Protein AF-A0A7C6R8Y3-F1 (afdb_monomer)

Foldseek 3Di:
DFKFWFWQAFFPRQGFQAPDDAFDWFAAQAFGGHHDDQGGATTTHQETAGFHDDDRTTTMGPGDPAQQHHDDRPDFADDDDLLSLLRNLRAFFQQPRGGRVSVLLQFELAQEEEALLAQAFPLFCQLVVCLLVDLLLLVLLVVSSCVSHVHPHAEYEYAPVNVSSVVSNVVSCVVVVHDYHYFYFYNWPPCSPPQNVCCRVPVDRDAQADDCVVVNYDYGYSQSSSVSSCSRPVRHRLQFDWAWEAFLVPGTDIRGRRGRRRFQVSVCVSVVHDQDPQWWKWWDHQFAIATDDRRDTHHSNGHYIFTFGHQAADLFAEEEEAELRGDHPVRVVVSCVSRNHHHQYYHYFPQWDDDPNGTTGRHGPDHPADQVSLVVSVVSPGQEYEYSHILVRLARCLVHNVVVNYHYDYSRVRRCVSNVHDPSHDPPPPPPPPPPPPDDDDDDDDDDDDDDDDD

Radius of gyration: 25.09 Å; Cα contacts (8 Å, |Δi|>4): 1086; chains: 1; bounding box: 98×61×62 Å

Structure (mmCIF, N/CA/C/O backbone):
data_AF-A0A7C6R8Y3-F1
#
_entry.id   AF-A0A7C6R8Y3-F1
#
loop_
_atom_site.group_PDB
_atom_site.id
_atom_site.type_symbol
_atom_site.label_atom_id
_atom_site.label_alt_id
_atom_site.label_comp_id
_atom_site.label_asym_id
_atom_site.label_entity_id
_atom_site.label_seq_id
_atom_site.pdbx_PDB_ins_code
_atom_site.Cartn_x
_atom_site.Cartn_y
_atom_site.Cartn_z
_atom_site.occupancy
_atom_site.B_iso_or_equiv
_atom_site.auth_seq_id
_atom_site.auth_comp_id
_atom_site.auth_asym_id
_atom_site.auth_atom_id
_atom_site.pdbx_PDB_model_num
ATOM 1 N N . MET A 1 1 ? 3.756 -29.337 -6.408 1.00 60.19 1 MET A N 1
ATOM 2 C CA . MET A 1 1 ? 3.432 -28.438 -7.531 1.00 60.19 1 MET A CA 1
ATOM 3 C C . MET A 1 1 ? 2.696 -27.262 -6.929 1.00 60.19 1 MET A C 1
ATOM 5 O O . MET A 1 1 ? 1.795 -27.506 -6.134 1.00 60.19 1 MET A O 1
ATOM 9 N N . VAL A 1 2 ? 3.172 -26.040 -7.170 1.00 82.88 2 VAL A N 1
ATOM 10 C CA . VAL A 1 2 ? 2.621 -24.817 -6.566 1.00 82.88 2 VAL A CA 1
ATOM 11 C C . VAL A 1 2 ? 1.823 -24.099 -7.645 1.00 82.88 2 VAL A C 1
ATOM 13 O O . VAL A 1 2 ? 2.353 -23.786 -8.710 1.00 82.88 2 VAL A O 1
ATOM 16 N N . GLN A 1 3 ? 0.542 -23.854 -7.383 1.00 90.44 3 GLN A N 1
ATOM 17 C CA . GLN A 1 3 ? -0.323 -23.152 -8.327 1.00 90.44 3 GLN A CA 1
ATOM 18 C C . GLN A 1 3 ? -0.189 -21.642 -8.138 1.00 90.44 3 GLN A C 1
ATOM 20 O O . GLN A 1 3 ? -0.155 -21.137 -7.017 1.00 90.44 3 GLN A O 1
ATOM 25 N N . ARG A 1 4 ? -0.137 -20.903 -9.246 1.00 92.06 4 ARG A N 1
ATOM 26 C CA . ARG A 1 4 ? -0.128 -19.436 -9.257 1.00 92.06 4 ARG A CA 1
ATOM 27 C C . ARG A 1 4 ? -1.430 -18.930 -9.828 1.00 92.06 4 ARG A C 1
ATOM 29 O O . ARG A 1 4 ? -1.628 -19.018 -11.033 1.00 92.06 4 ARG A O 1
ATOM 36 N N . SER A 1 5 ? -2.306 -18.382 -8.993 1.00 95.31 5 SER A N 1
ATOM 37 C CA . SER A 1 5 ? -3.553 -17.763 -9.451 1.00 95.31 5 SER A CA 1
ATOM 38 C C . SER A 1 5 ? -3.349 -16.262 -9.640 1.00 95.31 5 SER A C 1
ATOM 40 O O . SER A 1 5 ? -3.547 -15.474 -8.719 1.00 95.31 5 SER A O 1
ATOM 42 N N . ILE A 1 6 ? -2.938 -15.861 -10.843 1.00 96.62 6 ILE A N 1
ATOM 43 C CA . ILE A 1 6 ? -2.573 -14.485 -11.188 1.00 96.62 6 ILE A CA 1
ATOM 44 C C . ILE A 1 6 ? -3.839 -13.672 -11.487 1.00 96.62 6 ILE A C 1
ATOM 46 O O . ILE A 1 6 ? -4.537 -13.978 -12.460 1.00 96.62 6 ILE A O 1
ATOM 50 N N . PRO A 1 7 ? -4.147 -12.624 -10.701 1.00 95.88 7 PRO A N 1
ATOM 51 C CA . PRO A 1 7 ? -5.322 -11.796 -10.945 1.00 95.88 7 PRO A CA 1
ATOM 52 C C . PRO A 1 7 ? -5.198 -10.966 -12.228 1.00 95.88 7 PRO A C 1
ATOM 54 O O . PRO A 1 7 ? -4.167 -10.343 -12.488 1.00 95.88 7 PRO A O 1
ATOM 57 N N . LEU A 1 8 ? -6.287 -10.907 -12.993 1.00 95.31 8 LEU A N 1
ATOM 58 C CA . LEU A 1 8 ? -6.466 -10.039 -14.159 1.00 95.31 8 LEU A CA 1
ATOM 59 C C . LEU A 1 8 ? -7.063 -8.674 -13.790 1.00 95.31 8 LEU A C 1
ATOM 61 O O . LEU A 1 8 ? -6.958 -7.722 -14.565 1.00 95.31 8 LEU A O 1
ATOM 65 N N . ALA A 1 9 ? -7.697 -8.575 -12.619 1.00 87.06 9 ALA A N 1
ATOM 66 C CA . ALA A 1 9 ? -8.277 -7.340 -12.105 1.00 87.06 9 ALA A CA 1
ATOM 67 C C . ALA A 1 9 ? -7.196 -6.336 -11.675 1.00 87.06 9 ALA A C 1
ATOM 69 O O . ALA A 1 9 ? -6.264 -6.673 -10.944 1.00 87.06 9 ALA A O 1
ATOM 70 N N . GLY A 1 10 ? -7.349 -5.086 -12.114 1.00 80.06 10 GLY A N 1
ATOM 71 C CA . GLY A 1 10 ? -6.498 -3.959 -11.743 1.00 80.06 10 GLY A CA 1
ATOM 72 C C . GLY A 1 10 ? -7.250 -2.889 -10.948 1.00 80.06 10 GLY A C 1
ATOM 73 O O . GLY A 1 10 ? -7.985 -3.168 -9.998 1.00 80.06 10 GLY A O 1
ATOM 74 N N . TYR A 1 11 ? -7.063 -1.627 -11.339 1.00 82.06 11 TYR A N 1
ATOM 75 C CA . TYR A 1 11 ? -7.647 -0.478 -10.652 1.00 82.06 11 TYR A CA 1
ATOM 76 C C . TYR A 1 11 ? -9.179 -0.538 -10.638 1.00 82.06 11 TYR A C 1
ATOM 78 O O . TYR A 1 11 ? -9.806 -0.620 -11.692 1.00 82.06 11 TYR A O 1
ATOM 86 N N . ARG A 1 12 ? -9.790 -0.450 -9.446 1.00 81.56 12 ARG A N 1
ATOM 87 C CA . ARG A 1 12 ? -11.258 -0.478 -9.247 1.00 81.56 12 ARG A CA 1
ATOM 88 C C . ARG A 1 12 ? -11.955 -1.692 -9.884 1.00 81.56 12 ARG A C 1
ATOM 90 O O . ARG A 1 12 ? -13.106 -1.586 -10.293 1.00 81.56 12 ARG A O 1
ATOM 97 N N . GLY A 1 13 ? -11.262 -2.827 -9.968 1.00 81.94 13 GLY A N 1
ATOM 98 C CA . GLY A 1 13 ? -11.825 -4.061 -10.519 1.00 81.94 13 GLY A CA 1
ATOM 99 C C . GLY A 1 13 ? -11.926 -4.085 -12.046 1.00 81.94 13 GLY A C 1
ATOM 100 O O . GLY A 1 13 ? -12.530 -5.003 -12.585 1.00 81.94 13 GLY A O 1
ATOM 101 N N . VAL A 1 14 ? -11.337 -3.117 -12.759 1.00 86.31 14 VAL A N 1
ATOM 102 C CA . VAL A 1 14 ? -11.259 -3.180 -14.225 1.00 86.31 14 VAL A CA 1
ATOM 103 C C . VAL A 1 14 ? -10.264 -4.277 -14.610 1.00 86.31 14 VAL A C 1
ATOM 105 O O . VAL A 1 14 ? -9.086 -4.203 -14.250 1.00 86.31 14 VAL A O 1
ATOM 108 N N . THR A 1 15 ? -10.740 -5.303 -15.310 1.00 90.81 15 THR A N 1
ATOM 109 C CA . THR A 1 15 ? -9.968 -6.497 -15.670 1.00 90.81 15 THR A CA 1
ATOM 110 C C . THR A 1 15 ? -9.292 -6.364 -17.032 1.00 90.81 15 THR A C 1
ATOM 112 O O . THR A 1 15 ? -9.802 -5.725 -17.953 1.00 90.81 15 THR A O 1
ATOM 115 N N . ALA A 1 16 ? -8.109 -6.964 -17.159 1.00 95.12 16 ALA A N 1
ATOM 116 C CA . ALA A 1 16 ? -7.507 -7.264 -18.452 1.00 95.12 16 ALA A CA 1
ATOM 117 C C . ALA A 1 16 ? -8.139 -8.536 -19.036 1.00 95.12 16 ALA A C 1
ATOM 119 O O . ALA A 1 16 ? -8.442 -9.475 -18.299 1.00 95.12 16 ALA A O 1
ATOM 120 N N . ARG A 1 17 ? -8.297 -8.613 -20.359 1.00 96.12 17 ARG A N 1
ATOM 121 C CA . ARG A 1 17 ? -8.770 -9.840 -21.007 1.00 96.12 17 ARG A CA 1
ATOM 122 C C . ARG A 1 17 ? -7.624 -10.831 -21.145 1.00 96.12 17 ARG A C 1
ATOM 124 O O . ARG A 1 17 ? -6.592 -10.500 -21.729 1.00 96.12 17 ARG A O 1
ATOM 131 N N . ALA A 1 18 ? -7.833 -12.060 -20.682 1.00 97.62 18 ALA A N 1
ATOM 132 C CA . ALA A 1 18 ? -6.881 -13.145 -20.887 1.00 97.62 18 ALA A CA 1
ATOM 133 C C . ALA A 1 18 ? -6.556 -13.339 -22.384 1.00 97.62 18 ALA A C 1
ATOM 135 O O . ALA A 1 18 ? -7.449 -13.337 -23.237 1.00 97.62 18 ALA A O 1
ATOM 136 N N . CYS A 1 19 ? -5.276 -13.515 -22.707 1.00 97.31 19 CYS A N 1
ATOM 137 C CA . CYS A 1 19 ? -4.801 -13.821 -24.062 1.00 97.31 19 CYS A CA 1
ATOM 138 C C . CYS A 1 19 ? -4.164 -15.212 -24.188 1.00 97.31 19 CYS A C 1
ATOM 140 O O . CYS A 1 19 ? -3.563 -15.511 -25.215 1.00 97.31 19 CYS A O 1
ATOM 142 N N . VAL A 1 20 ? -4.329 -16.048 -23.162 1.00 98.19 20 VAL A N 1
ATOM 143 C CA . VAL A 1 20 ? -3.906 -17.455 -23.102 1.00 98.19 20 VAL A CA 1
ATOM 144 C C . VAL A 1 20 ? -5.113 -18.362 -22.854 1.00 98.19 20 VAL A C 1
ATOM 146 O O . VAL A 1 20 ? -6.186 -17.892 -22.461 1.00 98.19 20 VAL A O 1
ATOM 149 N N . ARG A 1 21 ? -4.952 -19.661 -23.099 1.00 98.06 21 ARG A N 1
ATOM 150 C CA . ARG A 1 21 ? -5.976 -20.703 -22.958 1.00 98.06 21 ARG A CA 1
ATOM 151 C C . ARG A 1 21 ? -5.472 -21.832 -22.063 1.00 98.06 21 ARG A C 1
ATOM 153 O O . ARG A 1 21 ? -4.274 -22.004 -21.879 1.00 98.06 21 ARG A O 1
ATOM 160 N N . VAL A 1 22 ? -6.402 -22.611 -21.511 1.00 98.38 22 VAL A N 1
ATOM 161 C CA . VAL A 1 22 ? -6.058 -23.831 -20.762 1.00 98.38 22 VAL A CA 1
ATOM 162 C C . VAL A 1 22 ? -5.277 -24.789 -21.669 1.00 98.38 22 VAL A C 1
ATOM 164 O O . VAL A 1 22 ? -5.684 -25.006 -22.811 1.00 98.38 22 VAL A O 1
ATOM 167 N N . GLY A 1 23 ? -4.175 -25.337 -21.156 1.00 97.38 23 GLY A N 1
ATOM 168 C CA . GLY A 1 23 ? -3.219 -26.181 -21.879 1.00 97.38 23 GLY A CA 1
ATOM 169 C C . GLY A 1 23 ? -2.042 -25.422 -22.509 1.00 97.38 23 GLY A C 1
ATOM 170 O O . GLY A 1 23 ? -1.049 -26.045 -22.895 1.00 97.38 23 GLY A O 1
ATOM 171 N N . ASP A 1 24 ? -2.104 -24.087 -22.598 1.00 97.94 24 ASP A N 1
ATOM 172 C CA . ASP A 1 24 ? -0.971 -23.291 -23.078 1.00 97.94 24 ASP A CA 1
ATOM 173 C C . ASP A 1 24 ? 0.195 -23.378 -22.083 1.00 97.94 24 ASP A C 1
ATOM 175 O O . ASP A 1 24 ? 0.002 -23.297 -20.870 1.00 97.94 24 ASP A O 1
ATOM 179 N N . HIS A 1 25 ? 1.420 -23.485 -22.595 1.00 95.69 25 HIS A N 1
ATOM 180 C CA . HIS A 1 25 ? 2.631 -23.344 -21.788 1.00 95.69 25 HIS A CA 1
ATOM 181 C C . HIS A 1 25 ? 3.138 -21.906 -21.876 1.00 95.69 25 HIS A C 1
ATOM 183 O O . HIS A 1 25 ? 3.336 -21.378 -22.973 1.00 95.69 25 HIS A O 1
ATOM 189 N N . VAL A 1 26 ? 3.356 -21.278 -20.722 1.00 95.38 26 VAL A N 1
ATOM 190 C CA . VAL A 1 26 ? 3.810 -19.888 -20.623 1.00 95.38 26 VAL A CA 1
ATOM 191 C C . VAL A 1 26 ? 5.185 -19.792 -19.978 1.00 95.38 26 VAL A C 1
ATOM 193 O O . VAL A 1 26 ? 5.560 -20.608 -19.136 1.00 95.38 26 VAL A O 1
ATOM 196 N N . GLN A 1 27 ? 5.941 -18.773 -20.374 1.00 94.19 27 GLN A N 1
ATOM 197 C CA . GLN A 1 27 ? 7.219 -18.419 -19.760 1.00 94.19 27 GLN A CA 1
ATOM 198 C C . GLN A 1 27 ? 7.035 -17.332 -18.694 1.00 94.19 27 GLN A C 1
ATOM 200 O O . GLN A 1 27 ? 6.160 -16.474 -18.809 1.00 94.19 27 GLN A O 1
ATOM 205 N N . CYS A 1 28 ? 7.911 -17.308 -17.688 1.00 93.44 28 CYS A N 1
ATOM 206 C CA . CYS A 1 28 ? 7.947 -16.225 -16.708 1.00 93.44 28 CYS A CA 1
ATOM 207 C C . CYS A 1 28 ? 8.231 -14.877 -17.400 1.00 93.44 28 CYS A C 1
ATOM 209 O O . CYS A 1 28 ? 9.211 -14.739 -18.142 1.00 93.44 28 CYS A O 1
ATOM 211 N N . GLY A 1 29 ? 7.351 -13.901 -17.166 1.00 95.00 29 GLY A N 1
ATOM 212 C CA . GLY A 1 29 ? 7.335 -12.590 -17.815 1.00 95.00 29 GLY A CA 1
ATOM 213 C C . GLY A 1 29 ? 6.456 -12.502 -19.070 1.00 95.00 29 GLY A C 1
ATOM 214 O O . GLY A 1 29 ? 6.242 -11.403 -19.578 1.00 95.00 29 GLY A O 1
ATOM 215 N N . GLN A 1 30 ? 5.909 -13.614 -19.573 1.00 97.12 30 GLN A N 1
ATOM 216 C CA . GLN A 1 30 ? 5.049 -13.614 -20.760 1.00 97.12 30 GLN A CA 1
ATOM 217 C C . GLN A 1 30 ? 3.731 -12.874 -20.505 1.00 97.12 30 GLN A C 1
ATOM 219 O O . GLN A 1 30 ? 3.114 -13.034 -19.455 1.00 97.12 30 GLN A O 1
ATOM 224 N N . LEU A 1 31 ? 3.261 -12.095 -21.482 1.00 97.75 31 LEU A N 1
ATOM 225 C CA . LEU A 1 31 ? 1.953 -11.441 -21.427 1.00 97.75 31 LEU A CA 1
ATOM 226 C C . LEU A 1 31 ? 0.825 -12.487 -21.431 1.00 97.75 31 LEU A C 1
ATOM 228 O O . LEU A 1 31 ? 0.746 -13.319 -22.333 1.00 97.75 31 LEU A O 1
ATOM 232 N N . ILE A 1 32 ? -0.061 -12.412 -20.438 1.00 98.00 32 ILE A N 1
ATOM 233 C CA . ILE A 1 32 ? -1.220 -13.306 -20.276 1.00 98.00 32 ILE A CA 1
ATOM 234 C C . ILE A 1 32 ? -2.556 -12.559 -20.221 1.00 98.00 32 ILE A C 1
ATOM 236 O O . ILE A 1 32 ? -3.604 -13.183 -20.377 1.00 98.00 32 ILE A O 1
ATOM 240 N N . GLY A 1 33 ? -2.534 -11.238 -20.020 1.00 97.62 33 GLY A N 1
ATOM 241 C CA . GLY A 1 33 ? -3.722 -10.389 -20.009 1.00 97.62 33 GLY A CA 1
ATOM 242 C C . GLY A 1 33 ? -3.484 -9.068 -20.732 1.00 97.62 33 GLY A C 1
ATOM 243 O O . GLY A 1 33 ? -2.531 -8.349 -20.429 1.00 97.62 33 GLY A O 1
ATOM 244 N N . VAL A 1 34 ? -4.371 -8.740 -21.670 1.00 96.69 34 VAL A N 1
ATOM 245 C CA . VAL A 1 34 ? -4.327 -7.521 -22.486 1.00 96.69 34 VAL A CA 1
ATOM 246 C C . VAL A 1 34 ? -5.328 -6.499 -21.933 1.00 96.69 34 VAL A C 1
ATOM 248 O O . VAL A 1 34 ? -6.488 -6.854 -21.709 1.00 96.69 34 VAL A O 1
ATOM 251 N N . PRO A 1 35 ? -4.925 -5.237 -21.703 1.00 94.06 35 PRO A N 1
ATOM 252 C CA . PRO A 1 35 ? -5.842 -4.196 -21.252 1.00 94.06 35 PRO A CA 1
ATOM 253 C C . PRO A 1 35 ? -6.851 -3.836 -22.353 1.00 94.06 35 PRO A C 1
ATOM 255 O O . PRO A 1 35 ? -6.464 -3.604 -23.496 1.00 94.06 35 PRO A O 1
ATOM 258 N N . GLU A 1 36 ? -8.137 -3.742 -22.007 1.00 87.69 36 GLU A N 1
ATOM 259 C CA . GLU A 1 36 ? -9.214 -3.403 -22.960 1.00 87.69 36 GLU A CA 1
ATOM 260 C C . GLU A 1 36 ? -9.986 -2.129 -22.598 1.00 87.69 36 GLU A C 1
ATOM 262 O O . GLU A 1 36 ? -10.742 -1.604 -23.412 1.00 87.69 36 GLU A O 1
ATOM 267 N N . ALA A 1 37 ? -9.789 -1.608 -21.386 1.00 86.00 37 ALA A N 1
ATOM 268 C CA . ALA A 1 37 ? -10.509 -0.444 -20.883 1.00 86.00 37 ALA A CA 1
ATOM 269 C C . ALA A 1 37 ? -9.597 0.494 -20.073 1.00 86.00 37 ALA A C 1
ATOM 271 O O . ALA A 1 37 ? -8.625 0.034 -19.459 1.00 86.00 37 ALA A O 1
ATOM 272 N N . PRO A 1 38 ? -9.910 1.804 -20.000 1.00 82.06 38 PRO A N 1
ATOM 273 C CA . PRO A 1 38 ? -9.225 2.722 -19.095 1.00 82.06 38 PRO A CA 1
ATOM 274 C C . PRO A 1 38 ? -9.233 2.188 -17.657 1.00 82.06 38 PRO A C 1
ATOM 276 O O . PRO A 1 38 ? -10.286 1.848 -17.124 1.00 82.06 38 PRO A O 1
ATOM 279 N N . GLY A 1 39 ? -8.062 2.112 -17.023 1.00 81.94 39 GLY A N 1
ATOM 280 C CA . GLY A 1 39 ? -7.907 1.528 -15.685 1.00 81.94 39 GLY A CA 1
ATOM 281 C C . GLY A 1 39 ? -7.361 0.095 -15.670 1.00 81.94 39 GLY A C 1
ATOM 282 O O . GLY A 1 39 ? -6.769 -0.295 -14.665 1.00 81.94 39 GLY A O 1
ATOM 283 N N . SER A 1 40 ? -7.485 -0.657 -16.771 1.00 91.75 40 SER A N 1
ATOM 284 C CA . SER A 1 40 ? -6.800 -1.949 -16.934 1.00 91.75 40 SER A CA 1
ATOM 285 C C . SER A 1 40 ? -5.331 -1.758 -17.323 1.00 91.75 40 SER A C 1
ATOM 287 O O . SER A 1 40 ? -4.948 -0.734 -17.894 1.00 91.75 40 SER A O 1
ATOM 289 N N . VAL A 1 41 ? -4.498 -2.747 -17.000 1.00 95.69 41 VAL A N 1
ATOM 290 C CA . VAL A 1 41 ? -3.062 -2.769 -17.316 1.00 95.69 41 VAL A CA 1
ATOM 291 C C . VAL A 1 41 ? -2.667 -4.139 -17.874 1.00 95.69 41 VAL A C 1
ATOM 293 O O . VAL A 1 41 ? -3.352 -5.117 -17.578 1.00 95.69 41 VAL A O 1
ATOM 296 N N . PRO A 1 42 ? -1.562 -4.243 -18.633 1.00 97.19 42 PRO A N 1
ATOM 297 C CA . PRO A 1 42 ? -0.983 -5.533 -18.995 1.00 97.19 42 PRO A CA 1
ATOM 298 C C . PRO A 1 42 ? -0.747 -6.444 -17.780 1.00 97.19 42 PRO A C 1
ATOM 300 O O . PRO A 1 42 ? -0.298 -6.001 -16.714 1.00 97.19 42 PRO A O 1
ATOM 303 N N . VAL A 1 43 ? -1.033 -7.734 -17.940 1.00 97.81 43 VAL A N 1
ATOM 304 C CA . VAL A 1 43 ? -0.804 -8.762 -16.914 1.00 97.81 43 VAL A CA 1
ATOM 305 C C . VAL A 1 43 ? 0.134 -9.812 -17.480 1.00 97.81 43 VAL A C 1
ATOM 307 O O . VAL A 1 43 ? -0.076 -10.290 -18.592 1.00 97.81 43 VAL A O 1
ATOM 310 N N . HIS A 1 44 ? 1.161 -10.161 -16.709 1.00 97.50 44 HIS A N 1
ATOM 311 C CA . HIS A 1 44 ? 2.215 -11.083 -17.120 1.00 97.50 44 HIS A CA 1
ATOM 312 C C . HIS A 1 44 ? 2.258 -12.290 -16.188 1.00 97.50 44 HIS A C 1
ATOM 314 O O . HIS A 1 44 ? 1.914 -12.179 -15.009 1.00 97.50 44 HIS A O 1
ATOM 320 N N . ALA A 1 45 ? 2.697 -13.424 -16.722 1.00 96.50 45 ALA A N 1
ATOM 321 C CA . ALA A 1 45 ? 2.955 -14.635 -15.969 1.00 96.50 45 ALA A CA 1
ATOM 322 C C . ALA A 1 45 ? 4.094 -14.400 -14.968 1.00 96.50 45 ALA A C 1
ATOM 324 O O . ALA A 1 45 ? 5.186 -13.981 -15.348 1.00 96.50 45 ALA A O 1
ATOM 325 N N . SER A 1 46 ? 3.835 -14.668 -13.692 1.00 94.81 46 SER A N 1
ATOM 326 C CA . SER A 1 46 ? 4.818 -14.589 -12.607 1.00 94.81 46 SER A CA 1
ATOM 327 C C . SER A 1 46 ? 5.599 -15.881 -12.397 1.00 94.81 46 SER A C 1
ATOM 329 O O . SER A 1 46 ? 6.521 -15.920 -11.585 1.00 94.81 46 SER A O 1
ATOM 331 N N . ASP A 1 47 ? 5.245 -16.923 -13.144 1.00 91.88 47 ASP A N 1
ATOM 332 C CA . ASP A 1 47 ? 5.962 -18.182 -13.189 1.00 91.88 47 ASP A CA 1
ATOM 333 C C . ASP A 1 47 ? 5.828 -18.808 -14.582 1.00 91.88 47 ASP A C 1
ATOM 335 O O . ASP A 1 47 ? 4.935 -18.450 -15.354 1.00 91.88 47 ASP A O 1
ATOM 339 N N . ALA A 1 48 ? 6.729 -19.727 -14.907 1.00 92.19 48 ALA A N 1
ATOM 340 C CA . ALA A 1 48 ? 6.635 -20.561 -16.092 1.00 92.19 48 ALA A CA 1
ATOM 341 C C . ALA A 1 48 ? 5.867 -21.842 -15.755 1.00 92.19 48 ALA A C 1
ATOM 343 O O . ALA A 1 48 ? 6.021 -22.383 -14.660 1.00 92.19 48 ALA A O 1
ATOM 344 N N . GLY A 1 49 ? 5.070 -22.342 -16.693 1.00 92.75 49 GLY A N 1
ATOM 345 C CA . GLY A 1 49 ? 4.273 -23.541 -16.461 1.00 92.75 49 GLY A CA 1
ATOM 346 C C . GLY A 1 49 ? 3.113 -23.697 -17.430 1.00 92.75 49 GLY A C 1
ATOM 347 O O . GLY A 1 49 ? 2.991 -22.948 -18.401 1.00 92.75 49 GLY A O 1
ATOM 348 N N . GLU A 1 50 ? 2.259 -24.675 -17.152 1.00 95.31 50 GLU A N 1
ATOM 349 C CA . GLU A 1 50 ? 1.037 -24.920 -17.917 1.00 95.31 50 GLU A CA 1
ATOM 350 C C . GLU A 1 50 ? -0.125 -24.101 -17.343 1.00 95.31 50 GLU A C 1
ATOM 352 O O . GLU A 1 50 ? -0.341 -24.047 -16.132 1.00 95.31 50 GLU A O 1
ATOM 357 N N .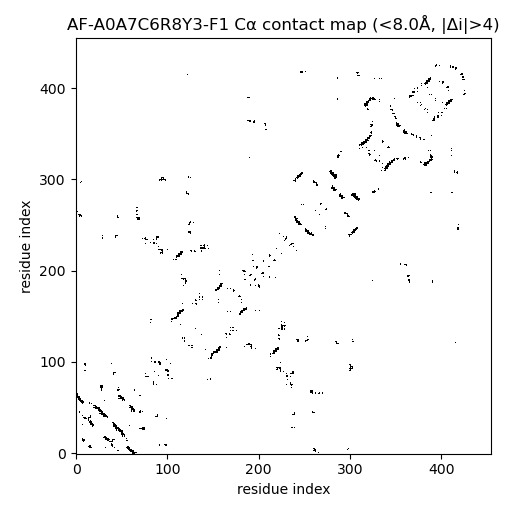 VAL A 1 51 ? -0.908 -23.464 -18.211 1.00 97.81 51 VAL A N 1
ATOM 358 C CA . VAL A 1 51 ? -2.150 -22.794 -17.824 1.00 97.81 51 VAL A CA 1
ATOM 359 C C . VAL A 1 51 ? -3.217 -23.852 -17.554 1.00 97.81 51 VAL A C 1
ATOM 361 O O . VAL A 1 51 ? -3.745 -24.469 -18.476 1.00 97.81 51 VAL A O 1
ATOM 364 N N . ILE A 1 52 ? -3.594 -24.019 -16.289 1.00 97.56 52 ILE A N 1
ATOM 365 C CA . ILE A 1 52 ? -4.568 -25.037 -15.864 1.00 97.56 52 ILE A CA 1
ATOM 366 C C . ILE A 1 52 ? -5.990 -24.489 -15.714 1.00 97.56 52 ILE A C 1
ATOM 368 O O . ILE A 1 52 ? -6.958 -25.249 -15.714 1.00 97.56 52 ILE A O 1
ATOM 372 N N . ARG A 1 53 ? -6.149 -23.165 -15.582 1.00 97.75 53 ARG A N 1
ATOM 373 C CA . ARG A 1 53 ? -7.468 -22.524 -15.475 1.00 97.75 53 ARG A CA 1
ATOM 374 C C . ARG A 1 53 ? -7.426 -21.081 -15.959 1.00 97.75 53 ARG A C 1
ATOM 376 O O . ARG A 1 53 ? -6.523 -20.330 -15.610 1.00 97.75 53 ARG A O 1
ATOM 383 N N . VAL A 1 54 ? -8.451 -20.677 -16.705 1.00 97.81 54 VAL A N 1
ATOM 384 C CA . VAL A 1 54 ? -8.677 -19.284 -17.112 1.00 97.81 54 VAL A CA 1
ATOM 385 C C . VAL A 1 54 ? -10.094 -18.895 -16.712 1.00 97.81 54 VAL A C 1
ATOM 387 O O . VAL A 1 54 ? -11.048 -19.597 -17.043 1.00 97.81 54 VAL A O 1
ATOM 390 N N . THR A 1 55 ? -10.229 -17.793 -15.982 1.00 95.44 55 THR A N 1
ATOM 391 C CA . THR A 1 55 ? -11.513 -17.193 -15.599 1.00 95.44 55 THR A CA 1
ATOM 392 C C . THR A 1 55 ? -11.569 -15.739 -16.073 1.00 95.44 55 THR A C 1
ATOM 394 O O . THR A 1 55 ? -10.608 -15.234 -16.654 1.00 95.44 55 THR A O 1
ATOM 397 N N . ALA A 1 56 ? -12.686 -15.047 -15.833 1.00 90.94 56 ALA A N 1
ATOM 398 C CA . ALA A 1 56 ? -12.777 -13.609 -16.098 1.00 90.94 56 ALA A CA 1
ATOM 399 C C . ALA A 1 56 ? -11.827 -12.780 -15.209 1.00 90.94 56 ALA A C 1
ATOM 401 O O . ALA A 1 56 ? -11.402 -11.697 -15.609 1.00 90.94 56 ALA A O 1
ATOM 402 N N . ASP A 1 57 ? -11.471 -13.306 -14.032 1.00 92.50 57 ASP A N 1
ATOM 403 C CA . ASP A 1 57 ? -10.759 -12.565 -12.990 1.00 92.50 57 ASP A CA 1
ATOM 404 C C . ASP A 1 57 ? -9.313 -13.026 -12.792 1.00 92.50 57 ASP A C 1
ATOM 406 O O . ASP A 1 57 ? -8.526 -12.309 -12.172 1.00 92.50 57 ASP A O 1
ATOM 410 N N . SER A 1 58 ? -8.937 -14.206 -13.291 1.00 96.31 58 SER A N 1
ATOM 411 C CA . SER A 1 58 ? -7.606 -14.776 -13.073 1.00 96.31 58 SER A CA 1
ATOM 412 C C . SER A 1 58 ? -7.177 -15.803 -14.119 1.00 96.31 58 SER A C 1
ATOM 414 O O . SER A 1 58 ? -7.996 -16.453 -14.774 1.00 96.31 58 SER A O 1
ATOM 416 N N . VAL A 1 59 ? -5.860 -15.986 -14.214 1.00 97.88 59 VAL A N 1
ATOM 417 C CA . VAL A 1 59 ? -5.200 -17.092 -14.918 1.00 97.88 59 VAL A CA 1
ATOM 418 C C . VAL A 1 59 ? -4.430 -17.911 -13.889 1.00 97.88 59 VAL A C 1
ATOM 420 O O . VAL A 1 59 ? -3.664 -17.347 -13.110 1.00 97.88 59 VAL A O 1
ATOM 423 N N . VAL A 1 60 ? -4.629 -19.228 -13.879 1.00 96.94 60 VAL A N 1
ATOM 424 C CA . VAL A 1 60 ? -3.930 -20.146 -12.976 1.00 96.94 60 VAL A CA 1
ATOM 425 C C . VAL A 1 60 ? -2.891 -20.942 -13.745 1.00 96.94 60 VAL A C 1
ATOM 427 O O . VAL A 1 60 ? -3.235 -21.630 -14.707 1.00 96.94 60 VAL A O 1
ATOM 430 N N . ILE A 1 61 ? -1.643 -20.848 -13.299 1.00 95.44 61 ILE A N 1
ATOM 431 C CA . ILE A 1 61 ? -0.492 -21.552 -13.866 1.00 95.44 61 ILE A CA 1
ATOM 432 C C . ILE A 1 61 ? -0.050 -22.619 -12.868 1.00 95.44 61 ILE A C 1
ATOM 434 O O . ILE A 1 61 ? 0.126 -22.316 -11.686 1.00 95.44 61 ILE A O 1
ATOM 438 N N . ASP A 1 62 ? 0.126 -23.852 -13.331 1.00 93.06 62 ASP A N 1
ATOM 439 C CA . ASP A 1 62 ? 0.834 -24.882 -12.575 1.00 93.06 62 ASP A CA 1
ATOM 440 C C . ASP A 1 62 ? 2.339 -24.651 -12.731 1.00 93.06 62 ASP A C 1
ATOM 442 O O . ASP A 1 62 ? 2.919 -24.925 -13.784 1.00 93.06 62 ASP A O 1
ATOM 446 N N . GLY A 1 63 ? 2.921 -23.997 -11.725 1.00 80.44 63 GLY A N 1
ATOM 447 C CA . GLY A 1 63 ? 4.241 -23.387 -11.797 1.00 80.44 63 GLY A CA 1
ATOM 448 C C . GLY A 1 63 ? 5.350 -24.206 -11.145 1.00 80.44 63 GLY A C 1
ATOM 449 O O . GLY A 1 63 ? 5.211 -25.380 -10.785 1.00 80.44 63 GLY A O 1
ATOM 450 N N . SER A 1 64 ? 6.491 -23.546 -10.966 1.00 71.50 64 SER A N 1
ATOM 451 C CA . SER A 1 64 ? 7.648 -24.107 -10.279 1.00 71.50 64 SER A CA 1
ATOM 452 C C . SER A 1 64 ? 7.303 -24.493 -8.829 1.00 71.50 64 SER A C 1
ATOM 454 O O . SER A 1 64 ? 6.423 -23.898 -8.209 1.00 71.50 64 SER A O 1
ATOM 456 N N . PRO A 1 65 ? 8.001 -25.468 -8.219 1.00 69.94 65 PRO A N 1
ATOM 457 C CA . PRO A 1 65 ? 7.718 -25.878 -6.843 1.00 69.94 65 PRO A CA 1
ATOM 458 C C . PRO A 1 65 ? 8.114 -24.830 -5.784 1.00 69.94 65 PRO A C 1
ATOM 460 O O . PRO A 1 65 ? 7.938 -25.089 -4.597 1.00 69.94 65 PRO A O 1
ATOM 463 N N . GLN A 1 66 ? 8.682 -23.681 -6.168 1.00 70.50 66 GLN A N 1
ATOM 464 C CA . GLN A 1 66 ? 9.190 -22.672 -5.236 1.00 70.50 66 GLN A CA 1
ATOM 465 C C . GLN A 1 66 ? 8.150 -21.574 -5.004 1.00 70.50 66 GLN A C 1
ATOM 467 O O . GLN A 1 66 ? 7.819 -20.829 -5.920 1.00 70.50 66 GLN A O 1
ATOM 472 N N . ALA A 1 67 ? 7.672 -21.429 -3.764 1.00 66.50 67 ALA A N 1
ATOM 473 C CA . ALA A 1 67 ? 6.608 -20.484 -3.420 1.00 66.50 67 ALA A CA 1
ATOM 474 C C . ALA A 1 67 ? 7.043 -19.003 -3.409 1.00 66.50 67 ALA A C 1
ATOM 476 O O . ALA A 1 67 ? 6.242 -18.147 -3.780 1.00 66.50 67 ALA A O 1
ATOM 477 N N . LEU A 1 68 ? 8.289 -18.690 -3.032 1.00 74.12 68 LEU A N 1
ATOM 478 C CA . LEU A 1 68 ? 8.739 -17.305 -2.782 1.00 74.12 68 LEU A CA 1
ATOM 479 C C . LEU A 1 68 ? 9.563 -16.675 -3.899 1.00 74.12 68 LEU A C 1
ATOM 481 O O . LEU A 1 68 ? 9.810 -15.473 -3.861 1.00 74.12 68 LEU A O 1
ATOM 485 N N . HIS A 1 69 ? 9.991 -17.459 -4.881 1.00 72.31 69 HIS A N 1
ATOM 486 C CA . HIS A 1 69 ? 10.808 -16.956 -5.972 1.00 72.31 69 HIS A CA 1
ATOM 487 C C . HIS A 1 69 ? 10.121 -17.261 -7.292 1.00 72.31 69 HIS A C 1
ATOM 489 O O . HIS A 1 69 ? 9.666 -18.391 -7.485 1.00 72.31 69 HIS A O 1
ATOM 495 N N . PRO A 1 70 ? 10.024 -16.277 -8.200 1.00 64.12 70 PRO A N 1
ATOM 496 C CA . PRO A 1 70 ? 9.620 -16.594 -9.554 1.00 64.12 70 PRO A CA 1
ATOM 497 C C . PRO A 1 70 ? 10.687 -17.512 -10.159 1.00 64.12 70 PRO A C 1
ATOM 499 O O . PRO A 1 70 ? 11.876 -17.404 -9.832 1.00 64.12 70 PRO A O 1
ATOM 502 N N . SER A 1 71 ? 10.295 -18.371 -11.099 1.00 62.97 71 SER A N 1
ATOM 503 C CA . SER A 1 71 ? 11.282 -18.909 -12.036 1.00 62.97 71 SER A CA 1
ATOM 504 C C . SER A 1 71 ? 12.027 -17.755 -12.715 1.00 62.97 71 SER A C 1
ATOM 506 O O . SER A 1 71 ? 11.511 -16.637 -12.821 1.00 62.97 71 SER A O 1
ATOM 508 N N . ALA A 1 72 ? 13.266 -18.006 -13.151 1.00 73.81 72 ALA A N 1
ATOM 509 C CA . ALA A 1 72 ? 14.075 -16.984 -13.806 1.00 73.81 72 ALA A CA 1
ATOM 510 C C . ALA A 1 72 ? 13.257 -16.292 -14.911 1.00 73.81 72 ALA A C 1
ATOM 512 O O . ALA A 1 72 ? 12.758 -16.950 -15.827 1.00 73.81 72 ALA A O 1
ATOM 513 N N . CYS A 1 73 ? 13.088 -14.971 -14.794 1.00 75.75 73 CYS A N 1
ATOM 514 C CA . CYS A 1 73 ? 12.341 -14.192 -15.773 1.00 75.75 73 CYS A CA 1
ATOM 515 C C . CYS A 1 73 ? 13.076 -14.286 -17.111 1.00 75.75 73 CYS A C 1
ATOM 517 O O . CYS A 1 73 ? 14.201 -13.805 -17.244 1.00 75.75 73 CYS A O 1
ATOM 519 N N . THR A 1 74 ? 12.461 -14.952 -18.083 1.00 80.25 74 THR A N 1
ATOM 520 C CA . THR A 1 74 ? 13.074 -15.221 -19.394 1.00 80.25 74 THR A CA 1
ATOM 521 C C . THR A 1 74 ? 12.531 -14.298 -20.473 1.00 80.25 74 THR A C 1
ATOM 523 O O . THR A 1 74 ? 13.193 -14.098 -21.489 1.00 80.25 74 THR A O 1
ATOM 526 N N . VAL A 1 75 ? 11.362 -13.694 -20.240 1.00 87.31 75 VAL A N 1
ATOM 527 C CA . VAL A 1 75 ? 10.742 -12.733 -21.150 1.00 87.31 75 VAL A CA 1
ATOM 528 C C . VAL A 1 75 ? 10.897 -11.325 -20.587 1.00 87.31 75 VAL A C 1
ATOM 530 O O . VAL A 1 75 ? 10.456 -11.031 -19.476 1.00 87.31 75 VAL A O 1
ATOM 533 N N . THR A 1 76 ? 11.517 -10.445 -21.370 1.00 92.00 76 THR A N 1
ATOM 534 C CA . THR A 1 76 ? 11.603 -9.012 -21.084 1.00 92.00 76 THR A CA 1
ATOM 535 C C . THR A 1 76 ? 10.624 -8.227 -21.947 1.00 92.00 76 THR A C 1
ATOM 537 O O . THR A 1 76 ? 10.161 -8.679 -22.996 1.00 92.00 76 THR A O 1
ATOM 540 N N . LEU A 1 77 ? 10.293 -7.028 -21.481 1.00 93.81 77 LEU A N 1
ATOM 541 C CA . LEU A 1 77 ? 9.455 -6.083 -22.196 1.00 93.81 77 LEU A CA 1
ATOM 542 C C . LEU A 1 77 ? 10.095 -5.702 -23.537 1.00 93.81 77 LEU A C 1
ATOM 544 O O . LEU A 1 77 ? 11.323 -5.550 -23.610 1.00 93.81 77 LEU A O 1
ATOM 548 N N . PRO A 1 78 ? 9.279 -5.475 -24.581 1.00 90.00 78 PRO A N 1
ATOM 549 C CA . PRO A 1 78 ? 9.775 -4.980 -25.852 1.00 90.00 78 PRO A CA 1
ATOM 550 C C . PRO A 1 78 ? 10.615 -3.702 -25.684 1.00 90.00 78 PRO A C 1
ATOM 552 O O . PRO A 1 78 ? 10.330 -2.870 -24.814 1.00 90.00 78 PRO A O 1
ATOM 555 N N . PRO A 1 79 ? 11.643 -3.495 -26.525 1.00 90.38 79 PRO A N 1
ATOM 556 C CA . PRO A 1 79 ? 12.308 -2.204 -26.614 1.00 90.38 79 PRO A CA 1
ATOM 557 C C . PRO A 1 79 ? 11.302 -1.091 -26.932 1.00 90.38 79 PRO A C 1
ATOM 559 O O . PRO A 1 79 ? 10.388 -1.275 -27.730 1.00 90.38 79 PRO A O 1
ATOM 562 N N . GLY A 1 80 ? 11.493 0.081 -26.332 1.00 93.25 80 GLY A N 1
ATOM 563 C CA . GLY A 1 80 ? 10.581 1.210 -26.480 1.00 93.25 80 GLY A CA 1
ATOM 564 C C . GLY A 1 80 ? 11.042 2.412 -25.668 1.00 93.25 80 GLY A C 1
ATOM 565 O O . GLY A 1 80 ? 12.084 2.360 -25.003 1.00 93.25 80 GLY A O 1
ATOM 566 N N . SER A 1 81 ? 10.267 3.495 -25.721 1.00 97.19 81 SER A N 1
ATOM 567 C CA . SER A 1 81 ? 10.510 4.666 -24.880 1.00 97.19 81 SER A CA 1
ATOM 568 C C . SER A 1 81 ? 10.326 4.336 -23.391 1.00 97.19 81 SER A C 1
ATOM 570 O O . SER A 1 81 ? 9.769 3.300 -23.022 1.00 97.19 81 SER A O 1
ATOM 572 N N . VAL A 1 82 ? 10.744 5.248 -22.508 1.00 97.50 82 VAL A N 1
ATOM 573 C CA . VAL A 1 82 ? 10.481 5.138 -21.060 1.00 97.50 82 VAL A CA 1
ATOM 574 C C . VAL A 1 82 ? 8.977 4.988 -20.790 1.00 97.50 82 VAL A C 1
ATOM 576 O O . VAL A 1 82 ? 8.577 4.157 -19.979 1.00 97.50 82 VAL A O 1
ATOM 579 N N . ALA A 1 83 ? 8.135 5.744 -21.503 1.00 97.81 83 ALA A N 1
ATOM 580 C CA . ALA A 1 83 ? 6.683 5.664 -21.366 1.00 97.81 83 ALA A CA 1
ATOM 581 C C . ALA A 1 83 ? 6.135 4.299 -21.811 1.00 97.81 83 ALA A C 1
ATOM 583 O O . ALA A 1 83 ? 5.284 3.737 -21.119 1.00 97.81 83 ALA A O 1
ATOM 584 N N . ASP A 1 84 ? 6.647 3.754 -22.921 1.00 97.62 84 ASP A N 1
ATOM 585 C CA . ASP A 1 84 ? 6.252 2.432 -23.420 1.00 97.62 84 ASP A CA 1
ATOM 586 C C . ASP A 1 84 ? 6.614 1.346 -22.414 1.00 97.62 84 ASP A C 1
ATOM 588 O O . ASP A 1 84 ? 5.747 0.580 -22.013 1.00 97.62 84 ASP A O 1
ATOM 592 N N . ARG A 1 85 ? 7.849 1.345 -21.900 1.00 97.88 85 ARG A N 1
ATOM 593 C CA . ARG A 1 85 ? 8.287 0.360 -20.902 1.00 97.88 85 ARG A CA 1
ATOM 594 C C . ARG A 1 85 ? 7.462 0.422 -19.619 1.00 97.88 85 ARG A C 1
ATOM 596 O O . ARG A 1 85 ? 7.067 -0.617 -19.098 1.00 97.88 85 ARG A O 1
ATOM 603 N N . VAL A 1 86 ? 7.137 1.618 -19.120 1.00 97.88 86 VAL A N 1
ATOM 604 C CA . VAL A 1 86 ? 6.266 1.752 -17.939 1.00 97.88 86 VAL A CA 1
ATOM 605 C C . VAL A 1 86 ? 4.856 1.229 -18.228 1.00 97.88 86 VAL A C 1
ATOM 607 O O . VAL A 1 86 ? 4.305 0.505 -17.398 1.00 97.88 86 VAL A O 1
ATOM 610 N N . ARG A 1 87 ? 4.269 1.554 -19.386 1.00 97.00 87 ARG A N 1
ATOM 611 C CA . ARG A 1 87 ? 2.948 1.049 -19.801 1.00 97.00 87 ARG A CA 1
ATOM 612 C C . ARG A 1 87 ? 2.946 -0.470 -19.928 1.00 97.00 87 ARG A C 1
ATOM 614 O O . ARG A 1 87 ? 2.103 -1.132 -19.323 1.00 97.00 87 ARG A O 1
ATOM 621 N N . ASP A 1 88 ? 3.900 -0.999 -20.678 1.00 97.31 88 ASP A N 1
ATOM 622 C CA . ASP A 1 88 ? 3.952 -2.401 -21.065 1.00 97.31 88 ASP A CA 1
ATOM 623 C C . ASP A 1 88 ? 4.342 -3.287 -19.881 1.00 97.31 88 ASP A C 1
ATOM 625 O O . ASP A 1 88 ? 3.949 -4.439 -19.852 1.00 97.31 88 ASP A O 1
ATOM 629 N N . SER A 1 89 ? 4.992 -2.748 -18.841 1.00 97.25 89 SER A N 1
ATOM 630 C CA . SER A 1 89 ? 5.280 -3.483 -17.597 1.00 97.25 89 SER A CA 1
ATOM 631 C C . SER A 1 89 ? 4.043 -3.949 -16.825 1.00 97.25 89 SER A C 1
ATOM 633 O O . SER A 1 89 ? 4.134 -4.846 -15.981 1.00 97.25 89 SER A O 1
ATOM 635 N N . GLY A 1 90 ? 2.885 -3.326 -17.061 1.00 96.44 90 GLY A N 1
ATOM 636 C CA . GLY A 1 90 ? 1.694 -3.563 -16.256 1.00 96.44 90 GLY A CA 1
ATOM 637 C C . GLY A 1 90 ? 1.746 -2.941 -14.857 1.00 96.44 90 GLY A C 1
ATOM 638 O O . GLY A 1 90 ? 1.022 -3.395 -13.967 1.00 96.44 90 GLY A O 1
ATOM 639 N N . LEU A 1 91 ? 2.614 -1.953 -14.623 1.00 97.06 91 LEU A N 1
ATOM 640 C CA . LEU A 1 91 ? 2.781 -1.329 -13.313 1.00 97.06 91 LEU A CA 1
ATOM 641 C C . LEU A 1 91 ? 1.551 -0.510 -12.889 1.00 97.06 91 LEU A C 1
ATOM 643 O O . LEU A 1 91 ? 1.053 0.365 -13.606 1.00 97.06 91 LEU A O 1
ATOM 647 N N . VAL A 1 92 ? 1.133 -0.737 -11.650 1.00 96.81 92 VAL A N 1
ATOM 648 C CA . VAL A 1 92 ? 0.146 0.063 -10.920 1.00 96.81 92 VAL A CA 1
ATOM 649 C C . VAL A 1 92 ? 0.805 0.727 -9.715 1.00 96.81 92 VAL A C 1
ATOM 651 O O . VAL A 1 92 ? 1.887 0.327 -9.298 1.00 96.81 92 VAL A O 1
ATOM 654 N N . GLY A 1 93 ? 0.179 1.754 -9.146 1.00 95.62 93 GLY A N 1
ATOM 655 C CA . GLY A 1 93 ? 0.670 2.389 -7.928 1.00 95.62 93 GLY A CA 1
ATOM 656 C C . GLY A 1 93 ? 0.614 1.425 -6.742 1.00 95.62 93 GLY A C 1
ATOM 657 O O . GLY A 1 93 ? -0.476 1.063 -6.305 1.00 95.62 93 GLY A O 1
ATOM 658 N N . MET A 1 94 ? 1.776 1.079 -6.190 1.00 93.75 94 MET A N 1
ATOM 659 C CA . MET A 1 94 ? 1.952 0.074 -5.126 1.00 93.75 94 MET A CA 1
ATOM 660 C C . MET A 1 94 ? 1.864 0.660 -3.706 1.00 93.75 94 MET A C 1
ATOM 662 O O . MET A 1 94 ? 2.176 0.003 -2.725 1.00 93.75 94 MET A O 1
ATOM 666 N N . GLY A 1 95 ? 1.401 1.907 -3.579 1.00 85.25 95 GLY A N 1
ATOM 667 C CA . GLY A 1 95 ? 1.106 2.551 -2.293 1.00 85.25 95 GLY A CA 1
ATOM 668 C C . GLY A 1 95 ? -0.351 2.393 -1.840 1.00 85.25 95 GLY A C 1
ATOM 669 O O . GLY A 1 95 ? -0.858 3.277 -1.156 1.00 85.25 95 GLY A O 1
ATOM 670 N N . GLY A 1 96 ? -1.062 1.363 -2.312 1.00 79.25 96 GLY A N 1
ATOM 671 C CA . GLY A 1 96 ? -2.468 1.107 -1.982 1.00 79.25 96 GLY A CA 1
ATOM 672 C C . GLY A 1 96 ? -3.348 0.943 -3.220 1.00 79.25 96 GLY A C 1
ATOM 673 O O . GLY A 1 96 ? -3.367 -0.111 -3.836 1.00 79.25 96 GLY A O 1
ATOM 674 N N . ALA A 1 97 ? -4.084 1.992 -3.607 1.00 79.38 97 ALA A N 1
ATOM 675 C CA . ALA A 1 97 ? -5.232 1.906 -4.523 1.00 79.38 97 ALA A CA 1
ATOM 676 C C . ALA A 1 97 ? -4.990 1.307 -5.930 1.00 79.38 97 ALA A C 1
ATOM 678 O O . ALA A 1 97 ? -5.966 1.102 -6.647 1.00 79.38 97 ALA A O 1
ATOM 679 N N . GLY A 1 98 ? -3.744 1.087 -6.366 1.00 91.25 98 GLY A N 1
ATOM 680 C CA . GLY A 1 98 ? -3.462 0.389 -7.625 1.00 91.25 98 GLY A CA 1
ATOM 681 C C . GLY A 1 98 ? -3.776 1.182 -8.896 1.00 91.25 98 GLY A C 1
ATOM 682 O O . GLY A 1 98 ? -4.111 0.591 -9.916 1.00 91.25 98 GLY A O 1
ATOM 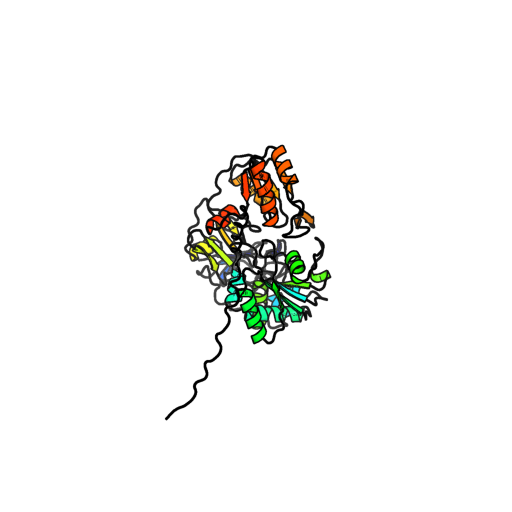683 N N . TYR A 1 99 ? -3.706 2.518 -8.868 1.00 94.00 99 TYR A N 1
ATOM 684 C CA . TYR A 1 99 ? -3.948 3.336 -10.067 1.00 94.00 99 TYR A CA 1
ATOM 685 C C . TYR A 1 99 ? -2.875 3.084 -11.146 1.00 94.00 99 TYR A C 1
ATOM 687 O O . TYR A 1 99 ? -1.700 3.023 -10.777 1.00 94.00 99 TYR A O 1
ATOM 695 N N . PRO A 1 100 ? -3.208 2.991 -12.451 1.00 95.75 100 PRO A N 1
ATOM 696 C CA . PRO A 1 100 ? -2.223 2.702 -13.494 1.00 95.75 100 PRO A CA 1
ATOM 697 C C . PRO A 1 100 ? -1.091 3.733 -13.525 1.00 95.75 100 PRO A C 1
ATOM 699 O O . PRO A 1 100 ? -1.317 4.929 -13.743 1.00 95.75 100 PRO A O 1
ATOM 702 N N . THR A 1 101 ? 0.147 3.278 -13.324 1.00 97.19 101 THR A N 1
ATOM 703 C CA . THR A 1 101 ? 1.296 4.183 -13.191 1.00 97.19 101 THR A CA 1
ATOM 704 C C . THR A 1 101 ? 1.574 4.908 -14.501 1.00 97.19 101 THR A C 1
ATOM 706 O O . THR A 1 101 ? 1.797 6.114 -14.481 1.00 97.19 101 THR A O 1
ATOM 709 N N . ALA A 1 102 ? 1.445 4.232 -15.645 1.00 96.75 102 ALA A N 1
ATOM 710 C CA . ALA A 1 102 ? 1.586 4.866 -16.955 1.00 96.75 102 ALA A CA 1
ATOM 711 C C . ALA A 1 102 ? 0.594 6.023 -17.159 1.00 96.75 102 ALA A C 1
ATOM 713 O O . ALA A 1 102 ? 0.987 7.105 -17.584 1.00 96.75 102 ALA A O 1
ATOM 714 N N . GLN A 1 103 ? -0.675 5.844 -16.769 1.00 95.19 103 GLN A N 1
ATOM 715 C CA . GLN A 1 103 ? -1.678 6.909 -16.858 1.00 95.19 103 GLN A CA 1
ATOM 716 C C . GLN A 1 103 ? -1.348 8.078 -15.923 1.00 95.19 103 GLN A C 1
ATOM 718 O O . GLN A 1 103 ? -1.572 9.235 -16.269 1.00 95.19 103 GLN A O 1
ATOM 723 N N . LYS A 1 104 ? -0.804 7.793 -14.735 1.00 95.75 104 LYS A N 1
ATOM 724 C CA . LYS A 1 104 ? -0.367 8.833 -13.798 1.00 95.75 104 LYS A CA 1
ATOM 725 C C . LYS A 1 104 ? 0.809 9.632 -14.353 1.00 95.75 104 LYS A C 1
ATOM 727 O O . LYS A 1 104 ? 0.773 10.858 -14.291 1.00 95.75 104 LYS A O 1
ATOM 732 N N . LEU A 1 105 ? 1.814 8.948 -14.898 1.00 97.25 105 LEU A N 1
ATOM 733 C CA . LEU A 1 105 ? 3.036 9.552 -15.435 1.00 97.25 105 LEU A CA 1
ATOM 734 C C . LEU A 1 105 ? 2.848 10.206 -16.812 1.00 97.25 105 LEU A C 1
ATOM 736 O O . LEU A 1 105 ? 3.712 10.961 -17.232 1.00 97.25 105 LEU A O 1
ATOM 740 N N . ALA A 1 106 ? 1.711 9.981 -17.474 1.00 95.94 106 ALA A N 1
ATOM 741 C CA . ALA A 1 106 ? 1.304 10.698 -18.684 1.00 95.94 106 ALA A CA 1
ATOM 742 C C . ALA A 1 106 ? 0.583 12.035 -18.400 1.00 95.94 106 ALA A C 1
ATOM 744 O O . ALA A 1 106 ? 0.109 12.692 -19.326 1.00 95.94 106 ALA A O 1
ATOM 745 N N . SER A 1 107 ? 0.444 12.433 -17.129 1.00 94.88 107 SER A N 1
ATOM 746 C CA . SER A 1 107 ? -0.192 13.707 -16.768 1.00 94.88 107 SER A CA 1
ATOM 747 C C . SER A 1 107 ? 0.659 14.896 -17.216 1.00 94.88 107 SER A C 1
ATOM 749 O O . SER A 1 107 ? 1.878 14.878 -17.073 1.00 94.88 107 SER A O 1
ATOM 751 N N . THR A 1 108 ? 0.013 15.959 -17.690 1.00 94.50 108 THR A N 1
ATOM 752 C CA . THR A 1 108 ? 0.677 17.202 -18.103 1.00 94.50 108 THR A CA 1
ATOM 753 C C . THR A 1 108 ? 0.590 18.278 -17.018 1.00 94.50 108 THR A C 1
ATOM 755 O O . THR A 1 108 ? -0.241 18.203 -16.111 1.00 94.50 108 THR A O 1
ATOM 758 N N . GLY A 1 109 ? 1.457 19.293 -17.106 1.00 96.50 109 GLY A N 1
ATOM 759 C CA . GLY A 1 109 ? 1.436 20.449 -16.201 1.00 96.50 109 GLY A CA 1
ATOM 760 C C . GLY A 1 109 ? 1.956 20.168 -14.788 1.00 96.50 109 GLY A C 1
ATOM 761 O O . GLY A 1 109 ? 1.675 20.939 -13.874 1.00 96.50 109 GLY A O 1
ATOM 762 N N . ILE A 1 110 ? 2.696 19.075 -14.588 1.00 98.25 110 ILE A N 1
ATOM 763 C CA . ILE A 1 110 ? 3.262 18.717 -13.286 1.00 98.25 110 ILE A CA 1
ATOM 764 C C . ILE A 1 110 ? 4.652 19.340 -13.148 1.00 98.25 110 ILE A C 1
ATOM 766 O O . ILE A 1 110 ? 5.592 18.916 -13.809 1.00 98.25 110 ILE A O 1
ATOM 770 N N . HIS A 1 111 ? 4.799 20.323 -12.260 1.00 98.00 111 HIS A N 1
ATOM 771 C CA . HIS A 1 111 ? 6.092 20.951 -11.966 1.00 98.00 111 HIS A CA 1
ATOM 772 C C . HIS A 1 111 ? 6.790 20.330 -10.746 1.00 98.00 111 HIS A C 1
ATOM 774 O O . HIS A 1 111 ? 8.019 20.380 -10.654 1.00 98.00 111 HIS A O 1
ATOM 780 N N . THR A 1 112 ? 6.026 19.718 -9.830 1.00 98.69 112 THR A N 1
ATOM 781 C CA . THR A 1 112 ? 6.547 19.119 -8.592 1.00 98.69 112 THR A CA 1
ATOM 782 C C . THR A 1 112 ? 6.196 17.639 -8.492 1.00 98.69 112 THR A C 1
ATOM 784 O O . THR A 1 112 ? 5.029 17.248 -8.569 1.00 98.69 112 THR A O 1
ATOM 787 N N . LEU A 1 113 ? 7.212 16.815 -8.247 1.00 98.75 113 LEU A N 1
ATOM 788 C CA . LEU A 1 113 ? 7.079 15.388 -7.983 1.00 98.75 113 LEU A CA 1
ATOM 789 C C . LEU A 1 113 ? 7.530 15.086 -6.551 1.00 98.75 113 LEU A C 1
ATOM 791 O O . LEU A 1 113 ? 8.664 15.376 -6.173 1.00 98.75 113 LEU A O 1
ATOM 795 N N . ILE A 1 114 ? 6.635 14.498 -5.759 1.00 98.75 114 ILE A N 1
ATOM 796 C CA . ILE A 1 114 ? 6.893 14.116 -4.370 1.00 98.75 114 ILE A CA 1
ATOM 797 C C . ILE A 1 114 ? 7.023 12.595 -4.284 1.00 98.75 114 ILE A C 1
ATOM 799 O O . ILE A 1 114 ? 6.059 11.872 -4.538 1.00 98.75 114 ILE A O 1
ATOM 803 N N . LEU A 1 115 ? 8.191 12.108 -3.880 1.00 98.75 115 LEU A N 1
ATOM 804 C CA . LEU A 1 115 ? 8.394 10.743 -3.416 1.00 98.75 115 LEU A CA 1
ATOM 805 C C . LEU A 1 115 ? 7.830 10.616 -1.995 1.00 98.75 115 LEU A C 1
ATOM 807 O O . LEU A 1 115 ? 8.356 11.191 -1.045 1.00 98.75 115 LEU A O 1
ATOM 811 N N . ASN A 1 116 ? 6.746 9.867 -1.848 1.00 98.19 116 ASN A N 1
ATOM 812 C CA . ASN A 1 116 ? 6.149 9.538 -0.562 1.00 98.19 116 ASN A CA 1
ATOM 813 C C . ASN A 1 116 ? 6.919 8.378 0.084 1.00 98.19 116 ASN A C 1
ATOM 815 O O . ASN A 1 116 ? 6.641 7.212 -0.201 1.00 98.19 116 ASN A O 1
ATOM 819 N N . ALA A 1 117 ? 7.879 8.725 0.942 1.00 97.44 117 ALA A N 1
ATOM 820 C CA . ALA A 1 117 ? 8.703 7.815 1.735 1.00 97.44 117 ALA A CA 1
ATOM 821 C C . ALA A 1 117 ? 8.254 7.781 3.211 1.00 97.44 117 ALA A C 1
ATOM 823 O O . ALA A 1 117 ? 9.059 7.574 4.115 1.00 97.44 117 ALA A O 1
ATOM 824 N N . VAL A 1 118 ? 6.961 8.021 3.458 1.00 96.00 118 VAL A N 1
ATOM 825 C CA . VAL A 1 118 ? 6.397 8.156 4.809 1.00 96.00 118 VAL A CA 1
ATOM 826 C C . VAL A 1 118 ? 6.054 6.805 5.438 1.00 96.00 118 VAL A C 1
ATOM 828 O O . VAL A 1 118 ? 6.089 6.719 6.659 1.00 96.00 118 VAL A O 1
ATOM 831 N N . GLU A 1 119 ? 5.685 5.802 4.624 1.00 91.56 119 GLU A N 1
ATOM 832 C CA . GLU A 1 119 ? 5.244 4.451 5.040 1.00 91.56 119 GLU A CA 1
ATOM 833 C C . GLU A 1 119 ? 4.485 4.468 6.382 1.00 91.56 119 GLU A C 1
ATOM 835 O O . GLU A 1 119 ? 5.009 4.175 7.453 1.00 91.56 119 GLU A O 1
ATOM 840 N N . CYS A 1 120 ? 3.244 4.966 6.350 1.00 90.12 120 CYS A N 1
ATOM 841 C CA . CYS A 1 120 ? 2.529 5.304 7.582 1.00 90.12 120 CYS A CA 1
ATOM 842 C C . CYS A 1 120 ? 1.752 4.147 8.216 1.00 90.12 120 CYS A C 1
ATOM 844 O O . CYS A 1 120 ? 1.366 4.262 9.377 1.00 90.12 120 CYS A O 1
ATOM 846 N N . GLU A 1 121 ? 1.457 3.104 7.447 1.00 90.44 121 GLU A N 1
ATOM 847 C CA . GLU A 1 121 ? 0.688 1.950 7.899 1.00 90.44 121 GLU A CA 1
ATOM 848 C C . GLU A 1 121 ? 1.563 1.111 8.854 1.00 90.44 121 GLU A C 1
ATOM 850 O O . GLU A 1 121 ? 2.650 0.706 8.449 1.00 90.44 121 GLU A O 1
ATOM 855 N N . PRO A 1 122 ? 1.164 0.877 10.120 1.00 89.56 122 PRO A N 1
ATOM 856 C CA . PRO A 1 122 ? 1.988 0.103 11.046 1.00 89.56 122 PRO A CA 1
ATOM 857 C C . PRO A 1 122 ? 2.202 -1.326 10.548 1.00 89.56 122 PRO A C 1
ATOM 859 O O . PRO A 1 122 ? 1.337 -1.870 9.866 1.00 89.56 122 PRO A O 1
ATOM 862 N N . LEU A 1 123 ? 3.307 -1.951 10.961 1.00 92.81 123 LEU A N 1
ATOM 863 C CA . LEU A 1 123 ? 3.694 -3.314 10.562 1.00 92.81 123 LEU A CA 1
ATOM 864 C C . LEU A 1 123 ? 4.046 -3.478 9.077 1.00 92.81 123 LEU A C 1
ATOM 866 O O . LEU A 1 123 ? 4.234 -4.600 8.618 1.00 92.81 123 LEU A O 1
ATOM 870 N N . ILE A 1 124 ? 4.150 -2.378 8.333 1.00 93.69 124 ILE A N 1
ATOM 871 C CA . ILE A 1 124 ? 4.570 -2.356 6.935 1.00 93.69 124 ILE A CA 1
ATOM 872 C C . ILE A 1 124 ? 5.914 -1.634 6.868 1.00 93.69 124 ILE A C 1
ATOM 874 O O . ILE A 1 124 ? 6.004 -0.482 7.276 1.00 93.69 124 ILE A O 1
ATOM 878 N N . GLU A 1 125 ? 6.956 -2.313 6.386 1.00 94.75 125 GLU A N 1
ATOM 879 C CA . GLU A 1 125 ? 8.342 -1.811 6.408 1.00 94.75 125 GLU A CA 1
ATOM 880 C C . GLU A 1 125 ? 9.068 -1.975 5.057 1.00 94.75 125 GLU A C 1
ATOM 882 O O . GLU A 1 125 ? 10.260 -1.668 4.950 1.00 94.75 125 GLU A O 1
ATOM 887 N N . GLN A 1 126 ? 8.414 -2.493 4.003 1.00 94.56 126 GLN A N 1
ATOM 888 C CA . GLN A 1 126 ? 9.125 -2.806 2.756 1.00 94.56 126 GLN A CA 1
ATOM 889 C C . GLN A 1 126 ? 9.717 -1.571 2.066 1.00 94.56 126 GLN A C 1
ATOM 891 O O . GLN A 1 126 ? 10.823 -1.667 1.529 1.00 94.56 126 GLN A O 1
ATOM 896 N N . ASN A 1 127 ? 9.046 -0.411 2.102 1.00 96.38 127 ASN A N 1
ATOM 897 C CA . ASN A 1 127 ? 9.567 0.804 1.472 1.00 96.38 127 ASN A CA 1
ATOM 898 C C . ASN A 1 127 ? 10.749 1.365 2.275 1.00 96.38 127 ASN A C 1
ATOM 900 O O . ASN A 1 127 ? 11.759 1.757 1.686 1.00 96.38 127 ASN A O 1
ATOM 904 N N . ALA A 1 128 ? 10.654 1.384 3.609 1.00 96.69 128 ALA A N 1
ATOM 905 C CA . ALA A 1 128 ? 11.750 1.798 4.481 1.00 96.69 128 ALA A CA 1
ATOM 906 C C . ALA A 1 128 ? 12.977 0.888 4.306 1.00 96.69 128 ALA A C 1
ATOM 908 O O . ALA A 1 128 ? 14.110 1.362 4.142 1.00 96.69 128 ALA A O 1
ATOM 909 N N . ALA A 1 129 ? 12.750 -0.426 4.255 1.00 96.62 129 ALA A N 1
ATOM 910 C CA . ALA A 1 129 ? 13.796 -1.409 4.017 1.00 96.62 129 ALA A CA 1
ATOM 911 C C . ALA A 1 129 ? 14.418 -1.260 2.618 1.00 96.62 129 ALA A C 1
ATOM 913 O O . ALA A 1 129 ? 15.621 -1.458 2.461 1.00 96.62 129 ALA A O 1
ATOM 914 N N . GLU A 1 130 ? 13.627 -0.920 1.595 1.00 96.69 130 GLU A N 1
ATOM 915 C CA . GLU A 1 130 ? 14.120 -0.640 0.240 1.00 96.69 130 GLU A CA 1
ATOM 916 C C . GLU A 1 130 ? 15.031 0.590 0.197 1.00 96.69 130 GLU A C 1
ATOM 918 O O . GLU A 1 130 ? 16.155 0.499 -0.291 1.00 96.69 130 GLU A O 1
ATOM 923 N N . ILE A 1 131 ? 14.588 1.719 0.759 1.00 98.06 131 ILE A N 1
ATOM 924 C CA . ILE A 1 131 ? 15.385 2.955 0.816 1.00 98.06 131 ILE A CA 1
ATOM 925 C C . ILE A 1 131 ? 16.718 2.704 1.526 1.00 98.06 131 ILE A C 1
ATOM 927 O O . ILE A 1 131 ? 17.767 3.166 1.074 1.00 98.06 131 ILE A O 1
ATOM 931 N N . THR A 1 132 ? 16.676 1.966 2.635 1.00 96.62 132 THR A N 1
ATOM 932 C CA . THR A 1 132 ? 17.868 1.654 3.429 1.00 96.62 132 THR A CA 1
ATOM 933 C C . THR A 1 132 ? 18.830 0.747 2.667 1.00 96.62 132 THR A C 1
ATOM 935 O O . THR A 1 132 ? 20.044 0.928 2.763 1.00 96.62 132 THR A O 1
ATOM 938 N N . ARG A 1 133 ? 18.302 -0.206 1.888 1.00 95.75 133 ARG A N 1
ATOM 939 C CA . ARG A 1 133 ? 19.110 -1.123 1.081 1.00 95.75 133 ARG A CA 1
ATOM 940 C C . ARG A 1 133 ? 19.725 -0.428 -0.131 1.00 95.75 133 ARG A C 1
ATOM 942 O O . ARG A 1 133 ? 20.934 -0.522 -0.324 1.00 95.75 133 ARG A O 1
ATOM 949 N N . ASP A 1 134 ? 18.907 0.222 -0.960 1.00 95.56 134 ASP A N 1
ATOM 950 C CA . ASP A 1 134 ? 19.357 0.878 -2.190 1.00 95.56 134 ASP A CA 1
ATOM 951 C C . ASP A 1 134 ? 18.452 2.041 -2.628 1.00 95.56 134 ASP A C 1
ATOM 953 O O . ASP A 1 134 ? 17.723 1.986 -3.620 1.00 95.56 134 ASP A O 1
ATOM 957 N N . ALA A 1 135 ? 18.572 3.171 -1.932 1.00 98.31 135 ALA A N 1
ATOM 958 C CA . ALA A 1 135 ? 17.922 4.419 -2.327 1.00 98.31 135 ALA A CA 1
ATOM 959 C C . ALA A 1 135 ? 18.231 4.860 -3.776 1.00 98.31 135 ALA A C 1
ATOM 961 O O . ALA A 1 135 ? 17.444 5.609 -4.356 1.00 98.31 135 ALA A O 1
ATOM 962 N N . ARG A 1 136 ? 19.340 4.423 -4.400 1.00 98.25 136 ARG A N 1
ATOM 963 C CA . ARG A 1 136 ? 19.671 4.850 -5.772 1.00 98.25 136 ARG A CA 1
ATOM 964 C C . ARG A 1 136 ? 18.692 4.290 -6.792 1.00 98.25 136 ARG A C 1
ATOM 966 O O . ARG A 1 136 ? 18.274 5.045 -7.666 1.00 98.25 136 ARG A O 1
ATOM 973 N N . ALA A 1 137 ? 18.299 3.022 -6.668 1.00 96.56 137 ALA A N 1
ATOM 974 C CA . ALA A 1 137 ? 17.317 2.406 -7.560 1.00 96.56 137 ALA A CA 1
ATOM 975 C C . ALA A 1 137 ? 15.979 3.168 -7.520 1.00 96.56 137 ALA A C 1
ATOM 977 O O . ALA A 1 137 ? 15.430 3.546 -8.556 1.00 96.56 137 ALA A O 1
ATOM 978 N N . VAL A 1 138 ? 15.516 3.518 -6.315 1.00 98.31 138 VAL A N 1
ATOM 979 C CA . VAL A 1 138 ? 14.309 4.339 -6.117 1.00 98.31 138 VAL A CA 1
ATOM 980 C C . VAL A 1 138 ? 14.445 5.702 -6.807 1.00 98.31 138 VAL A C 1
ATOM 982 O O . VAL A 1 138 ? 13.530 6.141 -7.507 1.00 98.31 138 VAL A O 1
ATOM 985 N N . LEU A 1 139 ? 15.591 6.375 -6.654 1.00 98.69 139 LEU A N 1
ATOM 986 C CA . LEU A 1 139 ? 15.818 7.686 -7.266 1.00 98.69 139 LEU A CA 1
ATOM 987 C C . LEU A 1 139 ? 15.980 7.624 -8.791 1.00 98.69 139 LEU A C 1
ATOM 989 O O . LEU A 1 139 ? 15.548 8.551 -9.473 1.00 98.69 139 LEU A O 1
ATOM 993 N N . PHE A 1 140 ? 16.522 6.551 -9.367 1.00 98.06 140 PHE A N 1
ATOM 994 C CA . PHE A 1 140 ? 16.504 6.369 -10.823 1.00 98.06 140 PHE A CA 1
ATOM 995 C C . PHE A 1 140 ? 15.074 6.268 -11.360 1.00 98.06 140 PHE A C 1
ATOM 997 O O . PHE A 1 140 ? 14.729 6.965 -12.316 1.00 98.06 140 PHE A O 1
ATOM 1004 N N . GLY A 1 141 ? 14.212 5.502 -10.689 1.00 98.38 141 GLY A N 1
ATOM 1005 C CA . GLY A 1 141 ? 12.782 5.466 -10.992 1.00 98.38 141 GLY A CA 1
ATOM 1006 C C . GLY A 1 141 ? 12.125 6.844 -10.908 1.00 98.38 141 GLY A C 1
ATOM 1007 O O . GLY A 1 141 ? 11.407 7.256 -11.823 1.00 98.38 141 GLY A O 1
ATOM 1008 N N . LEU A 1 142 ? 12.439 7.599 -9.850 1.00 98.75 142 LEU A N 1
ATOM 1009 C CA . LEU A 1 142 ? 11.960 8.970 -9.667 1.00 98.75 142 LEU A CA 1
ATOM 1010 C C . LEU A 1 142 ? 12.424 9.901 -10.798 1.00 98.75 142 LEU A C 1
ATOM 1012 O O . LEU A 1 142 ? 11.646 10.733 -11.259 1.00 98.75 142 LEU A O 1
ATOM 1016 N N . ARG A 1 143 ? 13.659 9.741 -11.291 1.00 98.50 143 ARG A N 1
ATOM 1017 C CA . ARG A 1 143 ? 14.202 10.507 -12.426 1.00 98.50 143 ARG A CA 1
ATOM 1018 C C . ARG A 1 143 ? 13.436 10.239 -13.716 1.00 98.50 143 ARG A C 1
ATOM 1020 O O . ARG A 1 143 ? 13.101 11.184 -14.427 1.00 98.50 143 ARG A O 1
ATOM 1027 N N . TYR A 1 144 ? 13.141 8.973 -14.009 1.00 98.44 144 TYR A N 1
ATOM 1028 C CA . TYR A 1 144 ? 12.321 8.611 -15.165 1.00 98.44 144 TYR A CA 1
ATOM 1029 C C . TYR A 1 144 ? 10.918 9.211 -15.052 1.00 98.44 144 TYR A C 1
ATOM 1031 O O . TYR A 1 144 ? 10.440 9.837 -15.997 1.00 98.44 144 TYR A O 1
ATOM 1039 N N . ALA A 1 145 ? 10.289 9.100 -13.880 1.00 98.62 145 ALA A N 1
ATOM 1040 C CA . ALA A 1 145 ? 8.984 9.701 -13.628 1.00 98.62 145 ALA A CA 1
ATOM 1041 C C . ALA A 1 145 ? 9.000 11.232 -13.782 1.00 98.62 145 ALA A C 1
ATOM 1043 O O . ALA A 1 145 ? 8.098 11.789 -14.404 1.00 98.62 145 ALA A O 1
ATOM 1044 N N . ALA A 1 146 ? 10.033 11.910 -13.275 1.00 98.56 146 ALA A N 1
ATOM 1045 C CA . ALA A 1 146 ? 10.200 13.354 -13.419 1.00 98.56 146 ALA A CA 1
ATOM 1046 C C . ALA A 1 146 ? 10.319 13.773 -14.890 1.00 98.56 146 ALA A C 1
ATOM 1048 O O . ALA A 1 146 ? 9.650 14.713 -15.314 1.00 98.56 146 ALA A O 1
ATOM 1049 N N . SER A 1 147 ? 11.102 13.029 -15.679 1.00 97.94 147 SER A N 1
ATOM 1050 C CA . SER A 1 147 ? 11.256 13.267 -17.116 1.00 97.94 147 SER A CA 1
ATOM 1051 C C . SER A 1 147 ? 9.942 13.121 -17.883 1.00 97.94 147 SER A C 1
ATOM 1053 O O . SER A 1 147 ? 9.690 13.925 -18.774 1.00 97.94 147 SER A O 1
ATOM 1055 N N . LEU A 1 148 ? 9.123 12.112 -17.568 1.00 98.25 148 LEU A N 1
ATOM 1056 C CA . LEU A 1 148 ? 7.830 11.909 -18.232 1.00 98.25 148 LEU A CA 1
ATOM 1057 C C . LEU A 1 148 ? 6.829 13.022 -17.898 1.00 98.25 148 LEU A C 1
ATOM 1059 O O . LEU A 1 148 ? 6.066 13.451 -18.758 1.00 98.25 148 LEU A O 1
ATOM 1063 N N . LEU A 1 149 ? 6.856 13.495 -16.653 1.00 98.12 149 LEU A N 1
ATOM 1064 C CA . LEU A 1 149 ? 5.935 14.506 -16.139 1.00 98.12 149 LEU A CA 1
ATOM 1065 C C . LEU A 1 149 ? 6.357 15.949 -16.457 1.00 98.12 149 LEU A C 1
ATOM 1067 O O . LEU A 1 149 ? 5.540 16.860 -16.326 1.00 98.12 149 LEU A O 1
ATOM 1071 N N . GLY A 1 150 ? 7.620 16.168 -16.836 1.00 97.12 150 GLY A N 1
ATOM 1072 C CA . GLY A 1 150 ? 8.213 17.503 -16.944 1.00 97.12 150 GLY A CA 1
ATOM 1073 C C . GLY A 1 150 ? 8.476 18.168 -15.585 1.00 97.12 150 GLY A C 1
ATOM 1074 O O . GLY A 1 150 ? 8.607 19.389 -15.516 1.00 97.12 150 GLY A O 1
ATOM 1075 N N . ALA A 1 151 ? 8.547 17.383 -14.505 1.00 98.19 151 ALA A N 1
ATOM 1076 C CA . ALA A 1 151 ? 8.724 17.902 -13.155 1.00 98.19 151 ALA A CA 1
ATOM 1077 C C . ALA A 1 151 ? 10.181 18.314 -12.910 1.00 98.19 151 ALA A C 1
ATOM 1079 O O . ALA A 1 151 ? 11.103 17.517 -13.081 1.00 98.19 151 ALA A O 1
ATOM 1080 N N . THR A 1 152 ? 10.382 19.552 -12.464 1.00 97.62 152 THR A N 1
ATOM 1081 C CA . THR A 1 152 ? 11.710 20.115 -12.166 1.00 97.62 152 THR A CA 1
ATOM 1082 C C . THR A 1 152 ? 11.991 20.196 -10.670 1.00 97.62 152 THR A C 1
ATOM 1084 O O . THR A 1 152 ? 13.148 20.245 -10.265 1.00 97.62 152 THR A O 1
ATOM 1087 N N . THR A 1 153 ? 10.945 20.179 -9.840 1.00 98.62 153 THR A N 1
ATOM 1088 C CA . THR A 1 153 ? 11.063 20.159 -8.380 1.00 98.62 153 THR A CA 1
ATOM 1089 C C . THR A 1 153 ? 10.839 18.744 -7.865 1.00 98.62 153 THR A C 1
ATOM 1091 O O . THR A 1 153 ? 9.752 18.187 -8.036 1.00 98.62 153 THR A O 1
ATOM 1094 N N . LEU A 1 154 ? 11.851 18.172 -7.211 1.00 98.81 154 LEU A N 1
ATOM 1095 C CA . LEU A 1 154 ? 11.783 16.846 -6.600 1.00 98.81 154 LEU A CA 1
ATOM 1096 C C . LEU A 1 154 ? 11.824 16.967 -5.081 1.00 98.81 154 LEU A C 1
ATOM 1098 O O . LEU A 1 154 ? 12.736 17.582 -4.529 1.00 98.81 154 LEU A O 1
ATOM 1102 N N . ILE A 1 155 ? 10.849 16.353 -4.418 1.00 98.88 155 ILE A N 1
ATOM 1103 C CA . ILE A 1 155 ? 10.755 16.316 -2.958 1.00 98.88 155 ILE A CA 1
ATOM 1104 C C . ILE A 1 155 ? 10.681 14.862 -2.505 1.00 98.88 155 ILE A C 1
ATOM 1106 O O . ILE A 1 155 ? 9.968 14.070 -3.115 1.00 98.88 155 ILE A O 1
ATOM 1110 N N . ALA A 1 156 ? 11.353 14.510 -1.414 1.00 98.75 156 ALA A N 1
ATOM 1111 C CA . ALA A 1 156 ? 11.068 13.289 -0.670 1.00 98.75 156 ALA A CA 1
ATOM 1112 C C . ALA A 1 156 ? 10.415 13.643 0.667 1.00 98.75 156 ALA A C 1
ATOM 1114 O O . ALA A 1 156 ? 10.992 14.378 1.463 1.00 98.75 156 ALA A O 1
ATOM 1115 N N . ALA A 1 157 ? 9.212 13.125 0.903 1.00 98.50 157 ALA A N 1
ATOM 1116 C CA . ALA A 1 157 ? 8.506 13.275 2.168 1.00 98.50 157 ALA A CA 1
ATOM 1117 C C . ALA A 1 157 ? 8.873 12.118 3.100 1.00 98.50 157 ALA A C 1
ATOM 1119 O O . ALA A 1 157 ? 8.630 10.960 2.755 1.00 98.50 157 ALA A O 1
ATOM 1120 N N . VAL A 1 158 ? 9.442 12.433 4.262 1.00 97.94 158 VAL A N 1
ATOM 1121 C CA . VAL A 1 158 ? 9.896 11.456 5.263 1.00 97.94 158 VAL A CA 1
ATOM 1122 C C . VAL A 1 158 ? 9.347 11.792 6.645 1.00 97.94 158 VAL A C 1
ATOM 1124 O O . VAL A 1 158 ? 9.046 12.943 6.957 1.00 97.94 158 VAL A O 1
ATOM 1127 N N . LYS A 1 159 ? 9.232 10.780 7.499 1.00 96.12 159 LYS A N 1
ATOM 1128 C CA . LYS A 1 159 ? 8.876 10.966 8.906 1.00 96.12 159 LYS A CA 1
ATOM 1129 C C . LYS A 1 159 ? 10.071 11.488 9.717 1.00 96.12 159 LYS A C 1
ATOM 1131 O O . LYS A 1 159 ? 11.171 10.964 9.534 1.00 96.12 159 LYS A O 1
ATOM 1136 N N . PRO A 1 160 ? 9.903 12.463 10.630 1.00 95.81 160 PRO A N 1
ATOM 1137 C CA . PRO A 1 160 ? 10.974 12.884 11.532 1.00 95.81 160 PRO A CA 1
ATOM 1138 C C . PRO A 1 160 ? 11.445 11.762 12.469 1.00 95.81 160 PRO A C 1
ATOM 1140 O O . PRO A 1 160 ? 12.621 11.739 12.820 1.00 95.81 160 PRO A O 1
ATOM 1143 N N . SER A 1 161 ? 10.584 10.794 12.802 1.00 94.44 161 SER A N 1
ATOM 1144 C CA . SER A 1 161 ? 10.958 9.569 13.532 1.00 94.44 161 SER A CA 1
ATOM 1145 C C . SER A 1 161 ? 11.840 8.589 12.744 1.00 94.44 161 SER A C 1
ATOM 1147 O O . SER A 1 161 ? 12.356 7.641 13.334 1.00 94.44 161 SER A O 1
ATOM 1149 N N . ARG A 1 162 ? 12.027 8.802 11.433 1.00 95.06 162 ARG A N 1
ATOM 1150 C CA . ARG A 1 162 ? 12.816 7.946 10.528 1.00 95.06 162 ARG A CA 1
ATOM 1151 C C . ARG A 1 162 ? 13.927 8.738 9.807 1.00 95.06 162 ARG A C 1
ATOM 1153 O O . ARG A 1 162 ? 13.959 8.791 8.569 1.00 95.06 162 ARG A O 1
ATOM 1160 N N . PRO A 1 163 ? 14.834 9.415 10.542 1.00 96.38 163 PRO A N 1
ATOM 1161 C CA . PRO A 1 163 ? 15.863 10.270 9.945 1.00 96.38 163 PRO A CA 1
ATOM 1162 C C . PRO A 1 163 ? 16.846 9.501 9.047 1.00 96.38 163 PRO A C 1
ATOM 1164 O O . PRO A 1 163 ? 17.440 10.080 8.133 1.00 96.38 163 PRO A O 1
ATOM 1167 N N . GLU A 1 164 ? 17.007 8.195 9.265 1.00 97.50 164 GLU A N 1
ATOM 1168 C CA . GLU A 1 164 ? 17.841 7.310 8.459 1.00 97.50 164 GLU A CA 1
ATOM 1169 C C . GLU A 1 164 ? 17.390 7.244 6.994 1.00 97.50 164 GLU A C 1
ATOM 1171 O O . GLU A 1 164 ? 18.244 7.225 6.102 1.00 97.50 164 GLU A O 1
ATOM 1176 N N . LEU A 1 165 ? 16.076 7.300 6.732 1.00 98.19 165 LEU A N 1
ATOM 1177 C CA . LEU A 1 165 ? 15.521 7.282 5.376 1.00 98.19 165 LEU A CA 1
ATOM 1178 C C . LEU A 1 165 ? 15.854 8.575 4.634 1.00 98.19 165 LEU A C 1
ATOM 1180 O O . LEU A 1 165 ? 16.333 8.543 3.499 1.00 98.19 165 LEU A O 1
ATOM 1184 N N . GLY A 1 166 ? 15.670 9.717 5.302 1.00 98.00 166 GLY A N 1
ATOM 1185 C CA . GLY A 1 166 ? 16.050 11.020 4.761 1.00 98.00 166 GLY A CA 1
ATOM 1186 C C . GLY A 1 166 ? 17.547 11.089 4.461 1.00 98.00 166 GLY A C 1
ATOM 1187 O O . GLY A 1 166 ? 17.948 11.505 3.376 1.00 98.00 166 GLY A O 1
ATOM 1188 N N . ALA A 1 167 ? 18.385 10.597 5.376 1.00 98.38 167 ALA A N 1
ATOM 1189 C CA . ALA A 1 167 ? 19.828 10.553 5.177 1.00 98.38 167 ALA A CA 1
ATOM 1190 C C . ALA A 1 167 ? 20.236 9.639 4.004 1.00 98.38 167 ALA A C 1
ATOM 1192 O O . ALA A 1 167 ? 21.125 10.001 3.230 1.00 98.38 167 ALA A O 1
ATOM 1193 N N . ALA A 1 168 ? 19.602 8.473 3.847 1.00 98.62 168 ALA A N 1
ATOM 1194 C CA . ALA A 1 168 ? 19.858 7.561 2.731 1.00 98.62 168 ALA A CA 1
ATOM 1195 C C . ALA A 1 168 ? 19.486 8.187 1.378 1.00 98.62 168 ALA A C 1
ATOM 1197 O O . ALA A 1 168 ? 20.300 8.166 0.451 1.00 98.62 168 ALA A O 1
ATOM 1198 N N . LEU A 1 169 ? 18.307 8.811 1.290 1.00 98.75 169 LEU A N 1
ATOM 1199 C CA . LEU A 1 169 ? 17.840 9.501 0.086 1.00 98.75 169 LEU A CA 1
ATOM 1200 C C . LEU A 1 169 ? 18.736 10.691 -0.271 1.00 98.75 169 LEU A C 1
ATOM 1202 O O . LEU A 1 169 ? 19.140 10.812 -1.424 1.00 98.75 169 LEU A O 1
ATOM 1206 N N . THR A 1 170 ? 19.127 11.516 0.705 1.00 98.62 170 THR A N 1
ATOM 1207 C CA . THR A 1 170 ? 20.056 12.638 0.487 1.00 98.62 170 THR A CA 1
ATOM 1208 C C . THR A 1 170 ? 21.408 12.160 -0.039 1.00 98.62 170 THR A C 1
ATOM 1210 O O . THR A 1 170 ? 21.924 12.711 -1.012 1.00 98.62 170 THR A O 1
ATOM 1213 N N . ARG A 1 171 ? 21.988 11.105 0.556 1.00 98.56 171 ARG A N 1
ATOM 1214 C CA . ARG A 1 171 ? 23.264 10.540 0.083 1.00 98.56 171 ARG A CA 1
ATOM 1215 C C . ARG A 1 171 ? 23.152 10.002 -1.341 1.00 98.56 171 ARG A C 1
ATOM 1217 O O . ARG A 1 171 ? 24.021 10.286 -2.162 1.00 98.56 171 ARG A O 1
ATOM 1224 N N . ALA A 1 172 ? 22.096 9.247 -1.640 1.00 98.56 172 ALA A N 1
ATOM 1225 C CA . ALA A 1 172 ? 21.869 8.711 -2.977 1.00 98.56 172 ALA A CA 1
ATOM 1226 C C . ALA A 1 172 ? 21.654 9.832 -4.006 1.00 98.56 172 ALA A C 1
ATOM 1228 O O . ALA A 1 172 ? 22.232 9.785 -5.089 1.00 98.56 172 ALA A O 1
ATOM 1229 N N . ALA A 1 173 ? 20.898 10.876 -3.658 1.00 98.56 173 ALA A N 1
ATOM 1230 C CA . ALA A 1 173 ? 20.679 12.029 -4.524 1.00 98.56 173 ALA A CA 1
ATOM 1231 C C . ALA A 1 173 ? 21.993 12.756 -4.846 1.00 98.56 173 ALA A C 1
ATOM 1233 O O . ALA A 1 173 ? 22.266 13.030 -6.015 1.00 98.56 173 ALA A O 1
ATOM 1234 N N . ALA A 1 174 ? 22.849 12.974 -3.839 1.00 98.25 174 ALA A N 1
ATOM 1235 C CA . ALA A 1 174 ? 24.169 13.576 -4.019 1.00 98.25 174 ALA A CA 1
ATOM 1236 C C . ALA A 1 174 ? 25.072 12.740 -4.942 1.00 98.25 174 ALA A C 1
ATOM 1238 O O . ALA A 1 174 ? 25.668 13.283 -5.871 1.00 98.25 174 ALA A O 1
ATOM 1239 N N . GLN A 1 175 ? 25.123 11.416 -4.748 1.00 97.50 175 GLN A N 1
ATOM 1240 C CA . GLN A 1 175 ? 25.879 10.502 -5.621 1.00 97.50 175 GLN A CA 1
ATOM 1241 C C . GLN A 1 175 ? 25.398 10.542 -7.076 1.00 97.50 175 GLN A C 1
ATOM 1243 O O . GLN A 1 175 ? 26.182 10.351 -8.001 1.00 97.50 175 GLN A O 1
ATOM 1248 N N . LEU A 1 176 ? 24.106 10.786 -7.275 1.00 96.62 176 LEU A N 1
ATOM 1249 C CA . LEU A 1 176 ? 23.466 10.821 -8.582 1.00 96.62 176 LEU A CA 1
ATOM 1250 C C . LEU A 1 176 ? 23.452 12.219 -9.225 1.00 96.62 176 LEU A C 1
ATOM 1252 O O . LEU A 1 176 ? 22.905 12.351 -10.325 1.00 96.62 176 LEU A O 1
ATOM 1256 N N . GLY A 1 177 ? 23.980 13.250 -8.552 1.00 97.38 177 GLY A N 1
ATOM 1257 C CA . GLY A 1 177 ? 23.884 14.646 -8.994 1.00 97.38 177 GLY A CA 1
ATOM 1258 C C . GLY A 1 177 ? 22.437 15.141 -9.123 1.00 97.38 177 GLY A C 1
ATOM 1259 O O . GLY A 1 177 ? 22.132 15.956 -9.989 1.00 97.38 177 GLY A O 1
ATOM 1260 N N . MET A 1 178 ? 21.520 14.593 -8.324 1.00 97.44 178 MET A N 1
ATOM 1261 C CA . MET A 1 178 ? 20.094 14.903 -8.363 1.00 97.44 178 MET A CA 1
ATOM 1262 C C . MET A 1 178 ? 19.743 15.951 -7.305 1.00 97.44 178 MET A C 1
ATOM 1264 O O . MET A 1 178 ? 19.983 15.735 -6.120 1.00 97.44 178 MET A O 1
ATOM 1268 N N . GLY A 1 179 ? 19.112 17.052 -7.719 1.00 97.88 179 GLY A N 1
ATOM 1269 C CA . GLY A 1 179 ? 18.492 17.994 -6.787 1.00 97.88 179 GLY A CA 1
ATOM 1270 C C . GLY A 1 179 ? 17.240 17.378 -6.165 1.00 97.88 179 GLY A C 1
ATOM 1271 O O . GLY A 1 179 ? 16.212 17.293 -6.830 1.00 97.88 179 GLY A O 1
ATOM 1272 N N . LEU A 1 180 ? 17.342 16.933 -4.913 1.00 98.62 180 LEU A N 1
ATOM 1273 C CA . LEU A 1 180 ? 16.242 16.365 -4.135 1.00 98.62 180 LEU A CA 1
ATOM 1274 C C . LEU A 1 180 ? 16.123 17.114 -2.807 1.00 98.62 180 LEU A C 1
ATOM 1276 O O . LEU A 1 180 ? 17.081 17.161 -2.038 1.00 98.62 180 LEU A O 1
ATOM 1280 N N . ASP A 1 181 ? 14.944 17.663 -2.536 1.00 98.50 181 ASP A N 1
ATOM 1281 C CA . ASP A 1 181 ? 14.628 18.303 -1.261 1.00 98.50 181 ASP A CA 1
ATOM 1282 C C . ASP A 1 181 ? 13.956 17.291 -0.320 1.00 98.50 181 ASP A C 1
ATOM 1284 O O . ASP A 1 181 ? 12.877 16.773 -0.613 1.00 98.50 181 ASP A O 1
ATOM 1288 N N . VAL A 1 182 ? 14.596 16.964 0.801 1.00 98.38 182 VAL A N 1
ATOM 1289 C CA . VAL A 1 182 ? 14.034 16.038 1.793 1.00 98.38 182 VAL A CA 1
ATOM 1290 C C . VAL A 1 182 ? 13.267 16.842 2.835 1.00 98.38 182 VAL A C 1
ATOM 1292 O O . VAL A 1 182 ? 13.861 17.580 3.619 1.00 98.38 182 VAL A O 1
ATOM 1295 N N . ARG A 1 183 ? 11.943 16.669 2.869 1.00 98.00 183 ARG A N 1
ATOM 1296 C CA . ARG A 1 183 ? 11.044 17.368 3.793 1.00 98.00 183 ARG A CA 1
ATOM 1297 C C . ARG A 1 183 ? 10.444 16.410 4.805 1.00 98.00 183 ARG A C 1
ATOM 1299 O O . ARG A 1 183 ? 10.022 15.305 4.461 1.00 98.00 183 ARG A O 1
ATOM 1306 N N . THR A 1 184 ? 10.368 16.864 6.048 1.00 96.31 184 THR A N 1
ATOM 1307 C CA . THR A 1 184 ? 9.671 16.141 7.107 1.00 96.31 184 THR A CA 1
ATOM 1308 C C . THR A 1 184 ? 8.165 16.389 7.039 1.00 96.31 184 THR A C 1
ATOM 1310 O O . THR A 1 184 ? 7.716 17.471 6.661 1.00 96.31 184 THR A O 1
ATOM 1313 N N . VAL A 1 185 ? 7.380 15.376 7.403 1.00 96.00 185 VAL A N 1
ATOM 1314 C CA . VAL A 1 185 ? 5.916 15.456 7.561 1.00 96.00 185 VAL A CA 1
ATOM 1315 C C . VAL A 1 185 ? 5.504 15.029 8.975 1.00 96.00 185 VAL A C 1
ATOM 1317 O O . VAL A 1 185 ? 6.368 14.758 9.805 1.00 96.00 185 VAL A O 1
ATOM 1320 N N . SER A 1 186 ? 4.206 14.970 9.283 1.00 92.12 186 SER A N 1
ATOM 1321 C CA . SER A 1 186 ? 3.747 14.397 10.558 1.00 92.12 186 SER A CA 1
ATOM 1322 C C . SER A 1 186 ? 4.201 12.933 10.735 1.00 92.12 186 SER A C 1
ATOM 1324 O O . SER A 1 186 ? 4.232 12.158 9.778 1.00 92.12 186 SER A O 1
ATOM 1326 N N . ASP A 1 187 ? 4.538 12.535 11.964 1.00 90.31 187 ASP A N 1
ATOM 1327 C CA . ASP A 1 187 ? 4.848 11.134 12.296 1.00 90.31 187 ASP A CA 1
ATOM 1328 C C . ASP A 1 187 ? 3.592 10.250 12.371 1.00 90.31 187 ASP A C 1
ATOM 1330 O O . ASP A 1 187 ? 3.659 9.030 12.161 1.00 90.31 187 ASP A O 1
ATOM 1334 N N . ASP A 1 188 ? 2.441 10.865 12.634 1.00 87.06 188 ASP A N 1
ATOM 1335 C CA . ASP A 1 188 ? 1.207 10.168 12.958 1.00 87.06 188 ASP A CA 1
ATOM 1336 C C . ASP A 1 188 ? 0.494 9.637 11.718 1.00 87.06 188 ASP A C 1
ATOM 1338 O O . ASP A 1 188 ? 0.410 10.279 10.668 1.00 87.06 188 ASP A O 1
ATOM 1342 N N . TYR A 1 189 ? -0.120 8.461 11.841 1.00 88.38 189 TYR A N 1
ATOM 1343 C CA . TYR A 1 189 ? -1.070 8.005 10.832 1.00 88.38 189 TYR A CA 1
ATOM 1344 C C . TYR A 1 189 ? -2.243 9.002 10.748 1.00 88.38 189 TYR A C 1
ATOM 1346 O O . TYR A 1 189 ? -2.814 9.323 11.795 1.00 88.38 189 TYR A O 1
ATOM 1354 N N . PRO A 1 190 ? -2.635 9.493 9.551 1.00 91.56 190 PRO A N 1
ATOM 1355 C CA . PRO A 1 190 ? -2.354 8.979 8.211 1.00 91.56 190 PRO A CA 1
ATOM 1356 C C . PRO A 1 190 ? -1.449 9.926 7.396 1.00 91.56 190 PRO A C 1
ATOM 1358 O O . PRO A 1 190 ? -1.826 10.348 6.303 1.00 91.56 190 PRO A O 1
ATOM 1361 N N . ALA A 1 191 ? -0.269 10.294 7.904 1.00 92.50 191 ALA A N 1
ATOM 1362 C CA . ALA A 1 191 ? 0.642 11.233 7.234 1.00 92.50 191 ALA A CA 1
ATOM 1363 C C . ALA A 1 191 ? 1.050 10.823 5.808 1.00 92.50 191 ALA A C 1
ATOM 1365 O O . ALA A 1 191 ? 1.436 11.675 5.015 1.00 92.50 191 ALA A O 1
ATOM 1366 N N . GLY A 1 192 ? 0.942 9.536 5.461 1.00 92.88 192 GLY A N 1
ATOM 1367 C CA . GLY A 1 192 ? 1.189 9.036 4.109 1.00 92.88 192 GLY A CA 1
ATOM 1368 C C . GLY A 1 192 ? 0.043 9.278 3.119 1.00 92.88 192 GLY A C 1
ATOM 1369 O O . GLY A 1 192 ? 0.226 9.017 1.929 1.00 92.88 192 GLY A O 1
ATOM 1370 N N . ASP A 1 193 ? -1.121 9.780 3.552 1.00 93.94 193 ASP A N 1
ATOM 1371 C CA . ASP A 1 193 ? -2.170 10.213 2.624 1.00 93.94 193 ASP A CA 1
ATOM 1372 C C . ASP A 1 193 ? -1.650 11.357 1.748 1.00 93.94 193 ASP A C 1
ATOM 1374 O O . ASP A 1 193 ? -1.073 12.326 2.231 1.00 93.94 193 ASP A O 1
ATOM 1378 N N . HIS A 1 194 ? -1.897 11.282 0.442 1.00 93.12 194 HIS A N 1
ATOM 1379 C CA . HIS A 1 194 ? -1.373 12.266 -0.501 1.00 93.12 194 HIS A CA 1
ATOM 1380 C C . HIS A 1 194 ? -1.759 13.722 -0.175 1.00 93.12 194 HIS A C 1
ATOM 1382 O O . HIS A 1 194 ? -0.958 14.618 -0.429 1.00 93.12 194 HIS A O 1
ATOM 1388 N N . ARG A 1 195 ? -2.944 13.988 0.399 1.00 95.25 195 ARG A N 1
ATOM 1389 C CA . ARG A 1 195 ? -3.353 15.347 0.797 1.00 95.25 195 ARG A CA 1
ATOM 1390 C C . ARG A 1 195 ? -2.660 15.783 2.083 1.00 95.25 195 ARG A C 1
ATOM 1392 O O . ARG A 1 195 ? -2.345 16.964 2.192 1.00 95.25 195 ARG A O 1
ATOM 1399 N N . ALA A 1 196 ? -2.384 14.861 3.010 1.00 95.56 196 ALA A N 1
ATOM 1400 C CA . ALA A 1 196 ? -1.537 15.138 4.173 1.00 95.56 196 ALA A CA 1
ATOM 1401 C C . ALA A 1 196 ? -0.093 15.438 3.754 1.00 95.56 196 ALA A C 1
ATOM 1403 O O . ALA A 1 196 ? 0.437 16.473 4.139 1.00 95.56 196 ALA A O 1
ATOM 1404 N N . VAL A 1 197 ? 0.498 14.609 2.885 1.00 97.12 197 VAL A N 1
ATOM 1405 C CA . VAL A 1 197 ? 1.853 14.821 2.354 1.00 97.12 197 VAL A CA 1
ATOM 1406 C C . VAL A 1 197 ? 1.974 16.182 1.671 1.00 97.12 197 VAL A C 1
ATOM 1408 O O . VAL A 1 197 ? 2.915 16.916 1.942 1.00 97.12 197 VAL A O 1
ATOM 1411 N N . ILE A 1 198 ? 1.028 16.553 0.801 1.00 97.62 198 ILE A N 1
ATOM 1412 C CA . ILE A 1 198 ? 1.056 17.854 0.109 1.00 97.62 198 ILE A CA 1
ATOM 1413 C C . ILE A 1 198 ? 0.888 19.008 1.102 1.00 97.62 198 ILE A C 1
ATOM 1415 O O . ILE A 1 198 ? 1.598 20.007 0.992 1.00 97.62 198 ILE A O 1
ATOM 1419 N N . ARG A 1 199 ? -0.010 18.881 2.084 1.00 97.00 199 ARG A N 1
ATOM 1420 C CA . ARG A 1 199 ? -0.189 19.900 3.124 1.00 97.00 199 ARG A CA 1
ATOM 1421 C C . ARG A 1 199 ? 1.090 20.096 3.927 1.00 97.00 199 ARG A C 1
ATOM 1423 O O . ARG A 1 199 ? 1.516 21.232 4.086 1.00 97.00 199 ARG A O 1
ATOM 1430 N N . ASP A 1 200 ? 1.694 19.019 4.403 1.00 96.75 200 ASP A N 1
ATOM 1431 C CA . ASP A 1 200 ? 2.850 19.093 5.294 1.00 96.75 200 ASP A CA 1
ATOM 1432 C C . ASP A 1 200 ? 4.112 19.506 4.519 1.00 96.75 200 ASP A C 1
ATOM 1434 O O . ASP A 1 200 ? 4.877 20.346 4.983 1.00 96.75 200 ASP A O 1
ATOM 1438 N N . ALA A 1 201 ? 4.296 18.997 3.296 1.00 96.38 201 ALA A N 1
ATOM 1439 C CA . ALA A 1 201 ? 5.462 19.314 2.478 1.00 96.38 201 ALA A CA 1
ATOM 1440 C C . ALA A 1 201 ? 5.369 20.683 1.786 1.00 96.38 201 ALA A C 1
ATOM 1442 O O . ALA A 1 201 ? 6.399 21.324 1.609 1.00 96.38 201 ALA A O 1
ATOM 1443 N N . LEU A 1 202 ? 4.183 21.132 1.354 1.00 96.62 202 LEU A N 1
ATOM 1444 C CA . LEU A 1 202 ? 4.003 22.344 0.532 1.00 96.62 202 LEU A CA 1
ATOM 1445 C C . LEU A 1 202 ? 3.120 23.421 1.182 1.00 96.62 202 LEU A C 1
ATOM 1447 O O . LEU A 1 202 ? 2.855 24.447 0.559 1.00 96.62 202 LEU A O 1
ATOM 1451 N N . GLY A 1 203 ? 2.609 23.199 2.394 1.00 96.06 203 GLY A N 1
ATOM 1452 C CA . GLY A 1 203 ? 1.698 24.130 3.070 1.00 96.06 203 GLY A CA 1
ATOM 1453 C C . GLY A 1 203 ? 0.304 24.220 2.437 1.00 96.06 203 GLY A C 1
ATOM 1454 O O . GLY A 1 203 ? -0.454 25.131 2.757 1.00 96.06 203 GLY A O 1
ATOM 1455 N N . THR A 1 204 ? -0.050 23.304 1.527 1.00 95.56 204 THR A N 1
ATOM 1456 C CA . THR A 1 204 ? -1.294 23.372 0.743 1.00 95.56 204 THR A CA 1
ATOM 1457 C C . THR A 1 204 ? -2.220 22.200 1.057 1.00 95.56 204 THR A C 1
ATOM 1459 O O . THR A 1 204 ? -1.942 21.062 0.689 1.00 95.56 204 THR A O 1
ATOM 1462 N N . LEU A 1 205 ? -3.367 22.461 1.690 1.00 96.00 205 LEU A N 1
ATOM 1463 C CA . LEU A 1 205 ? -4.418 21.453 1.850 1.00 96.00 205 LEU A CA 1
ATOM 1464 C C . LEU A 1 205 ? -5.360 21.477 0.643 1.00 96.00 205 LEU A C 1
ATOM 1466 O O . LEU A 1 205 ? -6.089 22.442 0.425 1.00 96.00 205 LEU A O 1
ATOM 1470 N N . LEU A 1 206 ? -5.378 20.388 -0.119 1.00 95.44 206 LEU A N 1
ATOM 1471 C CA . LEU A 1 206 ? -6.288 20.242 -1.255 1.00 95.44 206 LEU A CA 1
ATOM 1472 C C . LEU A 1 206 ? -7.750 20.091 -0.807 1.00 95.44 206 LEU A C 1
ATOM 1474 O O . LEU A 1 206 ? -7.994 19.422 0.204 1.00 95.44 206 LEU A O 1
ATOM 1478 N N . PRO A 1 207 ? -8.732 20.581 -1.588 1.00 94.12 207 PRO A N 1
ATOM 1479 C CA . PRO A 1 207 ? -10.127 20.159 -1.466 1.00 94.12 207 PRO A CA 1
ATOM 1480 C C . PRO A 1 207 ? -10.276 18.629 -1.527 1.00 94.12 207 PRO A C 1
ATOM 1482 O O . PRO A 1 207 ? -9.417 17.927 -2.061 1.00 94.12 207 PRO A O 1
ATOM 1485 N N . VAL A 1 208 ? -11.352 18.090 -0.949 1.00 91.94 208 VAL A N 1
ATOM 1486 C CA . VAL A 1 208 ? -11.548 16.632 -0.778 1.00 91.94 208 VAL A CA 1
ATOM 1487 C C . VAL A 1 208 ? -11.707 15.858 -2.090 1.00 91.94 208 VAL A C 1
ATOM 1489 O O . VAL A 1 208 ? -11.427 14.661 -2.136 1.00 91.94 208 VAL A O 1
ATOM 1492 N N . ASP A 1 209 ? -12.154 16.536 -3.137 1.00 89.50 209 ASP A N 1
ATOM 1493 C CA . ASP A 1 209 ? -12.424 16.034 -4.483 1.00 89.50 209 ASP A CA 1
ATOM 1494 C C . ASP A 1 209 ? -11.353 16.453 -5.506 1.00 89.50 209 ASP A C 1
ATOM 1496 O O . ASP A 1 209 ? -11.340 15.961 -6.637 1.00 89.50 209 ASP A O 1
ATOM 1500 N N . ALA A 1 210 ? -10.419 17.320 -5.108 1.00 91.19 210 ALA A N 1
ATOM 1501 C CA . ALA A 1 210 ? -9.348 17.787 -5.971 1.00 91.19 210 ALA A CA 1
ATOM 1502 C C . ALA A 1 210 ? -8.265 16.717 -6.163 1.00 91.19 210 ALA A C 1
ATOM 1504 O O . ALA A 1 210 ? -7.838 16.032 -5.231 1.00 91.19 210 ALA A O 1
ATOM 1505 N N . ARG A 1 211 ? -7.767 16.611 -7.398 1.00 91.06 211 ARG A N 1
ATOM 1506 C CA . ARG A 1 211 ? -6.586 15.805 -7.730 1.00 91.06 211 ARG A CA 1
ATOM 1507 C C . ARG A 1 211 ? -5.337 16.647 -7.518 1.00 91.06 211 ARG A C 1
ATOM 1509 O O . ARG A 1 211 ? -5.320 17.801 -7.916 1.00 91.06 211 ARG A O 1
ATOM 1516 N N . SER A 1 212 ? -4.253 16.063 -7.010 1.00 94.06 212 SER A N 1
ATOM 1517 C CA . SER A 1 212 ? -2.981 16.791 -6.855 1.00 94.06 212 SER A CA 1
ATOM 1518 C C . SER A 1 212 ? -2.467 17.392 -8.170 1.00 94.06 212 SER A C 1
ATOM 1520 O O . SER A 1 212 ? -1.851 18.454 -8.174 1.00 94.06 212 SER A O 1
ATOM 1522 N N . SER A 1 213 ? -2.788 16.761 -9.303 1.00 94.62 213 SER A N 1
ATOM 1523 C CA . SER A 1 213 ? -2.431 17.268 -10.627 1.00 94.62 213 SER A CA 1
ATOM 1524 C C . SER A 1 213 ? -3.050 18.633 -10.939 1.00 94.62 213 SER A C 1
ATOM 1526 O O . SER A 1 213 ? -2.503 19.357 -11.760 1.00 94.62 213 SER A O 1
ATOM 1528 N N . SER A 1 214 ? -4.163 19.016 -10.297 1.00 94.56 214 SER A N 1
ATOM 1529 C CA . SER A 1 214 ? -4.787 20.329 -10.519 1.00 94.56 214 SER A CA 1
ATOM 1530 C C . SER A 1 214 ? -3.970 21.490 -9.952 1.00 94.56 214 SER A C 1
ATOM 1532 O O . SER A 1 214 ? -4.248 22.633 -10.292 1.00 94.56 214 SER A O 1
ATOM 1534 N N . ILE A 1 215 ? -2.989 21.209 -9.090 1.00 96.12 215 ILE A N 1
ATOM 1535 C CA . ILE A 1 215 ? -2.038 22.194 -8.555 1.00 96.12 215 ILE A CA 1
ATOM 1536 C C . ILE A 1 215 ? -0.607 21.935 -9.052 1.00 96.12 215 ILE A C 1
ATOM 1538 O O . ILE A 1 215 ? 0.346 22.372 -8.420 1.00 96.12 215 ILE A O 1
ATOM 1542 N N . GLY A 1 216 ? -0.448 21.154 -10.127 1.00 97.50 216 GLY A N 1
ATOM 1543 C CA . GLY A 1 216 ? 0.861 20.831 -10.698 1.00 97.50 216 GLY A CA 1
ATOM 1544 C C . GLY A 1 216 ? 1.721 19.878 -9.860 1.00 97.50 216 GLY A C 1
ATOM 1545 O O . GLY A 1 216 ? 2.942 19.850 -10.029 1.00 97.50 216 GLY A O 1
ATOM 1546 N N . VAL A 1 217 ? 1.109 19.075 -8.976 1.00 98.31 217 VAL A N 1
ATOM 1547 C CA . VAL A 1 217 ? 1.816 18.145 -8.078 1.00 98.31 217 VAL A CA 1
ATOM 1548 C C . VAL A 1 217 ? 1.446 16.686 -8.362 1.00 98.31 217 VAL A C 1
ATOM 1550 O O . VAL A 1 217 ? 0.273 16.324 -8.476 1.00 98.31 217 VAL A O 1
ATOM 1553 N N . SER A 1 218 ? 2.441 15.801 -8.387 1.00 97.69 218 SER A N 1
ATOM 1554 C CA . SER A 1 218 ? 2.236 14.348 -8.372 1.00 97.69 218 SER A CA 1
ATOM 1555 C C . SER A 1 218 ? 2.942 13.721 -7.173 1.00 97.69 218 SER A C 1
ATOM 1557 O O . SER A 1 218 ? 4.077 14.069 -6.870 1.00 97.69 218 SER A O 1
ATOM 1559 N N . VAL A 1 219 ? 2.271 12.799 -6.482 1.00 97.69 219 VAL A N 1
ATOM 1560 C CA . VAL A 1 219 ? 2.824 12.068 -5.327 1.00 97.69 219 VAL A CA 1
ATOM 1561 C C . VAL A 1 219 ? 3.005 10.606 -5.713 1.00 97.69 219 VAL A C 1
ATOM 1563 O O . VAL A 1 219 ? 2.022 9.961 -6.070 1.00 97.69 219 VAL A O 1
ATOM 1566 N N . VAL A 1 220 ? 4.214 10.059 -5.652 1.00 97.81 220 VAL A N 1
ATOM 1567 C CA . VAL A 1 220 ? 4.541 8.679 -6.053 1.00 97.81 220 VAL A CA 1
ATOM 1568 C C . VAL A 1 220 ? 5.097 7.884 -4.877 1.00 97.81 220 VAL A C 1
ATOM 1570 O O . VAL A 1 220 ? 5.760 8.439 -4.012 1.00 97.81 220 VAL A O 1
ATOM 1573 N N . ASN A 1 221 ? 4.799 6.589 -4.817 1.00 97.19 221 ASN A N 1
ATOM 1574 C CA . ASN A 1 221 ? 5.280 5.704 -3.755 1.00 97.19 221 ASN A CA 1
ATOM 1575 C C . ASN A 1 221 ? 6.661 5.112 -4.116 1.00 97.19 221 ASN A C 1
ATOM 1577 O O . ASN A 1 221 ? 6.982 4.961 -5.295 1.00 97.19 221 ASN A O 1
ATOM 1581 N N . VAL A 1 222 ? 7.450 4.780 -3.093 1.00 97.81 222 VAL A N 1
ATOM 1582 C CA . VAL A 1 222 ? 8.816 4.233 -3.183 1.00 97.81 222 VAL A CA 1
ATOM 1583 C C . VAL A 1 222 ? 8.882 2.945 -4.000 1.00 97.81 222 VAL A C 1
ATOM 1585 O O . VAL A 1 222 ? 9.565 2.929 -5.022 1.00 97.81 222 VAL A O 1
ATOM 1588 N N . GLU A 1 223 ? 8.123 1.915 -3.622 1.00 96.38 223 GLU A N 1
ATOM 1589 C CA . GLU A 1 223 ? 8.053 0.643 -4.351 1.00 96.38 223 GLU A CA 1
ATOM 1590 C C . GLU A 1 223 ? 7.645 0.853 -5.817 1.00 96.38 223 GLU A C 1
ATOM 1592 O O . GLU A 1 223 ? 8.218 0.277 -6.739 1.00 96.38 223 GLU A O 1
ATOM 1597 N N . THR A 1 224 ? 6.715 1.779 -6.068 1.00 98.00 224 THR A N 1
ATOM 1598 C CA . THR A 1 224 ? 6.320 2.123 -7.442 1.00 98.00 224 THR A CA 1
ATOM 1599 C C . THR A 1 224 ? 7.509 2.649 -8.254 1.00 98.00 224 THR A C 1
ATOM 1601 O O . THR A 1 224 ? 7.657 2.288 -9.418 1.00 98.00 224 THR A O 1
ATOM 1604 N N . MET A 1 225 ? 8.366 3.493 -7.671 1.00 98.44 225 MET A N 1
ATOM 1605 C CA . MET A 1 225 ? 9.550 4.016 -8.363 1.00 98.44 225 MET A CA 1
ATOM 1606 C C . MET A 1 225 ? 10.630 2.951 -8.544 1.00 98.44 225 MET A C 1
ATOM 1608 O O . MET A 1 225 ? 11.220 2.890 -9.620 1.00 98.44 22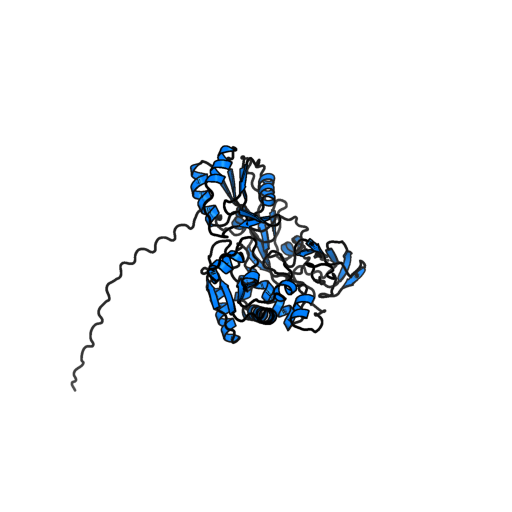5 MET A O 1
ATOM 1612 N N . LEU A 1 226 ? 10.818 2.055 -7.573 1.00 97.25 226 LEU A N 1
ATOM 1613 C CA . LEU A 1 226 ? 11.673 0.880 -7.755 1.00 97.25 226 LEU A CA 1
ATOM 1614 C C . LEU A 1 226 ? 11.232 0.061 -8.980 1.00 97.25 226 LEU A C 1
ATOM 1616 O O . LEU A 1 226 ? 12.051 -0.300 -9.822 1.00 97.25 226 LEU A O 1
ATOM 1620 N N . ARG A 1 227 ? 9.928 -0.202 -9.127 1.00 97.50 227 ARG A N 1
ATOM 1621 C CA . ARG A 1 227 ? 9.415 -0.958 -10.279 1.00 97.50 227 ARG A CA 1
ATOM 1622 C C . ARG A 1 227 ? 9.474 -0.171 -11.593 1.00 97.50 227 ARG A C 1
ATOM 1624 O O . ARG A 1 227 ? 9.673 -0.791 -12.634 1.00 97.50 227 ARG A O 1
ATOM 1631 N N . VAL A 1 228 ? 9.362 1.164 -11.570 1.00 98.44 228 VAL A N 1
ATOM 1632 C CA . VAL A 1 228 ? 9.637 2.003 -12.757 1.00 98.44 228 VAL A CA 1
ATOM 1633 C C . VAL A 1 228 ? 11.082 1.823 -13.212 1.00 98.44 228 VAL A C 1
ATOM 1635 O O . VAL A 1 228 ? 11.311 1.611 -14.399 1.00 98.44 228 VAL A O 1
ATOM 1638 N N . GLU A 1 229 ? 12.045 1.876 -12.292 1.00 97.81 229 GLU A N 1
ATOM 1639 C CA . GLU A 1 229 ? 13.460 1.666 -12.609 1.00 97.81 229 GLU A CA 1
ATOM 1640 C C . GLU A 1 229 ? 13.673 0.300 -13.275 1.00 97.81 229 GLU A C 1
ATOM 1642 O O . GLU A 1 229 ? 14.161 0.243 -14.403 1.00 97.81 229 GLU A O 1
ATOM 1647 N N . ARG A 1 230 ? 13.192 -0.784 -12.656 1.00 95.81 230 ARG A N 1
ATOM 1648 C CA . ARG A 1 230 ? 13.357 -2.148 -13.187 1.00 95.81 230 ARG A CA 1
ATOM 1649 C C . ARG A 1 230 ? 12.696 -2.337 -14.557 1.00 95.81 230 ARG A C 1
ATOM 1651 O O . ARG A 1 230 ? 13.272 -2.974 -15.443 1.00 95.81 230 ARG A O 1
ATOM 1658 N N . ALA A 1 231 ? 11.508 -1.766 -14.761 1.00 97.19 231 ALA A N 1
ATOM 1659 C CA . ALA A 1 231 ? 10.817 -1.812 -16.048 1.00 97.19 231 ALA A CA 1
ATOM 1660 C C . ALA A 1 231 ? 11.600 -1.074 -17.144 1.00 97.19 231 ALA A C 1
ATOM 1662 O O . ALA A 1 231 ? 11.722 -1.560 -18.270 1.00 97.19 231 ALA A O 1
ATOM 1663 N N . VAL A 1 232 ? 12.161 0.092 -16.823 1.00 97.38 232 VAL A N 1
ATOM 1664 C CA . VAL A 1 232 ? 12.865 0.929 -17.798 1.00 97.38 232 VAL A CA 1
ATOM 1665 C C . VAL A 1 232 ? 14.257 0.375 -18.102 1.00 97.38 232 VAL A C 1
ATOM 1667 O O . VAL A 1 232 ? 14.571 0.164 -19.273 1.00 97.38 232 VAL A O 1
ATOM 1670 N N . THR A 1 233 ? 15.057 0.089 -17.076 1.00 94.50 233 THR A N 1
ATOM 1671 C CA . THR A 1 233 ? 16.456 -0.338 -17.212 1.00 94.50 233 THR A CA 1
ATOM 1672 C C . THR A 1 233 ? 16.565 -1.785 -17.684 1.00 94.50 233 THR A C 1
ATOM 1674 O O . THR A 1 233 ? 17.227 -2.064 -18.682 1.00 94.50 233 THR A O 1
ATOM 1677 N N . ALA A 1 234 ? 15.900 -2.713 -16.989 1.00 91.56 234 ALA A N 1
ATOM 1678 C CA . ALA A 1 234 ? 16.033 -4.148 -17.240 1.00 91.56 234 ALA A CA 1
ATOM 1679 C C . ALA A 1 234 ? 14.937 -4.706 -18.162 1.00 91.56 234 ALA A C 1
ATOM 1681 O O . ALA A 1 234 ? 15.041 -5.830 -18.644 1.00 91.56 234 ALA A O 1
ATOM 1682 N N . GLY A 1 235 ? 13.880 -3.933 -18.439 1.00 95.31 235 GLY A N 1
ATOM 1683 C CA . GLY A 1 235 ? 12.737 -4.447 -19.196 1.00 95.31 235 GLY A CA 1
ATOM 1684 C C . GLY A 1 235 ? 11.963 -5.500 -18.419 1.00 95.31 235 GLY A C 1
ATOM 1685 O O . GLY A 1 235 ? 11.405 -6.402 -19.028 1.00 95.31 235 GLY A O 1
ATOM 1686 N N . HIS A 1 236 ? 11.959 -5.441 -17.088 1.00 94.62 236 HIS A N 1
ATOM 1687 C CA . HIS A 1 236 ? 11.227 -6.419 -16.294 1.00 94.62 236 HIS A CA 1
ATOM 1688 C C . HIS A 1 236 ? 9.737 -6.050 -16.221 1.00 94.62 236 HIS A C 1
ATOM 1690 O O . HIS A 1 236 ? 9.412 -4.938 -15.787 1.00 94.62 236 HIS A O 1
ATOM 1696 N N . PRO A 1 237 ? 8.813 -6.952 -16.607 1.00 96.56 237 PRO A N 1
ATOM 1697 C CA . PRO A 1 237 ? 7.404 -6.775 -16.287 1.00 96.56 237 PRO A CA 1
ATOM 1698 C C . PRO A 1 237 ? 7.192 -6.829 -14.768 1.00 96.56 237 PRO A C 1
ATOM 1700 O O . PRO A 1 237 ? 7.973 -7.427 -14.025 1.00 96.56 237 PRO A O 1
ATOM 1703 N N . VAL A 1 238 ? 6.108 -6.223 -14.281 1.00 95.88 238 VAL A N 1
ATOM 1704 C CA . VAL A 1 238 ? 5.772 -6.273 -12.852 1.00 95.88 238 VAL A CA 1
ATOM 1705 C C . VAL A 1 238 ? 5.067 -7.587 -12.553 1.00 95.88 238 VAL A C 1
ATOM 1707 O O . VAL A 1 238 ? 3.853 -7.709 -12.719 1.00 95.88 238 VAL A O 1
ATOM 1710 N N . ILE A 1 239 ? 5.857 -8.565 -12.125 1.00 95.38 239 ILE A N 1
ATOM 1711 C CA . ILE A 1 239 ? 5.410 -9.925 -11.798 1.00 95.38 239 ILE A CA 1
ATOM 1712 C C . ILE A 1 239 ? 5.651 -10.311 -10.337 1.00 95.38 239 ILE A C 1
ATOM 1714 O O . ILE A 1 239 ? 5.174 -11.352 -9.891 1.00 95.38 239 ILE A O 1
ATOM 1718 N N . THR A 1 240 ? 6.348 -9.461 -9.588 1.00 95.06 240 THR A N 1
ATOM 1719 C CA . THR A 1 240 ? 6.623 -9.639 -8.164 1.00 95.06 240 THR A CA 1
ATOM 1720 C C . THR A 1 240 ? 6.282 -8.379 -7.376 1.00 95.06 240 THR A C 1
ATOM 1722 O O . THR A 1 240 ? 6.227 -7.279 -7.937 1.00 95.06 240 THR A O 1
ATOM 1725 N N . THR A 1 241 ? 6.062 -8.543 -6.074 1.00 94.44 241 THR A N 1
ATOM 1726 C CA . THR A 1 241 ? 5.928 -7.447 -5.110 1.00 94.44 241 THR A CA 1
ATOM 1727 C C . THR A 1 241 ? 6.786 -7.720 -3.883 1.00 94.44 241 THR A C 1
ATOM 1729 O O . THR A 1 241 ? 6.982 -8.874 -3.498 1.00 94.44 241 THR A O 1
ATOM 1732 N N . ASP A 1 242 ? 7.268 -6.654 -3.255 1.00 94.88 242 ASP A N 1
ATOM 1733 C CA . ASP A 1 242 ? 7.823 -6.721 -1.907 1.00 94.88 242 ASP A CA 1
ATOM 1734 C C . ASP A 1 242 ? 6.684 -6.463 -0.913 1.00 94.88 242 ASP A C 1
ATOM 1736 O O . ASP A 1 242 ? 5.816 -5.622 -1.161 1.00 94.88 242 ASP A O 1
ATOM 1740 N N . LEU A 1 243 ? 6.659 -7.201 0.195 1.00 95.69 243 LEU A N 1
ATOM 1741 C CA . LEU A 1 243 ? 5.607 -7.094 1.206 1.00 95.69 243 LEU A CA 1
ATOM 1742 C C . LEU A 1 243 ? 6.150 -7.411 2.598 1.00 95.69 243 LEU A C 1
ATOM 1744 O O . LEU A 1 243 ? 7.153 -8.110 2.739 1.00 95.69 243 LEU A O 1
ATOM 1748 N N . THR A 1 244 ? 5.473 -6.923 3.634 1.00 96.69 244 THR A N 1
ATOM 1749 C CA . THR A 1 244 ? 5.817 -7.257 5.022 1.00 96.69 244 THR A CA 1
ATOM 1750 C C . THR A 1 244 ? 4.894 -8.344 5.563 1.00 96.69 244 THR A C 1
ATOM 1752 O O . THR A 1 244 ? 3.678 -8.167 5.604 1.00 96.69 244 THR A O 1
ATOM 1755 N N . VAL A 1 245 ? 5.453 -9.475 5.990 1.00 96.06 245 VAL A N 1
ATOM 1756 C CA . VAL A 1 245 ? 4.713 -10.520 6.707 1.00 96.06 245 VAL A CA 1
ATOM 1757 C C . VAL A 1 245 ? 4.893 -10.302 8.198 1.00 96.06 245 VAL A C 1
ATOM 1759 O O . VAL A 1 245 ? 6.018 -10.188 8.664 1.00 96.06 245 VAL A O 1
ATOM 1762 N N . THR A 1 246 ? 3.796 -10.244 8.946 1.00 95.50 246 THR A N 1
ATOM 1763 C CA . THR A 1 246 ? 3.815 -10.161 10.407 1.00 95.50 246 THR A CA 1
ATOM 1764 C C . THR A 1 246 ? 3.176 -11.406 10.996 1.00 95.50 246 THR A C 1
ATOM 1766 O O . THR A 1 246 ? 1.996 -11.671 10.758 1.00 95.50 246 THR A O 1
ATOM 1769 N N . ALA A 1 247 ? 3.945 -12.156 11.778 1.00 93.06 247 ALA A N 1
ATOM 1770 C CA . ALA A 1 247 ? 3.481 -13.344 12.490 1.00 93.06 247 ALA A CA 1
ATOM 1771 C C . ALA A 1 247 ? 3.906 -13.283 13.967 1.00 93.06 247 ALA A C 1
ATOM 1773 O O . ALA A 1 247 ? 4.909 -12.632 14.271 1.00 93.06 247 ALA A O 1
ATOM 1774 N N . PRO A 1 248 ? 3.196 -13.966 14.886 1.00 87.75 248 PRO A N 1
ATOM 1775 C CA . PRO A 1 248 ? 3.551 -13.974 16.309 1.00 87.75 248 PRO A CA 1
ATOM 1776 C C . PRO A 1 248 ? 4.992 -14.433 16.580 1.00 87.75 248 PRO A C 1
ATOM 1778 O O . PRO A 1 248 ? 5.624 -13.957 17.518 1.00 87.75 248 PRO A O 1
ATOM 1781 N N . ASP A 1 249 ? 5.516 -15.324 15.735 1.00 86.81 249 ASP A N 1
ATOM 1782 C CA . ASP A 1 249 ? 6.812 -15.976 15.939 1.00 86.81 249 ASP A CA 1
ATOM 1783 C C . ASP A 1 249 ? 8.014 -15.069 15.625 1.00 86.81 249 ASP A C 1
ATOM 1785 O O . ASP A 1 249 ? 9.082 -15.243 16.212 1.00 86.81 249 ASP A O 1
ATOM 1789 N N . PHE A 1 250 ? 7.866 -14.104 14.708 1.00 89.12 250 PHE A N 1
ATOM 1790 C CA . PHE A 1 250 ? 8.980 -13.259 14.246 1.00 89.12 250 PHE A CA 1
ATOM 1791 C C . PHE A 1 250 ? 8.647 -11.768 14.077 1.00 89.12 250 PHE A C 1
ATOM 1793 O O . PHE A 1 250 ? 9.514 -10.991 13.678 1.00 89.12 250 PHE A O 1
ATOM 1800 N N . GLY A 1 251 ? 7.426 -11.331 14.402 1.00 91.19 251 GLY A N 1
ATOM 1801 C CA . GLY A 1 251 ? 7.004 -9.945 14.193 1.00 91.19 251 GLY A CA 1
ATOM 1802 C C . GLY A 1 251 ? 7.002 -9.561 12.704 1.00 91.19 251 GLY A C 1
ATOM 1803 O O . GLY A 1 251 ? 6.784 -10.432 11.864 1.00 91.19 251 GLY A O 1
ATOM 1804 N N . PRO A 1 252 ? 7.180 -8.273 12.348 1.00 94.06 252 PRO A N 1
ATOM 1805 C CA . PRO A 1 252 ? 7.202 -7.830 10.955 1.00 94.06 252 PRO A CA 1
ATOM 1806 C C . PRO A 1 252 ? 8.523 -8.189 10.256 1.00 94.06 252 PRO A C 1
ATOM 1808 O O . PRO A 1 252 ? 9.604 -7.782 10.680 1.00 94.06 252 PRO A O 1
ATOM 1811 N N . GLN A 1 253 ? 8.430 -8.891 9.128 1.00 95.12 253 GLN A N 1
ATOM 1812 C CA . GLN A 1 253 ? 9.548 -9.286 8.275 1.00 95.12 253 GLN A CA 1
ATOM 1813 C C . GLN A 1 253 ? 9.271 -8.923 6.814 1.00 95.12 253 GLN A C 1
ATOM 1815 O O . GLN A 1 253 ? 8.246 -9.295 6.245 1.00 95.12 253 GLN A O 1
ATOM 1820 N N . VAL A 1 254 ? 10.216 -8.235 6.172 1.00 96.06 254 VAL A N 1
ATOM 1821 C CA . VAL A 1 254 ? 10.123 -7.906 4.742 1.00 96.06 254 VAL A CA 1
ATOM 1822 C C . VAL A 1 254 ? 10.495 -9.124 3.900 1.00 96.06 254 VAL A C 1
ATOM 1824 O O . VAL A 1 254 ? 11.607 -9.645 4.000 1.00 96.06 254 VAL A O 1
ATOM 1827 N N . VAL A 1 255 ? 9.578 -9.534 3.028 1.00 95.75 255 VAL A N 1
ATOM 1828 C CA . VAL A 1 255 ? 9.759 -10.597 2.037 1.00 95.75 255 VAL A CA 1
ATOM 1829 C C . VAL A 1 255 ? 9.771 -9.954 0.658 1.00 95.75 255 VAL A C 1
ATOM 1831 O O . VAL A 1 255 ? 8.890 -9.165 0.314 1.00 95.75 255 VAL A O 1
ATOM 1834 N N . ARG A 1 256 ? 10.812 -10.247 -0.119 1.00 94.19 256 ARG A N 1
ATOM 1835 C CA . ARG A 1 256 ? 11.097 -9.551 -1.376 1.00 94.19 256 ARG A CA 1
ATOM 1836 C C . ARG A 1 256 ? 10.811 -10.419 -2.575 1.00 94.19 256 ARG A C 1
ATOM 1838 O O . ARG A 1 256 ? 10.998 -11.630 -2.523 1.00 94.19 256 ARG A O 1
ATOM 1845 N N . ASP A 1 257 ? 10.422 -9.755 -3.653 1.00 93.00 257 ASP A N 1
ATOM 1846 C CA . ASP A 1 257 ? 10.181 -10.351 -4.955 1.00 93.00 257 ASP A CA 1
ATOM 1847 C C . ASP A 1 257 ? 9.228 -11.561 -4.912 1.00 93.00 257 ASP A C 1
ATOM 1849 O O . ASP A 1 257 ? 9.388 -12.524 -5.660 1.00 93.00 257 ASP A O 1
ATOM 1853 N N . VAL A 1 258 ? 8.183 -11.472 -4.080 1.00 94.75 258 VAL A N 1
ATOM 1854 C CA . VAL A 1 258 ? 7.138 -12.497 -3.985 1.00 94.75 258 VAL A CA 1
ATOM 1855 C C . VAL A 1 258 ? 6.319 -12.498 -5.280 1.00 94.75 258 VAL A C 1
ATOM 1857 O O . VAL A 1 258 ? 5.793 -11.442 -5.657 1.00 94.75 258 VAL A O 1
ATOM 1860 N N . PRO A 1 259 ? 6.172 -13.643 -5.975 1.00 94.94 259 PRO A N 1
ATOM 1861 C CA . PRO A 1 259 ? 5.396 -13.724 -7.209 1.00 94.94 259 PRO A CA 1
ATOM 1862 C C . PRO A 1 259 ? 3.937 -13.315 -7.007 1.00 94.94 259 PRO A C 1
ATOM 1864 O O . PRO A 1 259 ? 3.252 -13.794 -6.099 1.00 94.94 259 PRO A O 1
ATOM 1867 N N . VAL A 1 260 ? 3.430 -12.465 -7.897 1.00 95.38 260 VAL A N 1
ATOM 1868 C CA . VAL A 1 260 ? 1.999 -12.150 -7.970 1.00 95.38 260 VAL A CA 1
ATOM 1869 C C . VAL A 1 260 ? 1.227 -13.437 -8.268 1.00 95.38 260 VAL A C 1
ATOM 1871 O O . VAL A 1 260 ? 1.601 -14.193 -9.157 1.00 95.38 260 VAL A O 1
ATOM 1874 N N . GLY A 1 261 ? 0.147 -13.691 -7.538 1.00 95.12 261 GLY A N 1
ATOM 1875 C CA . GLY A 1 261 ? -0.637 -14.922 -7.624 1.00 95.12 261 GLY A CA 1
ATOM 1876 C C . GLY A 1 261 ? -0.185 -16.042 -6.682 1.00 95.12 261 GLY A C 1
ATOM 1877 O O . GLY A 1 261 ? -0.782 -17.114 -6.712 1.00 95.12 261 GLY A O 1
ATOM 1878 N N . THR A 1 262 ? 0.832 -15.810 -5.842 1.00 94.38 262 THR A N 1
ATOM 1879 C CA . THR A 1 262 ? 1.198 -16.719 -4.739 1.00 94.38 262 THR A CA 1
ATOM 1880 C C . THR A 1 262 ? 0.055 -16.802 -3.733 1.00 94.38 262 THR A C 1
ATOM 1882 O O . THR A 1 262 ? -0.391 -15.758 -3.256 1.00 94.38 262 THR A O 1
ATOM 1885 N N . HIS A 1 263 ? -0.413 -18.006 -3.394 1.00 93.19 263 HIS A N 1
ATOM 1886 C CA . HIS A 1 263 ? -1.402 -18.174 -2.330 1.00 93.19 263 HIS A CA 1
ATOM 1887 C C . HIS A 1 263 ? -0.804 -17.815 -0.968 1.00 93.19 263 HIS A C 1
ATOM 1889 O O . HIS A 1 263 ? 0.375 -18.061 -0.707 1.00 93.19 263 HIS A O 1
ATOM 1895 N N . LEU A 1 264 ? -1.618 -17.229 -0.086 1.00 92.44 264 LEU A N 1
ATOM 1896 C CA . LEU A 1 264 ? -1.149 -16.831 1.242 1.00 92.44 264 LEU A CA 1
ATOM 1897 C C . LEU A 1 264 ? -0.720 -18.033 2.092 1.00 92.44 264 LEU A C 1
ATOM 1899 O O . LEU A 1 264 ? 0.230 -17.904 2.857 1.00 92.44 264 LEU A O 1
ATOM 1903 N N . VAL A 1 265 ? -1.356 -19.197 1.917 1.00 90.31 265 VAL A N 1
ATOM 1904 C CA . VAL A 1 265 ? -0.919 -20.451 2.559 1.00 90.31 265 VAL A CA 1
ATOM 1905 C C . VAL A 1 265 ? 0.509 -20.798 2.151 1.00 90.31 265 VAL A C 1
ATOM 1907 O O . VAL A 1 265 ? 1.355 -20.938 3.027 1.00 90.31 265 VAL A O 1
ATOM 1910 N N . ASP A 1 266 ? 0.806 -20.833 0.850 1.00 90.94 266 ASP A N 1
ATOM 1911 C CA . ASP A 1 266 ? 2.146 -21.165 0.347 1.00 90.94 266 ASP A CA 1
ATOM 1912 C C . ASP A 1 266 ? 3.204 -20.156 0.827 1.00 90.94 266 ASP A C 1
ATOM 1914 O O . ASP A 1 266 ? 4.333 -20.527 1.150 1.00 90.94 266 ASP A O 1
ATOM 1918 N N . LEU A 1 267 ? 2.843 -18.866 0.886 1.00 92.38 267 LEU A N 1
ATOM 1919 C CA . LEU A 1 267 ? 3.696 -17.809 1.437 1.00 92.38 267 LEU A CA 1
ATOM 1920 C C . LEU A 1 267 ? 4.010 -18.070 2.916 1.00 92.38 267 LEU A C 1
ATOM 1922 O O . LEU A 1 267 ? 5.170 -17.998 3.314 1.00 92.38 267 LEU A O 1
ATOM 1926 N N . CYS A 1 268 ? 2.995 -18.370 3.726 1.00 90.50 268 CYS A N 1
ATOM 1927 C CA . CYS A 1 268 ? 3.164 -18.650 5.148 1.00 90.50 268 CYS A CA 1
ATOM 1928 C C . CYS A 1 268 ? 3.963 -19.936 5.388 1.00 90.50 268 CYS A C 1
ATOM 1930 O O . CYS A 1 268 ? 4.910 -19.913 6.172 1.00 90.50 268 CYS A O 1
ATOM 1932 N N . GLU A 1 269 ? 3.657 -21.020 4.673 1.00 90.56 269 GLU A N 1
ATOM 1933 C CA . GLU A 1 269 ? 4.391 -22.287 4.755 1.00 90.56 269 GLU A CA 1
ATOM 1934 C C . GLU A 1 269 ? 5.874 -22.105 4.413 1.00 90.56 269 GLU A C 1
ATOM 1936 O O . GLU A 1 269 ? 6.743 -22.586 5.142 1.00 90.56 269 GLU A O 1
ATOM 1941 N N . ALA A 1 270 ? 6.188 -21.345 3.360 1.00 90.62 270 ALA A N 1
ATOM 1942 C CA . ALA A 1 270 ? 7.569 -21.080 2.964 1.00 90.62 270 ALA A CA 1
ATOM 1943 C C . ALA A 1 270 ? 8.350 -20.212 3.967 1.00 90.62 270 ALA A C 1
ATOM 1945 O O . ALA A 1 270 ? 9.580 -20.240 3.976 1.00 90.62 270 ALA A O 1
ATOM 1946 N N . LEU A 1 271 ? 7.648 -19.465 4.822 1.00 91.75 271 LEU A N 1
ATOM 1947 C CA . LEU A 1 271 ? 8.224 -18.708 5.937 1.00 91.75 271 LEU A CA 1
ATOM 1948 C C . LEU A 1 271 ? 8.231 -19.502 7.252 1.00 91.75 271 LEU A C 1
ATOM 1950 O O . LEU A 1 271 ? 8.648 -18.972 8.279 1.00 91.75 271 LEU A O 1
ATOM 1954 N N . GLY A 1 272 ? 7.768 -20.757 7.242 1.00 91.25 272 GLY A N 1
ATOM 1955 C CA . GLY A 1 272 ? 7.643 -21.582 8.443 1.00 91.25 272 GLY A CA 1
ATOM 1956 C C . GLY A 1 272 ? 6.521 -21.138 9.387 1.00 91.25 272 GLY A C 1
ATOM 1957 O O . GLY A 1 272 ? 6.525 -21.524 10.553 1.00 91.25 272 GLY A O 1
ATOM 1958 N N . VAL A 1 273 ? 5.563 -20.339 8.907 1.00 89.56 273 VAL A N 1
ATOM 1959 C CA . VAL A 1 273 ? 4.428 -19.853 9.700 1.00 89.56 273 VAL A CA 1
ATOM 1960 C C . VAL A 1 273 ? 3.312 -20.884 9.684 1.00 89.56 273 VAL A C 1
ATOM 1962 O O . VAL A 1 273 ? 2.697 -21.144 8.650 1.00 89.56 273 VAL A O 1
ATOM 1965 N N . THR A 1 274 ? 2.989 -21.420 10.858 1.00 85.56 274 THR A N 1
ATOM 1966 C CA . THR A 1 274 ? 1.773 -22.219 11.032 1.00 85.56 274 THR A CA 1
ATOM 1967 C C . THR A 1 274 ? 0.597 -21.284 11.275 1.00 85.56 274 THR A C 1
ATOM 1969 O O . THR A 1 274 ? 0.623 -20.504 12.223 1.00 85.56 274 THR A O 1
ATOM 1972 N N . ILE A 1 275 ? -0.448 -21.372 10.450 1.00 86.44 275 ILE A N 1
ATOM 1973 C CA . ILE A 1 275 ? -1.669 -20.582 10.637 1.00 86.44 275 ILE A CA 1
ATOM 1974 C C . ILE A 1 275 ? -2.678 -21.403 11.454 1.00 86.44 275 ILE A C 1
ATOM 1976 O O . ILE A 1 275 ? -3.171 -22.421 10.964 1.00 86.44 275 ILE A O 1
ATOM 1980 N N . PRO A 1 276 ? -3.023 -20.993 12.689 1.00 85.62 276 PRO A N 1
ATOM 1981 C CA . PRO A 1 276 ? -4.068 -21.663 13.454 1.00 85.62 276 PRO A CA 1
ATOM 1982 C C . PRO A 1 276 ? -5.418 -21.615 12.718 1.00 85.62 276 PRO A C 1
ATOM 1984 O O . PRO A 1 276 ? -5.753 -20.566 12.168 1.00 85.62 276 PRO A O 1
ATOM 1987 N N . PRO A 1 277 ? -6.262 -22.664 12.780 1.00 83.50 277 PRO A N 1
ATOM 1988 C CA . PRO A 1 277 ? -7.554 -22.683 12.080 1.00 83.50 277 PRO A CA 1
ATOM 1989 C C . PRO A 1 277 ? -8.492 -21.512 12.407 1.00 83.50 277 PRO A C 1
ATOM 1991 O O . PRO A 1 277 ? -9.310 -21.125 11.582 1.00 83.50 277 PRO A O 1
ATOM 1994 N N . ALA A 1 278 ? -8.387 -20.951 13.614 1.00 85.25 278 ALA A N 1
ATOM 1995 C CA . ALA A 1 278 ? -9.209 -19.828 14.063 1.00 85.25 278 ALA A CA 1
ATOM 1996 C C . ALA A 1 278 ? -8.545 -18.452 13.858 1.00 85.25 278 ALA A C 1
ATOM 1998 O O . ALA A 1 278 ? -9.147 -17.434 14.199 1.00 85.25 278 ALA A O 1
ATOM 1999 N N . ALA A 1 279 ? -7.309 -18.400 13.352 1.00 88.12 279 ALA A N 1
ATOM 2000 C CA . ALA A 1 279 ? -6.582 -17.151 13.160 1.00 88.12 279 ALA A CA 1
ATOM 2001 C C . ALA A 1 279 ? -7.261 -16.243 12.126 1.00 88.12 279 ALA A C 1
ATOM 2003 O O . ALA A 1 279 ? -8.051 -16.674 11.283 1.00 88.12 279 ALA A O 1
ATOM 2004 N N . GLN A 1 280 ? -6.944 -14.956 12.200 1.00 90.06 280 GLN A N 1
ATOM 2005 C CA . GLN A 1 280 ? -7.341 -13.976 11.197 1.00 90.06 280 GLN A CA 1
ATOM 2006 C C . GLN A 1 280 ? -6.146 -13.715 10.296 1.00 90.06 280 GLN A C 1
ATOM 2008 O O . GLN A 1 280 ? -5.047 -13.454 10.783 1.00 90.06 280 GLN A O 1
ATOM 2013 N N . VAL A 1 281 ? -6.375 -13.726 8.987 1.00 92.44 281 VAL A N 1
ATOM 2014 C CA . VAL A 1 281 ? -5.379 -13.278 8.018 1.00 92.44 281 VAL A CA 1
ATOM 2015 C C . VAL A 1 281 ? -5.822 -11.935 7.474 1.00 92.44 281 VAL A C 1
ATOM 2017 O O . VAL A 1 281 ? -6.897 -11.808 6.884 1.00 92.44 281 VAL A O 1
ATOM 2020 N N . LEU A 1 282 ? -5.008 -10.914 7.719 1.00 93.06 282 LEU A N 1
ATOM 2021 C CA . LEU A 1 282 ? -5.224 -9.570 7.205 1.00 93.06 282 LEU A CA 1
ATOM 2022 C C . LEU A 1 282 ? -4.249 -9.316 6.058 1.00 93.06 282 LEU A C 1
ATOM 2024 O O . LEU A 1 282 ? -3.054 -9.563 6.197 1.00 93.06 282 LEU A O 1
ATOM 2028 N N . VAL A 1 283 ? -4.752 -8.794 4.945 1.00 93.06 283 VAL A N 1
ATOM 2029 C CA . VAL A 1 283 ? -3.928 -8.282 3.843 1.00 93.06 283 VAL A CA 1
ATOM 2030 C C . VAL A 1 283 ? -3.842 -6.764 3.936 1.00 93.06 283 VAL A C 1
ATOM 2032 O O . VAL A 1 283 ? -4.829 -6.109 4.279 1.00 93.06 283 VAL A O 1
ATOM 2035 N N . ASP A 1 284 ? -2.667 -6.242 3.595 1.00 89.75 284 ASP A N 1
ATOM 2036 C CA . ASP A 1 284 ? -2.186 -4.878 3.805 1.00 89.75 284 ASP A CA 1
ATOM 2037 C C . ASP A 1 284 ? -1.912 -4.611 5.287 1.00 89.75 284 ASP A C 1
ATOM 2039 O O . ASP A 1 284 ? -1.204 -5.400 5.908 1.00 89.75 284 ASP A O 1
ATOM 2043 N N . GLY A 1 285 ? -2.414 -3.517 5.862 1.00 89.31 285 GLY A N 1
ATOM 2044 C CA . GLY A 1 285 ? -2.067 -3.147 7.232 1.00 89.31 285 GLY A CA 1
ATOM 2045 C C . GLY A 1 285 ? -3.236 -2.915 8.189 1.00 89.31 285 GLY A C 1
ATOM 2046 O O . GLY A 1 285 ? -4.410 -3.020 7.817 1.00 89.31 285 GLY A O 1
ATOM 2047 N N . PRO A 1 286 ? -2.940 -2.609 9.460 1.00 88.94 286 PRO A N 1
ATOM 2048 C CA . PRO A 1 286 ? -3.933 -2.585 10.528 1.00 88.94 286 PRO A CA 1
ATOM 2049 C C . PRO A 1 286 ? -5.094 -1.598 10.329 1.00 88.94 286 PRO A C 1
ATOM 2051 O O . PRO A 1 286 ? -6.204 -1.888 10.776 1.00 88.94 286 PRO A O 1
ATOM 2054 N N . PHE A 1 287 ? -4.897 -0.472 9.645 1.00 88.88 287 PHE A N 1
ATOM 2055 C CA . PHE A 1 287 ? -5.920 0.545 9.385 1.00 88.88 287 PHE A CA 1
ATOM 2056 C C . PHE A 1 287 ? -6.691 0.302 8.090 1.00 88.88 287 PHE A C 1
ATOM 2058 O O . PHE A 1 287 ? -7.920 0.256 8.119 1.00 88.88 287 PHE A O 1
ATOM 2065 N N . MET A 1 288 ? -5.991 0.158 6.962 1.00 85.88 288 MET A N 1
ATOM 2066 C CA . MET A 1 288 ? -6.622 0.065 5.634 1.00 85.88 288 MET A CA 1
ATOM 2067 C C . MET A 1 288 ? -6.813 -1.366 5.128 1.00 85.88 288 MET A C 1
ATOM 2069 O O . MET A 1 288 ? -7.531 -1.570 4.152 1.00 85.88 288 MET A O 1
ATOM 2073 N N . GLY A 1 289 ? -6.196 -2.349 5.782 1.00 88.00 289 GLY A N 1
ATOM 2074 C CA . GLY A 1 289 ? -6.246 -3.743 5.366 1.00 88.00 289 GLY A CA 1
ATOM 2075 C C . GLY A 1 289 ? -7.615 -4.393 5.500 1.00 88.00 289 GLY A C 1
ATOM 2076 O O . GLY A 1 289 ? -8.583 -3.810 6.001 1.00 88.00 289 GLY A O 1
ATOM 2077 N N . ARG A 1 290 ? -7.699 -5.637 5.047 1.00 90.06 290 ARG A N 1
ATOM 2078 C CA . ARG A 1 290 ? -8.935 -6.424 5.053 1.00 90.06 290 ARG A CA 1
ATOM 2079 C C . ARG A 1 290 ? -8.666 -7.840 5.516 1.00 90.06 290 ARG A C 1
ATOM 2081 O O . ARG A 1 290 ? -7.617 -8.397 5.202 1.00 90.06 290 ARG A O 1
ATOM 2088 N N . ARG A 1 291 ? -9.639 -8.421 6.213 1.00 90.44 291 ARG A N 1
ATOM 2089 C CA . ARG A 1 291 ? -9.638 -9.854 6.480 1.00 90.44 291 ARG A CA 1
ATOM 2090 C C . ARG A 1 291 ? -9.870 -10.604 5.174 1.00 90.44 291 ARG A C 1
ATOM 2092 O O . ARG A 1 291 ? -10.733 -10.217 4.383 1.00 90.44 291 ARG A O 1
ATOM 2099 N N . VAL A 1 292 ? -9.082 -11.644 4.959 1.00 91.69 292 VAL A N 1
ATOM 2100 C CA . VAL A 1 292 ? -9.194 -12.538 3.811 1.00 91.69 292 VAL A CA 1
ATOM 2101 C C . VAL A 1 292 ? -9.216 -13.985 4.274 1.00 91.69 292 VAL A C 1
ATOM 2103 O O . VAL A 1 292 ? -8.764 -14.307 5.374 1.00 91.69 292 VAL A O 1
ATOM 2106 N N . GLU A 1 293 ? -9.732 -14.842 3.406 1.00 89.25 293 GLU A N 1
ATOM 2107 C CA . GLU A 1 293 ? -9.582 -16.283 3.538 1.00 89.25 293 GLU A CA 1
ATOM 2108 C C . GLU A 1 293 ? -8.191 -16.722 3.065 1.00 89.25 293 GLU A C 1
ATOM 2110 O O . GLU A 1 293 ? -7.475 -15.989 2.375 1.00 89.25 293 GLU A O 1
ATOM 2115 N N . LEU A 1 294 ? -7.797 -17.930 3.458 1.00 79.69 294 LEU A N 1
ATOM 2116 C CA . LEU A 1 294 ? -6.462 -18.469 3.196 1.00 79.69 294 LEU A CA 1
ATOM 2117 C C . LEU A 1 294 ? -6.166 -18.728 1.714 1.00 79.69 294 LEU A C 1
ATOM 2119 O O . LEU A 1 294 ? -5.006 -18.714 1.305 1.00 79.69 294 LEU A O 1
ATOM 2123 N N . ASP A 1 295 ? -7.200 -18.917 0.900 1.00 84.12 295 ASP A N 1
ATOM 2124 C CA . ASP A 1 295 ? -7.075 -19.094 -0.546 1.00 84.12 295 ASP A CA 1
ATOM 2125 C C . ASP A 1 295 ? -6.777 -17.785 -1.298 1.00 84.12 295 ASP A C 1
ATOM 2127 O O . ASP A 1 295 ? -6.491 -17.821 -2.499 1.00 84.12 295 ASP A O 1
ATOM 2131 N N . ALA A 1 296 ? -6.787 -16.640 -0.606 1.00 93.25 296 ALA A N 1
ATOM 2132 C CA . ALA A 1 296 ? -6.374 -15.368 -1.169 1.00 93.25 296 ALA A CA 1
ATOM 2133 C C . ALA A 1 296 ? -4.934 -15.424 -1.700 1.00 93.25 296 ALA A C 1
ATOM 2135 O O . ALA A 1 296 ? -4.106 -16.245 -1.296 1.00 93.25 296 ALA A O 1
ATOM 2136 N N . VAL A 1 297 ? -4.634 -14.509 -2.620 1.00 94.81 297 VAL A N 1
ATOM 2137 C CA . VAL A 1 297 ? -3.342 -14.448 -3.304 1.00 94.81 297 VAL A CA 1
ATOM 2138 C C . VAL A 1 297 ? -2.668 -13.097 -3.136 1.00 94.81 297 VAL A C 1
ATOM 2140 O O . VAL A 1 297 ? -3.321 -12.059 -2.993 1.00 94.81 297 VAL A O 1
ATOM 2143 N N . VAL A 1 298 ? -1.344 -13.111 -3.228 1.00 95.06 298 VAL A N 1
ATOM 2144 C CA . VAL A 1 298 ? -0.511 -11.917 -3.349 1.00 95.06 298 VAL A CA 1
ATOM 2145 C C . VAL A 1 298 ? -0.822 -11.210 -4.668 1.00 95.06 298 VAL A C 1
ATOM 2147 O O . VAL A 1 298 ? -0.842 -11.814 -5.739 1.00 95.06 298 VAL A O 1
ATOM 2150 N N . THR A 1 299 ? -1.044 -9.903 -4.604 1.00 94.88 299 THR A N 1
ATOM 2151 C CA . THR A 1 299 ? -1.312 -9.034 -5.758 1.00 94.88 299 THR A CA 1
ATOM 2152 C C . THR A 1 299 ? -0.220 -7.974 -5.887 1.00 94.88 299 THR A C 1
ATOM 2154 O O . THR A 1 299 ? 0.562 -7.774 -4.963 1.00 94.88 299 THR A O 1
ATOM 2157 N N . LYS A 1 300 ? -0.193 -7.220 -6.995 1.00 94.50 300 LYS A N 1
ATOM 2158 C CA . LYS A 1 300 ? 0.746 -6.092 -7.177 1.00 94.50 300 LYS A CA 1
ATOM 2159 C C . LYS A 1 300 ? 0.616 -5.000 -6.106 1.00 94.50 300 LYS A C 1
ATOM 2161 O O . LYS A 1 300 ? 1.494 -4.158 -5.994 1.00 94.50 300 LYS A O 1
ATOM 2166 N N . THR A 1 301 ? -0.499 -4.949 -5.383 1.00 93.31 301 THR A N 1
ATOM 2167 C CA . THR A 1 301 ? -0.754 -3.933 -4.354 1.00 93.31 301 THR A CA 1
ATOM 2168 C C . THR A 1 301 ? -0.694 -4.492 -2.942 1.00 93.31 301 THR A C 1
ATOM 2170 O O . THR A 1 301 ? -0.912 -3.730 -2.011 1.00 93.31 301 THR A O 1
ATOM 2173 N N . THR A 1 302 ? -0.423 -5.791 -2.777 1.00 94.44 302 THR A N 1
ATOM 2174 C CA . THR A 1 302 ? -0.307 -6.417 -1.459 1.00 94.44 302 THR A CA 1
ATOM 2175 C C . THR A 1 302 ? 0.914 -5.850 -0.749 1.00 94.44 302 THR A C 1
ATOM 2177 O O . THR A 1 302 ? 2.044 -6.193 -1.088 1.00 94.44 302 THR A O 1
ATOM 2180 N N . GLY A 1 303 ? 0.677 -4.973 0.225 1.00 93.62 303 GLY A N 1
ATOM 2181 C CA . GLY A 1 303 ? 1.741 -4.348 1.009 1.00 93.62 303 GLY A CA 1
ATOM 2182 C C . GLY A 1 303 ? 2.112 -5.139 2.260 1.00 93.62 303 GLY A C 1
ATOM 2183 O O . GLY A 1 303 ? 3.225 -5.005 2.759 1.00 93.62 303 GLY A O 1
ATOM 2184 N N . GLY A 1 304 ? 1.206 -5.974 2.766 1.00 94.69 304 GLY A N 1
ATOM 2185 C CA . GLY A 1 304 ? 1.461 -6.766 3.961 1.00 94.69 304 GLY A CA 1
ATOM 2186 C C . GLY A 1 304 ? 0.528 -7.952 4.131 1.00 94.69 304 GLY A C 1
ATOM 2187 O O . GLY A 1 304 ? -0.519 -8.036 3.486 1.00 94.69 304 GLY A O 1
ATOM 2188 N N . VAL A 1 305 ? 0.945 -8.879 4.986 1.00 95.50 305 VAL A N 1
ATOM 2189 C CA . VAL A 1 305 ? 0.172 -10.045 5.424 1.00 95.50 305 VAL A CA 1
ATOM 2190 C C . VAL A 1 305 ? 0.369 -10.178 6.926 1.00 95.50 305 VAL A C 1
ATOM 2192 O O . VAL A 1 305 ? 1.493 -10.347 7.385 1.00 95.50 305 VAL A O 1
ATOM 2195 N N . ILE A 1 306 ? -0.704 -10.086 7.702 1.00 95.25 306 ILE A N 1
ATOM 2196 C CA . ILE A 1 306 ? -0.649 -10.139 9.165 1.00 95.25 306 ILE A CA 1
ATOM 2197 C C . ILE A 1 306 ? -1.461 -11.340 9.634 1.00 95.25 306 ILE A C 1
ATOM 2199 O O . ILE A 1 306 ? -2.661 -11.425 9.363 1.00 95.25 306 ILE A O 1
ATOM 2203 N N . ILE A 1 307 ? -0.804 -12.249 10.350 1.00 93.94 307 ILE A N 1
ATOM 2204 C CA . ILE A 1 307 ? -1.427 -13.416 10.972 1.00 93.94 307 ILE A CA 1
ATOM 2205 C C . ILE A 1 307 ? -1.763 -13.055 12.415 1.00 93.94 307 ILE A C 1
ATOM 2207 O O . ILE A 1 307 ? -0.897 -13.051 13.288 1.00 93.94 307 ILE A O 1
ATOM 2211 N N . ALA A 1 308 ? -3.024 -12.705 12.650 1.00 90.25 308 ALA A N 1
ATOM 2212 C CA . ALA A 1 308 ? -3.516 -12.288 13.954 1.00 90.25 308 ALA A CA 1
ATOM 2213 C C . ALA A 1 308 ? -4.247 -13.430 14.685 1.00 90.25 308 ALA A C 1
ATOM 2215 O O . ALA A 1 308 ? -4.844 -14.300 14.040 1.00 90.25 308 ALA A O 1
ATOM 2216 N N . PRO A 1 309 ? -4.244 -13.437 16.031 1.00 85.50 309 PRO A N 1
ATOM 2217 C CA . PRO A 1 309 ? -5.011 -14.391 16.821 1.00 85.50 309 PRO A CA 1
ATOM 2218 C C . PRO A 1 309 ? -6.500 -14.367 16.490 1.00 85.50 309 PRO A C 1
ATOM 2220 O O . PRO A 1 309 ? -7.034 -13.364 16.010 1.00 85.50 309 PRO A O 1
ATOM 2223 N N . ALA A 1 310 ? -7.178 -15.465 16.818 1.00 87.25 310 ALA A N 1
ATOM 2224 C CA . ALA A 1 310 ? -8.624 -15.555 16.703 1.00 87.25 310 ALA A CA 1
ATOM 2225 C C . ALA A 1 310 ? -9.324 -14.377 17.409 1.00 87.25 310 ALA A C 1
ATOM 2227 O O . ALA A 1 310 ? -8.869 -13.959 18.480 1.00 87.25 310 ALA A O 1
ATOM 2228 N N . PRO A 1 311 ? -10.427 -13.854 16.845 1.00 85.00 311 PRO A N 1
ATOM 2229 C CA . PRO A 1 311 ? -11.236 -12.834 17.495 1.00 85.00 311 PRO A CA 1
ATOM 2230 C C . PRO A 1 311 ? -11.616 -13.262 18.915 1.00 85.00 311 PRO A C 1
ATOM 2232 O O . PRO A 1 311 ? -12.187 -14.334 19.117 1.00 85.00 311 PRO A O 1
ATOM 2235 N N . GLN A 1 312 ? -11.317 -12.423 19.904 1.00 86.06 312 GLN A N 1
ATOM 2236 C CA . GLN A 1 312 ? -11.812 -12.626 21.263 1.00 86.06 312 GLN A CA 1
ATOM 2237 C C . GLN A 1 312 ? -13.266 -12.151 21.359 1.00 86.06 312 GLN A C 1
ATOM 2239 O O . GLN A 1 312 ? -13.604 -11.105 20.811 1.00 86.06 312 GLN A O 1
ATOM 2244 N N . ALA A 1 313 ? -14.126 -12.900 22.052 1.00 88.94 313 ALA A N 1
ATOM 2245 C CA . ALA A 1 313 ? -15.532 -12.536 22.210 1.00 88.94 313 ALA A CA 1
ATOM 2246 C C . ALA A 1 313 ? -15.705 -11.215 22.982 1.00 88.94 313 ALA A C 1
ATOM 2248 O O . ALA A 1 313 ? -15.118 -11.030 24.048 1.00 88.94 313 ALA A O 1
ATOM 2249 N N . HIS A 1 314 ? -16.566 -10.348 22.451 1.00 87.06 314 HIS A N 1
ATOM 2250 C CA . HIS A 1 314 ? -16.994 -9.078 23.036 1.00 87.06 314 HIS A CA 1
ATOM 2251 C C . HIS A 1 314 ? -18.511 -8.966 22.833 1.00 87.06 314 HIS A C 1
ATOM 2253 O O . HIS A 1 314 ? -18.954 -8.373 21.857 1.00 87.06 314 HIS A O 1
ATOM 2259 N N . PRO A 1 315 ? -19.335 -9.606 23.682 1.00 91.31 315 PRO A N 1
ATOM 2260 C CA . PRO A 1 315 ? -20.776 -9.710 23.438 1.00 91.31 315 PRO A CA 1
ATOM 2261 C C . PRO A 1 315 ? -21.546 -8.415 23.739 1.00 91.31 315 PRO A C 1
ATOM 2263 O O . PRO A 1 315 ? -22.757 -8.348 23.517 1.00 91.31 315 PRO A O 1
ATOM 2266 N N . GLU A 1 316 ? -20.875 -7.394 24.272 1.00 96.31 316 GLU A N 1
ATOM 2267 C CA . GLU A 1 316 ? -21.518 -6.155 24.682 1.00 96.31 316 GLU A CA 1
ATOM 2268 C C . GLU A 1 316 ? -21.964 -5.305 23.474 1.00 96.31 316 GLU A C 1
ATOM 2270 O O . GLU A 1 316 ? -21.313 -5.300 22.425 1.00 96.31 316 GLU A O 1
ATOM 2275 N N . PRO A 1 317 ? -23.070 -4.545 23.591 1.00 97.56 317 PRO A N 1
ATOM 2276 C CA . PRO A 1 317 ? -23.523 -3.642 22.540 1.00 97.56 317 PRO A CA 1
ATOM 2277 C C . PRO A 1 317 ? -22.462 -2.617 22.142 1.00 97.56 317 PRO A C 1
ATOM 2279 O O . PRO A 1 317 ? -22.008 -1.818 22.969 1.00 97.56 317 PRO A O 1
ATOM 2282 N N . VAL A 1 318 ? -22.121 -2.588 20.853 1.00 98.19 318 VAL A N 1
ATOM 2283 C CA . VAL A 1 318 ? -21.031 -1.766 20.322 1.00 98.19 318 VAL A CA 1
ATOM 2284 C C . VAL A 1 318 ? -21.548 -0.628 19.442 1.00 98.19 318 VAL A C 1
ATOM 2286 O O . VAL A 1 318 ? -22.405 -0.805 18.571 1.00 98.19 318 VAL A O 1
ATOM 2289 N N . GLY A 1 319 ? -21.012 0.571 19.662 1.00 98.06 319 GLY A N 1
ATOM 2290 C CA . GLY A 1 319 ? -21.139 1.703 18.749 1.00 98.06 319 GLY A CA 1
ATOM 2291 C C . GLY A 1 319 ? -19.934 1.785 17.815 1.00 98.06 319 GLY A C 1
ATOM 2292 O O . GLY A 1 319 ? -18.792 1.714 18.262 1.00 98.06 319 GLY A O 1
ATOM 2293 N N . LEU A 1 320 ? -20.165 1.959 16.518 1.00 97.50 320 LEU A N 1
ATOM 2294 C CA . LEU A 1 320 ? -19.102 2.154 15.533 1.00 97.50 320 LEU A CA 1
ATOM 2295 C C . LEU A 1 320 ? -18.888 3.649 15.300 1.00 97.50 320 LEU A C 1
ATOM 2297 O O . LEU A 1 320 ? -19.860 4.384 15.134 1.00 97.50 320 LEU A O 1
ATOM 2301 N N . ILE A 1 321 ? -17.633 4.094 15.214 1.00 95.31 321 ILE A N 1
ATOM 2302 C CA . ILE A 1 321 ? -17.311 5.419 14.669 1.00 95.31 321 ILE A CA 1
ATOM 2303 C C . ILE A 1 321 ? -16.416 5.256 13.438 1.00 95.31 321 ILE A C 1
ATOM 2305 O O . ILE A 1 321 ? -15.220 4.968 13.541 1.00 95.31 321 ILE A O 1
ATOM 2309 N N . VAL A 1 322 ? -17.022 5.427 12.264 1.00 93.94 322 VAL A N 1
ATOM 2310 C CA . VAL A 1 322 ? -16.409 5.186 10.956 1.00 93.94 322 VAL A CA 1
ATOM 2311 C C . VAL A 1 322 ? -15.539 6.375 10.551 1.00 93.94 322 VAL A C 1
ATOM 2313 O O . VAL A 1 322 ? -15.981 7.529 10.544 1.00 93.94 322 VAL A O 1
ATOM 2316 N N . CYS A 1 323 ? -14.289 6.102 10.171 1.00 90.19 323 CYS A N 1
ATOM 2317 C CA . CYS A 1 323 ? -13.345 7.108 9.693 1.00 90.19 323 CYS A CA 1
ATOM 2318 C C . CYS A 1 323 ? -13.138 7.007 8.182 1.00 90.19 323 CYS A C 1
ATOM 2320 O O . CYS A 1 323 ? -13.101 5.921 7.621 1.00 90.19 323 CYS A O 1
ATOM 2322 N N . ALA A 1 324 ? -12.882 8.142 7.529 1.00 89.56 324 ALA A N 1
ATOM 2323 C CA . ALA A 1 324 ? -12.416 8.147 6.144 1.00 89.56 324 ALA A CA 1
ATOM 2324 C C . ALA A 1 324 ? -10.952 7.699 5.989 1.00 89.56 324 ALA A C 1
ATOM 2326 O O . ALA A 1 324 ? -10.525 7.385 4.883 1.00 89.56 324 ALA A O 1
ATOM 2327 N N . CYS A 1 325 ? -10.174 7.739 7.072 1.00 86.94 325 CYS A N 1
ATOM 2328 C CA . CYS A 1 325 ? -8.746 7.445 7.048 1.00 86.94 325 CYS A CA 1
ATOM 2329 C C . CYS A 1 325 ? -8.406 6.022 7.484 1.00 86.94 325 CYS A C 1
ATOM 2331 O O . CYS A 1 325 ? -7.231 5.734 7.535 1.00 86.94 325 CYS A O 1
ATOM 2333 N N . GLY A 1 326 ? -9.355 5.167 7.860 1.00 87.25 326 GLY A N 1
ATOM 2334 C CA . GLY A 1 326 ? -9.026 3.828 8.358 1.00 87.25 326 GLY A CA 1
ATOM 2335 C C . GLY A 1 326 ? -10.059 2.798 7.941 1.00 87.25 326 GLY A C 1
ATOM 2336 O O . GLY A 1 326 ? -10.498 2.804 6.791 1.00 87.25 326 GLY A O 1
ATOM 2337 N N . ALA A 1 327 ? -10.434 1.911 8.860 1.00 88.12 327 ALA A N 1
ATOM 2338 C CA . ALA A 1 327 ? -11.301 0.785 8.542 1.00 88.12 327 ALA A CA 1
ATOM 2339 C C . ALA A 1 327 ? -12.668 1.237 8.000 1.00 88.12 327 ALA A C 1
ATOM 2341 O O . ALA A 1 327 ? -13.297 2.159 8.524 1.00 88.12 327 ALA A O 1
ATOM 2342 N N . SER A 1 328 ? -13.138 0.546 6.959 1.00 89.75 328 SER A N 1
ATOM 2343 C CA . SER A 1 328 ? -14.474 0.753 6.401 1.00 89.75 328 SER A CA 1
ATOM 2344 C C . SER A 1 328 ? -15.562 0.286 7.370 1.00 89.75 328 SER A C 1
ATOM 2346 O O . SER A 1 328 ? -15.331 -0.586 8.210 1.00 89.75 328 SER A O 1
ATOM 2348 N N . GLU A 1 329 ? -16.786 0.798 7.206 1.00 93.44 329 GLU A N 1
ATOM 2349 C CA . GLU A 1 329 ? -17.940 0.312 7.975 1.00 93.44 329 GLU A CA 1
ATOM 2350 C C . GLU A 1 329 ? -18.126 -1.206 7.818 1.00 93.44 329 GLU A C 1
ATOM 2352 O O . GLU A 1 329 ? -18.383 -1.899 8.798 1.00 93.44 329 GLU A O 1
ATOM 2357 N N . GLN A 1 330 ? -17.924 -1.741 6.608 1.00 92.75 330 GLN A N 1
ATOM 2358 C CA . GLN A 1 330 ? -17.993 -3.181 6.350 1.00 92.75 330 GLN A CA 1
ATOM 2359 C C . GLN A 1 330 ? -17.000 -3.960 7.223 1.00 92.75 330 GLN A C 1
ATOM 2361 O O . GLN A 1 330 ? -17.392 -4.932 7.866 1.00 92.75 330 GLN A O 1
ATOM 2366 N N . ARG A 1 331 ? -15.740 -3.511 7.297 1.00 91.31 331 ARG A N 1
ATOM 2367 C CA . ARG A 1 331 ? -14.716 -4.136 8.146 1.00 91.31 331 ARG A CA 1
ATOM 2368 C C . ARG A 1 331 ? -15.072 -4.035 9.630 1.00 91.31 331 ARG A C 1
ATOM 2370 O O . ARG A 1 331 ? -14.877 -4.985 10.377 1.00 91.31 331 ARG A O 1
ATOM 2377 N N . MET A 1 332 ? -15.617 -2.902 10.061 1.00 94.62 332 MET A N 1
ATOM 2378 C CA . MET A 1 332 ? -16.037 -2.697 11.451 1.00 94.62 332 MET A CA 1
ATOM 2379 C C . MET A 1 332 ? -17.222 -3.592 11.840 1.00 94.62 332 MET A C 1
ATOM 2381 O O . MET A 1 332 ? -17.251 -4.142 12.937 1.00 94.62 332 MET A O 1
ATOM 2385 N N . ARG A 1 333 ? -18.183 -3.790 10.931 1.00 95.88 333 ARG A N 1
ATOM 2386 C CA . ARG A 1 333 ? -19.298 -4.726 11.133 1.00 95.88 333 ARG A CA 1
ATOM 2387 C C . ARG A 1 333 ? -18.837 -6.178 11.136 1.00 95.88 333 ARG A C 1
ATOM 2389 O O . ARG A 1 333 ? -19.326 -6.947 11.954 1.00 95.88 333 ARG A O 1
ATOM 2396 N N . GLN A 1 334 ? -17.889 -6.535 10.268 1.00 93.88 334 GLN A N 1
ATOM 2397 C CA . GLN A 1 334 ? -17.247 -7.850 10.288 1.00 93.88 334 GLN A CA 1
ATOM 2398 C C . GLN A 1 334 ? -16.570 -8.105 11.640 1.00 93.88 334 GLN A C 1
ATOM 2400 O O . GLN A 1 334 ? -16.837 -9.126 12.266 1.00 93.88 334 GLN A O 1
ATOM 2405 N N . TRP A 1 335 ? -15.786 -7.142 12.135 1.00 93.38 335 TRP A N 1
ATOM 2406 C CA . TRP A 1 335 ? -15.154 -7.222 13.455 1.00 93.38 335 TRP A CA 1
ATOM 2407 C C . TRP A 1 335 ? -16.176 -7.465 14.573 1.00 93.38 335 TRP A C 1
ATOM 2409 O O . TRP A 1 335 ? -15.943 -8.307 15.436 1.00 93.38 335 TRP A O 1
ATOM 2419 N N . ALA A 1 336 ? -17.312 -6.757 14.548 1.00 95.31 336 ALA A N 1
ATOM 2420 C CA . ALA A 1 336 ? -18.365 -6.903 15.553 1.00 95.31 336 ALA A CA 1
ATOM 2421 C C . ALA A 1 336 ? -19.041 -8.283 15.477 1.00 95.31 336 ALA A C 1
ATOM 2423 O O . ALA A 1 336 ? -19.208 -8.950 16.498 1.00 95.31 336 ALA A O 1
ATOM 2424 N N . ALA A 1 337 ? -19.364 -8.743 14.264 1.00 94.62 337 ALA A N 1
ATOM 2425 C CA . ALA A 1 337 ? -19.987 -10.044 14.033 1.00 94.62 337 ALA A CA 1
ATOM 2426 C C . ALA A 1 337 ? -19.104 -11.206 14.512 1.00 94.62 337 ALA A C 1
ATOM 2428 O O . ALA A 1 337 ? -19.588 -12.098 15.204 1.00 94.62 337 ALA A O 1
ATOM 2429 N N . GLU A 1 338 ? -17.802 -11.158 14.220 1.00 92.06 338 GLU A N 1
ATOM 2430 C CA . GLU A 1 338 ? -16.820 -12.169 14.637 1.00 92.06 338 GLU A CA 1
ATOM 2431 C C . GLU A 1 338 ? -16.664 -12.286 16.161 1.00 92.06 338 GLU A C 1
ATOM 2433 O O . GLU A 1 338 ? -16.138 -13.279 16.659 1.00 92.06 338 GLU A O 1
ATOM 2438 N N . ARG A 1 339 ? -17.132 -11.283 16.908 1.00 93.25 339 ARG A N 1
ATOM 2439 C CA . ARG A 1 339 ? -17.024 -11.200 18.369 1.00 93.25 339 ARG A CA 1
ATOM 2440 C C . ARG A 1 339 ? -18.354 -11.356 19.092 1.00 93.25 339 ARG A C 1
ATOM 2442 O O . ARG A 1 339 ? -18.374 -11.326 20.321 1.00 93.25 339 ARG A O 1
ATOM 2449 N N . GLY A 1 340 ? -19.446 -11.520 18.344 1.00 95.00 340 GLY A N 1
ATOM 2450 C CA . GLY A 1 340 ? -20.800 -11.574 18.888 1.00 95.00 340 GLY A CA 1
ATOM 2451 C C . GLY A 1 340 ? -21.324 -10.229 19.403 1.00 95.00 340 GLY A C 1
ATOM 2452 O O . GLY A 1 340 ? -22.277 -10.227 20.176 1.00 95.00 340 GLY A O 1
ATOM 2453 N N . ALA A 1 341 ? -20.729 -9.106 18.988 1.00 96.19 341 ALA A N 1
ATOM 2454 C CA . ALA A 1 341 ? -21.090 -7.768 19.451 1.00 96.19 341 ALA A CA 1
ATOM 2455 C C . ALA A 1 341 ? -22.275 -7.203 18.638 1.00 96.19 341 ALA A C 1
ATOM 2457 O O . ALA A 1 341 ? -22.126 -6.959 17.432 1.00 96.19 341 ALA A O 1
ATOM 2458 N N . PRO A 1 342 ? -23.454 -6.946 19.236 1.00 97.56 342 PRO A N 1
ATOM 2459 C CA . PRO A 1 342 ? -24.551 -6.314 18.514 1.00 97.56 342 PRO A CA 1
ATOM 2460 C C . PRO A 1 342 ? -24.237 -4.837 18.245 1.00 97.56 342 PRO A C 1
ATOM 2462 O O . PRO A 1 342 ? -23.988 -4.054 19.162 1.00 97.56 342 PRO A O 1
ATOM 2465 N N . VAL A 1 343 ? -24.278 -4.435 16.972 1.00 98.19 343 VAL A N 1
ATOM 2466 C CA . VAL A 1 343 ? -24.053 -3.039 16.568 1.00 98.19 343 VAL A CA 1
ATOM 2467 C C . VAL A 1 343 ? -25.308 -2.210 16.837 1.00 98.19 343 VAL A C 1
ATOM 2469 O O . VAL A 1 343 ? -26.318 -2.384 16.156 1.00 98.19 343 VAL A O 1
ATOM 2472 N N . VAL A 1 344 ? -25.231 -1.276 17.787 1.00 98.12 344 VAL A N 1
ATOM 2473 C CA . VAL A 1 344 ? -26.370 -0.430 18.207 1.00 98.12 344 VAL A CA 1
ATOM 2474 C C . VAL A 1 344 ? -26.314 1.002 17.680 1.00 98.12 344 VAL A C 1
ATOM 2476 O O . VAL A 1 344 ? -27.328 1.695 17.659 1.00 98.12 344 VAL A O 1
ATOM 2479 N N . ALA A 1 345 ? -25.149 1.449 17.209 1.00 97.81 345 ALA A N 1
ATOM 2480 C CA . ALA A 1 345 ? -24.976 2.760 16.594 1.00 97.81 345 ALA A CA 1
ATOM 2481 C C . ALA A 1 345 ? -23.887 2.729 15.524 1.00 97.81 345 ALA A C 1
ATOM 2483 O O . ALA A 1 345 ? -22.882 2.034 15.678 1.00 97.81 345 ALA A O 1
ATOM 2484 N N . VAL A 1 346 ? -24.063 3.529 14.472 1.00 97.56 346 VAL A N 1
ATOM 2485 C CA . VAL A 1 346 ? -23.017 3.811 13.485 1.00 97.56 346 VAL A CA 1
ATOM 248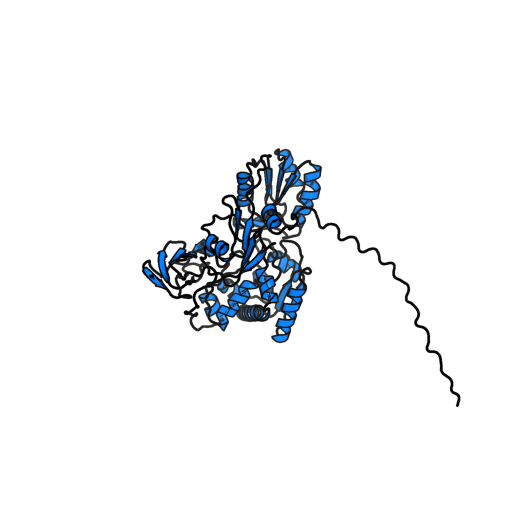6 C C . VAL A 1 346 ? -22.925 5.311 13.286 1.00 97.56 346 VAL A C 1
ATOM 2488 O O . VAL A 1 346 ? -23.787 5.939 12.680 1.00 97.56 346 VAL A O 1
ATOM 2491 N N . GLU A 1 347 ? -21.851 5.873 13.812 1.00 95.94 347 GLU A N 1
ATOM 2492 C CA . GLU A 1 347 ? -21.506 7.277 13.696 1.00 95.94 347 GLU A CA 1
ATOM 2493 C C . GLU A 1 347 ? -20.373 7.456 12.690 1.00 95.94 347 GLU A C 1
ATOM 2495 O O . GLU A 1 347 ? -19.608 6.536 12.401 1.00 95.94 347 GLU A O 1
ATOM 2500 N N . HIS A 1 348 ? -20.241 8.670 12.169 1.00 93.62 348 HIS A N 1
ATOM 2501 C CA . HIS A 1 348 ? -19.163 9.026 11.258 1.00 93.62 348 HIS A CA 1
ATOM 2502 C C . HIS A 1 348 ? -18.270 10.088 11.888 1.00 93.62 348 HIS A C 1
ATOM 2504 O O . HIS A 1 348 ? -18.741 11.018 12.545 1.00 93.62 348 HIS A O 1
ATOM 2510 N N . CYS A 1 349 ? -16.968 9.964 11.644 1.00 91.31 349 CYS A N 1
ATOM 2511 C CA . CYS A 1 349 ? -15.981 10.965 12.013 1.00 91.31 349 CYS A CA 1
ATOM 2512 C C . CYS A 1 349 ? -16.413 12.352 11.512 1.00 91.31 349 CYS A C 1
ATOM 2514 O O . CYS A 1 349 ? -16.771 12.510 10.348 1.00 91.31 349 CYS A O 1
ATOM 2516 N N . ALA A 1 350 ? -16.293 13.386 12.349 1.00 90.19 350 ALA A N 1
ATOM 2517 C CA . ALA A 1 350 ? -16.666 14.761 11.980 1.00 90.19 350 ALA A CA 1
ATOM 2518 C C . ALA A 1 350 ? -15.932 15.321 10.733 1.00 90.19 350 ALA A C 1
ATOM 2520 O O . ALA A 1 350 ? -16.413 16.250 10.073 1.00 90.19 350 ALA A O 1
ATOM 2521 N N . ASN A 1 351 ? -14.771 14.749 10.398 1.00 91.38 351 ASN A N 1
ATOM 2522 C CA . ASN A 1 351 ? -14.023 15.070 9.186 1.00 91.38 351 ASN A CA 1
ATOM 2523 C C . ASN A 1 351 ? -14.371 14.181 7.985 1.00 91.38 351 ASN A C 1
ATOM 2525 O O . ASN A 1 351 ? -13.943 14.506 6.880 1.00 91.38 351 ASN A O 1
ATOM 2529 N N . ALA A 1 352 ? -15.089 13.074 8.157 1.00 92.19 352 ALA A N 1
ATOM 2530 C CA . ALA A 1 352 ? -15.461 12.206 7.049 1.00 92.19 352 ALA A CA 1
ATOM 2531 C C . ALA A 1 352 ? -16.592 12.842 6.229 1.00 92.19 352 ALA A C 1
ATOM 2533 O O . ALA A 1 352 ? -17.605 13.278 6.771 1.00 92.19 352 ALA A O 1
ATOM 2534 N N . VAL A 1 353 ? -16.408 12.900 4.911 1.00 93.12 353 VAL A N 1
ATOM 2535 C CA . VAL A 1 353 ? -17.411 13.368 3.950 1.00 93.12 353 VAL A CA 1
ATOM 2536 C C . VAL A 1 353 ? -17.556 12.377 2.799 1.00 93.12 353 VAL A C 1
ATOM 2538 O O . VAL A 1 353 ? -16.553 11.794 2.380 1.00 93.12 353 VAL A O 1
ATOM 2541 N N . PRO A 1 354 ? -18.771 12.179 2.269 1.00 92.19 354 PRO A N 1
ATOM 2542 C CA . PRO A 1 354 ? -18.990 11.297 1.133 1.00 92.19 354 PRO A CA 1
ATOM 2543 C C . PRO A 1 354 ? -18.440 11.923 -0.155 1.00 92.19 354 PRO A C 1
ATOM 2545 O O . PRO A 1 354 ? -18.767 13.058 -0.494 1.00 92.19 354 PRO A O 1
ATOM 2548 N N . VAL A 1 355 ? -17.615 11.174 -0.888 1.00 89.12 355 VAL A N 1
ATOM 2549 C CA . VAL A 1 355 ? -17.078 11.546 -2.204 1.00 89.12 355 VAL A CA 1
ATOM 2550 C C . VAL A 1 355 ? -16.984 10.291 -3.070 1.00 89.12 355 VAL A C 1
ATOM 2552 O O . VAL A 1 355 ? -16.279 9.343 -2.725 1.00 89.12 355 VAL A O 1
ATOM 2555 N N . GLY A 1 356 ? -17.671 10.283 -4.216 1.00 78.62 356 GLY A N 1
ATOM 2556 C CA . GLY A 1 356 ? -17.533 9.226 -5.227 1.00 78.62 356 GLY A CA 1
ATOM 2557 C C . GLY A 1 356 ? -17.825 7.808 -4.719 1.00 78.62 356 GLY A C 1
ATOM 2558 O O . GLY A 1 356 ? -17.107 6.882 -5.085 1.00 78.62 356 GLY A O 1
ATOM 2559 N N . GLY A 1 357 ? -18.829 7.650 -3.850 1.00 80.12 357 GLY A N 1
ATOM 2560 C CA . GLY A 1 357 ? -19.235 6.355 -3.286 1.00 80.12 357 GLY A CA 1
ATOM 2561 C C . GLY A 1 357 ? -18.415 5.873 -2.082 1.00 80.12 357 GLY A C 1
ATOM 2562 O O . GLY A 1 357 ? -18.708 4.809 -1.550 1.00 80.12 357 GLY A O 1
ATOM 2563 N N . GLY A 1 358 ? -17.420 6.642 -1.628 1.00 85.88 358 GLY A N 1
ATOM 2564 C CA . GLY A 1 358 ? -16.647 6.362 -0.415 1.00 85.88 358 GLY A CA 1
ATOM 2565 C C . GLY A 1 358 ? -16.521 7.584 0.492 1.00 85.88 358 GLY A C 1
ATOM 2566 O O . GLY A 1 358 ? -17.083 8.642 0.214 1.00 85.88 358 GLY A O 1
ATOM 2567 N N . LEU A 1 359 ? -15.762 7.452 1.581 1.00 91.00 359 LEU A N 1
ATOM 2568 C CA . LEU A 1 359 ? -15.480 8.555 2.499 1.00 91.00 359 LEU A CA 1
ATOM 2569 C C . LEU A 1 359 ? -14.115 9.187 2.203 1.00 91.00 359 LEU A C 1
ATOM 2571 O O . LEU A 1 359 ? -13.132 8.503 1.922 1.00 91.00 359 LEU A O 1
ATOM 2575 N N . ARG A 1 360 ? -14.040 10.513 2.318 1.00 91.44 360 ARG A N 1
ATOM 2576 C CA . ARG A 1 360 ? -12.797 11.293 2.308 1.00 91.44 360 ARG A CA 1
ATOM 2577 C C . ARG A 1 360 ? -12.717 12.148 3.561 1.00 91.44 360 ARG A C 1
ATOM 2579 O O . ARG A 1 360 ? -13.722 12.655 4.043 1.00 91.44 360 ARG A O 1
ATOM 2586 N N . CYS A 1 361 ? -11.518 12.301 4.109 1.00 92.69 361 CYS A N 1
ATOM 2587 C CA . CYS A 1 361 ? -11.299 13.135 5.286 1.00 92.69 361 CYS A CA 1
ATOM 2588 C C . CYS A 1 361 ? -11.106 14.591 4.861 1.00 92.69 361 CYS A C 1
ATOM 2590 O O . CYS A 1 361 ? -10.296 14.847 3.982 1.00 92.69 361 CYS A O 1
ATOM 2592 N N . LYS A 1 362 ? -11.777 15.563 5.482 1.00 93.75 362 LYS A N 1
ATOM 2593 C CA . LYS A 1 362 ? -11.569 16.996 5.201 1.00 93.75 362 LYS A CA 1
ATOM 2594 C C . LYS A 1 362 ? -10.114 17.414 5.411 1.00 93.75 362 LYS A C 1
ATOM 2596 O O . LYS A 1 362 ? -9.555 18.080 4.546 1.00 93.75 362 LYS A O 1
ATOM 2601 N N . ASN A 1 363 ? -9.496 16.968 6.504 1.00 93.00 363 ASN A N 1
ATOM 2602 C CA . ASN A 1 363 ? -8.114 17.279 6.856 1.00 93.00 363 ASN A CA 1
ATOM 2603 C C . ASN A 1 363 ? -7.433 16.033 7.467 1.00 93.00 363 ASN A C 1
ATOM 2605 O O . ASN A 1 363 ? -7.550 15.801 8.672 1.00 93.00 363 ASN A O 1
ATOM 2609 N N . PRO A 1 364 ? -6.801 15.165 6.651 1.00 91.69 364 PRO A N 1
ATOM 2610 C CA . PRO A 1 364 ? -6.259 13.892 7.132 1.00 91.69 364 PRO A CA 1
ATOM 2611 C C . PRO A 1 364 ? -5.209 14.097 8.235 1.00 91.69 364 PRO A C 1
ATOM 2613 O O . PRO A 1 364 ? -4.241 14.825 8.038 1.00 91.69 364 PRO A O 1
ATOM 2616 N N . GLY A 1 365 ? -5.413 13.477 9.400 1.00 87.31 365 GLY A N 1
ATOM 2617 C CA . GLY A 1 365 ? -4.511 13.591 10.555 1.00 87.31 365 GLY A CA 1
ATOM 2618 C C . GLY A 1 365 ? -4.747 14.791 11.481 1.00 87.31 365 GLY A C 1
ATOM 2619 O O . GLY A 1 365 ? -4.112 14.846 12.522 1.00 87.31 365 GLY A O 1
ATOM 2620 N N . VAL A 1 366 ? -5.670 15.710 11.161 1.00 88.19 366 VAL A N 1
ATOM 2621 C CA . VAL A 1 366 ? -5.976 16.887 12.003 1.00 88.19 366 VAL A CA 1
ATOM 2622 C C . VAL A 1 366 ? -7.469 16.920 12.329 1.00 88.19 366 VAL A C 1
ATOM 2624 O O . VAL A 1 366 ? -8.298 17.200 11.458 1.00 88.19 366 VAL A O 1
ATOM 2627 N N . CYS A 1 367 ? -7.833 16.603 13.571 1.00 79.25 367 CYS A N 1
ATOM 2628 C CA . CYS A 1 367 ? -9.207 16.314 13.971 1.00 79.25 367 CYS A CA 1
ATOM 2629 C C . CYS A 1 367 ? -9.898 17.486 14.703 1.00 79.25 367 CYS A C 1
ATOM 2631 O O . CYS A 1 367 ? -9.320 18.067 15.616 1.00 79.25 367 CYS A O 1
ATOM 2633 N N . PRO A 1 368 ? -11.181 17.787 14.406 1.00 80.94 368 PRO A N 1
ATOM 2634 C CA . PRO A 1 368 ? -11.992 18.729 15.192 1.00 80.94 368 PRO A CA 1
ATOM 2635 C C . PRO A 1 368 ? -12.570 18.118 16.488 1.00 80.94 368 PRO A C 1
ATOM 2637 O O . PRO A 1 368 ? -13.269 18.795 17.238 1.00 80.94 368 PRO A O 1
ATOM 2640 N N . GLY A 1 369 ? -12.318 16.831 16.737 1.00 83.06 369 GLY A N 1
ATOM 2641 C CA . GLY A 1 369 ? -12.811 16.045 17.866 1.00 83.06 369 GLY A CA 1
ATOM 2642 C C . GLY A 1 369 ? -14.025 15.153 17.559 1.00 83.06 369 GLY A C 1
ATOM 2643 O O . GLY A 1 369 ? -14.718 15.337 16.562 1.00 83.06 369 GLY A O 1
ATOM 2644 N N . GLN A 1 370 ? -14.273 14.152 18.419 1.00 90.62 370 GLN A N 1
ATOM 2645 C CA . GLN A 1 370 ? -15.297 13.102 18.220 1.00 90.62 370 GLN A CA 1
ATOM 2646 C C . GLN A 1 370 ? -16.332 12.995 19.359 1.00 90.62 370 GLN A C 1
ATOM 2648 O O . GLN A 1 370 ? -17.098 12.036 19.417 1.00 90.62 370 GLN A O 1
ATOM 2653 N N . ALA A 1 371 ? -16.396 13.980 20.263 1.00 92.50 371 ALA A N 1
ATOM 2654 C CA . ALA A 1 371 ? -17.267 13.926 21.445 1.00 92.50 371 ALA A CA 1
ATOM 2655 C C . ALA A 1 371 ? -18.753 13.710 21.098 1.00 92.50 371 ALA A C 1
ATOM 2657 O O . ALA A 1 371 ? -19.433 12.921 21.749 1.00 92.50 371 ALA A O 1
ATOM 2658 N N . LYS A 1 372 ? -19.253 14.360 20.036 1.00 94.12 372 LYS A N 1
ATOM 2659 C CA . LYS A 1 372 ? -20.648 14.214 19.587 1.00 94.12 372 LYS A CA 1
ATOM 2660 C C . LYS A 1 372 ? -20.981 12.768 19.199 1.00 94.12 372 LYS A C 1
ATOM 2662 O O . LYS A 1 372 ? -22.026 12.273 19.609 1.00 94.12 372 LYS A O 1
ATOM 2667 N N . ALA A 1 373 ? -20.093 12.106 18.455 1.00 94.81 373 ALA A N 1
ATOM 2668 C CA . ALA A 1 373 ? -20.267 10.713 18.046 1.00 94.81 373 ALA A CA 1
ATOM 2669 C C . ALA A 1 373 ? -20.268 9.774 19.263 1.00 94.81 373 ALA A C 1
ATOM 2671 O O . ALA A 1 373 ? -21.158 8.941 19.397 1.00 94.81 373 ALA A O 1
ATOM 2672 N N . VAL A 1 374 ? -19.340 9.978 20.207 1.00 95.69 374 VAL A N 1
ATOM 2673 C CA . VAL A 1 374 ? -19.275 9.203 21.462 1.00 95.69 374 VAL A CA 1
ATOM 2674 C C . VAL A 1 374 ? -20.574 9.332 22.270 1.00 95.69 374 VAL A C 1
ATOM 2676 O O . VAL A 1 374 ? -21.151 8.330 22.688 1.00 95.69 374 VAL A O 1
ATOM 2679 N N . ILE A 1 375 ? -21.074 10.559 22.451 1.00 96.31 375 ILE A N 1
ATOM 2680 C CA . ILE A 1 375 ? -22.320 10.817 23.188 1.00 96.31 375 ILE A CA 1
ATOM 2681 C C . ILE A 1 375 ? -23.523 10.183 22.480 1.00 96.31 375 ILE A C 1
ATOM 2683 O O . ILE A 1 375 ? -24.395 9.622 23.144 1.00 96.31 375 ILE A O 1
ATOM 2687 N N . SER A 1 376 ? -23.582 10.281 21.149 1.00 96.88 376 SER A N 1
ATOM 2688 C CA . SER A 1 376 ? -24.660 9.700 20.341 1.00 96.88 376 SER A CA 1
ATOM 2689 C C . SER A 1 376 ? -24.700 8.178 20.481 1.00 96.88 376 SER A C 1
ATOM 2691 O O . SER A 1 376 ? -25.728 7.622 20.868 1.00 96.88 376 SER A O 1
ATOM 2693 N N . ALA A 1 377 ? -23.552 7.516 20.307 1.00 97.00 377 ALA A N 1
ATOM 2694 C CA . ALA A 1 377 ? -23.427 6.073 20.472 1.00 97.00 377 ALA A CA 1
ATOM 2695 C C . ALA A 1 377 ? -23.825 5.615 21.886 1.00 97.00 377 ALA A C 1
ATOM 2697 O O . ALA A 1 377 ? -24.582 4.655 22.029 1.00 97.00 377 ALA A O 1
ATOM 2698 N N . ARG A 1 378 ? -23.406 6.338 22.938 1.00 97.50 378 ARG A N 1
ATOM 2699 C CA . ARG A 1 378 ? -23.823 6.028 24.318 1.00 97.50 378 ARG A CA 1
ATOM 2700 C C . ARG A 1 378 ? -25.338 6.109 24.496 1.00 97.50 378 ARG A C 1
ATOM 2702 O O . ARG A 1 378 ? -25.924 5.227 25.114 1.00 97.50 378 ARG A O 1
ATOM 2709 N N . LYS A 1 379 ? -25.977 7.155 23.962 1.00 97.44 379 LYS A N 1
ATOM 2710 C CA . LYS A 1 379 ? -27.439 7.335 24.031 1.00 97.44 379 LYS A CA 1
ATOM 2711 C C . LYS A 1 379 ? -28.203 6.243 23.287 1.00 97.44 379 LYS A C 1
ATOM 2713 O O . LYS A 1 379 ? -29.305 5.904 23.700 1.00 97.44 379 LYS A O 1
ATOM 2718 N N . ALA A 1 380 ? -27.611 5.686 22.235 1.00 97.62 380 ALA A N 1
ATOM 2719 C CA . ALA A 1 380 ? -28.146 4.544 21.502 1.00 97.62 380 ALA A CA 1
ATOM 2720 C C . ALA A 1 380 ? -27.949 3.194 22.226 1.00 97.62 380 ALA A C 1
ATOM 2722 O O . ALA A 1 380 ? -28.328 2.157 21.694 1.00 97.62 380 ALA A O 1
ATOM 2723 N N . GLY A 1 381 ? -27.379 3.191 23.438 1.00 97.19 381 GLY A N 1
ATOM 2724 C CA . GLY A 1 381 ? -27.215 1.990 24.258 1.00 97.19 381 GLY A CA 1
ATOM 2725 C C . GLY A 1 381 ? -25.862 1.298 24.111 1.00 97.19 381 GLY A C 1
ATOM 2726 O O . GLY A 1 381 ? -25.696 0.202 24.639 1.00 97.19 381 GLY A O 1
ATOM 2727 N N . ALA A 1 382 ? -24.887 1.916 23.433 1.00 97.75 382 ALA A N 1
ATOM 2728 C CA . ALA A 1 382 ? -23.541 1.359 23.363 1.00 97.75 382 ALA A CA 1
ATOM 2729 C C . ALA A 1 382 ? -22.925 1.246 24.769 1.00 97.75 382 ALA A C 1
ATOM 2731 O O . ALA A 1 382 ? -23.019 2.171 25.589 1.00 97.75 382 ALA A O 1
ATOM 2732 N N . GLN A 1 383 ? -22.287 0.110 25.027 1.00 97.19 383 GLN A N 1
ATOM 2733 C CA . GLN A 1 383 ? -21.423 -0.145 26.182 1.00 97.19 383 GLN A CA 1
ATOM 2734 C C . GLN A 1 383 ? -19.947 -0.159 25.765 1.00 97.19 383 GLN A C 1
ATOM 2736 O O . GLN A 1 383 ? -19.074 0.241 26.534 1.00 97.19 383 GLN A O 1
ATOM 2741 N N . GLU A 1 384 ? -19.687 -0.514 24.509 1.00 96.56 384 GLU A N 1
ATOM 2742 C CA . GLU A 1 384 ? -18.369 -0.466 23.890 1.00 96.56 384 GLU A CA 1
ATOM 2743 C C . GLU A 1 384 ? -18.374 0.444 22.656 1.00 96.56 384 GLU A C 1
ATOM 2745 O O . GLU A 1 384 ? -19.408 0.694 22.031 1.00 96.56 384 GLU A O 1
ATOM 2750 N N . LEU A 1 385 ? -17.199 0.939 22.277 1.00 96.19 385 LEU A N 1
ATOM 2751 C CA . LEU A 1 385 ? -16.969 1.632 21.017 1.00 96.19 385 LEU A CA 1
ATOM 2752 C C . LEU A 1 385 ? -15.907 0.911 20.207 1.00 96.19 385 LEU A C 1
ATOM 2754 O O . LEU A 1 385 ? -14.808 0.687 20.705 1.00 96.19 385 LEU A O 1
ATOM 2758 N N . LEU A 1 386 ? -16.189 0.667 18.933 1.00 95.38 386 LEU A N 1
ATOM 2759 C CA . LEU A 1 386 ? -15.169 0.319 17.956 1.00 95.38 386 LEU A CA 1
ATOM 2760 C C . LEU A 1 386 ? -14.827 1.555 17.128 1.00 95.38 386 LEU A C 1
ATOM 2762 O O . LEU A 1 386 ? -15.701 2.193 16.534 1.00 95.38 386 LEU A O 1
ATOM 2766 N N . ILE A 1 387 ? -13.538 1.870 17.059 1.00 93.62 387 ILE A N 1
ATOM 2767 C CA . ILE A 1 387 ? -13.005 2.954 16.236 1.00 93.62 387 ILE A CA 1
ATOM 2768 C C . ILE A 1 387 ? -11.980 2.425 15.231 1.00 93.62 387 ILE A C 1
ATOM 2770 O O . ILE A 1 387 ? -11.284 1.448 15.483 1.00 93.62 387 ILE A O 1
ATOM 2774 N N . GLY A 1 388 ? -11.874 3.097 14.089 1.00 84.00 388 GLY A N 1
ATOM 2775 C CA . GLY A 1 388 ? -10.823 2.863 13.091 1.00 84.00 388 GLY A CA 1
ATOM 2776 C C . GLY A 1 388 ? -10.161 4.171 12.673 1.00 84.00 388 GLY A C 1
ATOM 2777 O O . GLY A 1 388 ? -9.907 4.386 11.491 1.00 84.00 388 GLY A O 1
ATOM 2778 N N . HIS A 1 389 ? -10.014 5.116 13.603 1.00 84.25 389 HIS A N 1
ATOM 2779 C CA . HIS A 1 389 ? -9.587 6.472 13.279 1.00 84.25 389 HIS A CA 1
ATOM 2780 C C . HIS A 1 389 ? -8.074 6.661 13.315 1.00 84.25 389 HIS A C 1
ATOM 2782 O O . HIS A 1 389 ? -7.365 5.965 14.022 1.00 84.25 389 HIS A O 1
ATOM 2788 N N . CYS A 1 390 ? -7.599 7.726 12.671 1.00 80.62 390 CYS A N 1
ATOM 2789 C CA . CYS A 1 390 ? -6.238 8.216 12.863 1.00 80.62 390 CYS A CA 1
ATOM 2790 C C . CYS A 1 390 ? -5.905 8.576 14.325 1.00 80.62 390 CYS A C 1
ATOM 2792 O O . CYS A 1 390 ? -6.804 8.793 15.142 1.00 80.62 390 CYS A O 1
ATOM 2794 N N . VAL A 1 391 ? -4.609 8.719 14.625 1.00 80.12 391 VAL A N 1
ATOM 2795 C CA . VAL A 1 391 ? -4.073 8.906 15.991 1.00 80.12 391 VAL A CA 1
ATOM 2796 C C . VAL A 1 391 ? -4.780 10.035 16.753 1.00 80.12 391 VAL A C 1
ATOM 2798 O O . VAL A 1 391 ? -5.282 9.831 17.857 1.00 80.12 391 VAL A O 1
ATOM 2801 N N . ASP A 1 392 ? -4.920 11.210 16.140 1.00 78.75 392 ASP A N 1
ATOM 2802 C CA . ASP A 1 392 ? -5.526 12.383 16.785 1.00 78.75 392 ASP A CA 1
ATOM 2803 C C . ASP A 1 392 ? -7.026 12.201 17.123 1.00 78.75 392 ASP A C 1
ATOM 2805 O O . ASP A 1 392 ? -7.522 12.564 18.197 1.00 78.75 392 ASP A O 1
ATOM 2809 N N . CYS A 1 393 ? -7.773 11.537 16.235 1.00 80.50 393 CYS A N 1
ATOM 2810 C CA . CYS A 1 393 ? -9.167 11.181 16.501 1.00 80.50 393 CYS A CA 1
ATOM 2811 C C . CYS A 1 393 ? -9.270 10.186 17.660 1.00 80.50 393 CYS A C 1
ATOM 2813 O O . CYS A 1 393 ? -10.131 10.346 18.528 1.00 80.50 393 CYS A O 1
ATOM 2815 N N . THR A 1 394 ? -8.392 9.182 17.677 1.00 83.62 394 THR A N 1
ATOM 2816 C CA . THR A 1 394 ? -8.321 8.180 18.741 1.00 83.62 394 THR A CA 1
ATOM 2817 C C . THR A 1 394 ? -8.041 8.840 20.087 1.00 83.62 394 THR A C 1
ATOM 2819 O O . THR A 1 394 ? -8.777 8.597 21.043 1.00 83.62 394 THR A O 1
ATOM 2822 N N . ASN A 1 395 ? -7.093 9.779 20.151 1.00 84.00 395 ASN A N 1
ATOM 2823 C CA . ASN A 1 395 ? -6.818 10.560 21.358 1.00 84.00 395 ASN A CA 1
ATOM 2824 C C . ASN A 1 395 ? -8.048 11.326 21.858 1.00 84.00 395 ASN A C 1
ATOM 2826 O O . ASN A 1 395 ? -8.307 11.363 23.062 1.00 84.00 395 ASN A O 1
ATOM 2830 N N . THR A 1 396 ? -8.845 11.904 20.955 1.00 84.69 396 THR A N 1
ATOM 2831 C CA . THR A 1 396 ? -10.079 12.586 21.364 1.00 84.69 396 THR A CA 1
ATOM 2832 C C . THR A 1 396 ? -11.118 11.614 21.921 1.00 84.69 396 THR A C 1
ATOM 2834 O O . THR A 1 396 ? -11.718 11.896 22.957 1.00 84.69 396 THR A O 1
ATOM 2837 N N . VAL A 1 397 ? -11.332 10.467 21.266 1.00 89.38 397 VAL A N 1
ATOM 2838 C CA . VAL A 1 397 ? -12.272 9.441 21.750 1.00 89.38 397 VAL A CA 1
ATOM 2839 C C . VAL A 1 397 ? -11.858 8.955 23.139 1.00 89.38 397 VAL A C 1
ATOM 2841 O O . VAL A 1 397 ? -12.698 8.897 24.034 1.00 89.38 397 VAL A O 1
ATOM 2844 N N . MET A 1 398 ? -10.563 8.710 23.354 1.00 91.12 39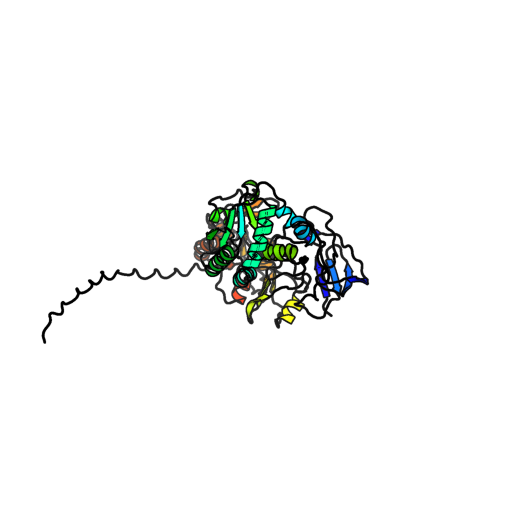8 MET A N 1
ATOM 2845 C CA . MET A 1 398 ? -10.031 8.238 24.636 1.00 91.12 398 MET A CA 1
ATOM 2846 C C . MET A 1 398 ? -10.161 9.233 25.789 1.00 91.12 398 MET A C 1
ATOM 2848 O O . MET A 1 398 ? -10.145 8.816 26.942 1.00 91.12 398 MET A O 1
ATOM 2852 N N . ARG A 1 399 ? -10.325 10.531 25.514 1.00 88.62 399 ARG A N 1
ATOM 2853 C CA . ARG A 1 399 ? -10.610 11.531 26.559 1.00 88.62 399 ARG A CA 1
ATOM 2854 C C . ARG A 1 399 ? -12.078 11.542 26.989 1.00 88.62 399 ARG A C 1
ATOM 2856 O O . ARG A 1 399 ? -12.372 11.973 28.096 1.00 88.62 399 ARG A O 1
ATOM 2863 N N . VAL A 1 400 ? -12.992 11.107 26.119 1.00 91.62 400 VAL A N 1
ATOM 2864 C CA . VAL A 1 400 ? -14.445 11.240 26.331 1.00 91.62 400 VAL A CA 1
ATOM 2865 C C . VAL A 1 400 ? -15.082 9.910 26.721 1.00 91.62 400 VAL A C 1
ATOM 2867 O O . VAL A 1 400 ? -15.813 9.848 27.704 1.00 91.62 400 VAL A O 1
ATOM 2870 N N . ALA A 1 401 ? -14.808 8.841 25.975 1.00 93.94 401 ALA A N 1
ATOM 2871 C CA . ALA A 1 401 ? -15.506 7.567 26.121 1.00 93.94 401 ALA A CA 1
ATOM 2872 C C . ALA A 1 401 ? -15.309 6.906 27.504 1.00 93.94 401 ALA A C 1
ATOM 2874 O O . ALA A 1 401 ? -16.322 6.573 28.126 1.00 93.94 401 ALA A O 1
ATOM 2875 N N . PRO A 1 402 ? -14.085 6.811 28.068 1.00 93.06 402 PRO A N 1
ATOM 2876 C CA . PRO A 1 402 ? -13.896 6.226 29.398 1.00 93.06 402 PRO A CA 1
ATOM 2877 C C . PRO A 1 402 ? -14.614 7.002 30.509 1.00 93.06 402 PRO A C 1
ATOM 2879 O O . PRO A 1 402 ? -15.212 6.399 31.396 1.00 93.06 402 PRO A O 1
ATOM 2882 N N . ALA A 1 403 ? -14.643 8.338 30.426 1.00 92.62 403 ALA A N 1
ATOM 2883 C CA . ALA A 1 403 ? -15.374 9.184 31.375 1.00 92.62 403 ALA A CA 1
ATOM 2884 C C . ALA A 1 403 ? -16.900 8.961 31.326 1.00 92.62 403 ALA A C 1
ATOM 2886 O O . ALA A 1 403 ? -17.611 9.315 32.263 1.00 92.62 403 ALA A O 1
ATOM 2887 N N . MET A 1 404 ? -17.405 8.358 30.245 1.00 94.31 404 MET A N 1
ATOM 2888 C CA . MET A 1 404 ? -18.808 7.980 30.060 1.00 94.31 404 MET A CA 1
ATOM 2889 C C . MET A 1 404 ? -19.076 6.487 30.332 1.00 94.31 404 MET A C 1
ATOM 2891 O O . MET A 1 404 ? -20.188 6.013 30.077 1.00 94.31 404 MET A O 1
ATOM 2895 N N . GLY A 1 405 ? -18.078 5.754 30.841 1.00 93.69 405 GLY A N 1
ATOM 2896 C CA . GLY A 1 405 ? -18.169 4.324 31.138 1.00 93.69 405 GLY A CA 1
ATOM 2897 C C . GLY A 1 405 ? -18.186 3.428 29.899 1.00 93.69 405 GLY A C 1
ATOM 2898 O O . GLY A 1 405 ? -18.751 2.343 29.960 1.00 93.69 405 GLY A O 1
ATOM 2899 N N . LEU A 1 406 ? -17.631 3.892 28.774 1.00 95.25 406 LEU A N 1
ATOM 2900 C CA . LEU A 1 406 ? -17.504 3.108 27.545 1.00 95.25 406 LEU A CA 1
ATOM 2901 C C . LEU A 1 406 ? -16.109 2.485 27.435 1.00 95.25 406 LEU A C 1
ATOM 2903 O O . LEU A 1 406 ? -15.106 3.202 27.524 1.00 95.25 406 LEU A O 1
ATOM 2907 N N . THR A 1 407 ? -16.045 1.187 27.141 1.00 94.25 407 THR A N 1
ATOM 2908 C CA . THR A 1 407 ? -14.799 0.537 26.704 1.00 94.25 407 THR A CA 1
ATOM 2909 C C . THR A 1 407 ? -14.530 0.896 25.246 1.00 94.25 407 THR A C 1
ATOM 2911 O O . THR A 1 407 ? -15.451 0.963 24.436 1.00 94.25 407 THR A O 1
ATOM 2914 N N . VAL A 1 408 ? -13.273 1.155 24.890 1.00 93.88 408 VAL A N 1
ATOM 2915 C CA . VAL A 1 408 ? -12.886 1.487 23.511 1.00 93.88 408 VAL A CA 1
ATOM 2916 C C . VAL A 1 408 ? -12.025 0.366 22.942 1.00 93.88 408 VAL A C 1
ATOM 2918 O O . VAL A 1 408 ? -11.063 -0.061 23.580 1.00 93.88 408 VAL A O 1
ATOM 2921 N N . HIS A 1 409 ? -12.342 -0.044 21.720 1.00 93.31 409 HIS A N 1
ATOM 2922 C CA . HIS A 1 409 ? -11.606 -0.976 20.872 1.00 93.31 409 HIS A CA 1
ATOM 2923 C C . HIS A 1 409 ? -11.157 -0.261 19.602 1.00 93.31 409 HIS A C 1
ATOM 2925 O O . HIS A 1 409 ? -11.844 0.638 19.112 1.00 93.31 409 HIS A O 1
ATOM 2931 N N . HIS A 1 410 ? -10.020 -0.666 19.046 1.00 92.81 410 HIS A N 1
ATOM 2932 C CA . HIS A 1 410 ? -9.542 -0.165 17.766 1.00 92.81 410 HIS A CA 1
ATOM 2933 C C . HIS A 1 410 ? -9.408 -1.320 16.771 1.00 92.81 410 HIS A C 1
ATOM 2935 O O . HIS A 1 410 ? -8.911 -2.390 17.107 1.00 92.81 410 HIS A O 1
ATOM 2941 N N . THR A 1 411 ? -9.780 -1.105 15.509 1.00 91.69 411 THR A N 1
ATOM 2942 C CA . THR A 1 411 ? -9.707 -2.144 14.459 1.00 91.69 411 THR A CA 1
ATOM 2943 C C . THR A 1 411 ? -8.292 -2.655 14.162 1.00 91.69 411 THR A C 1
ATOM 2945 O O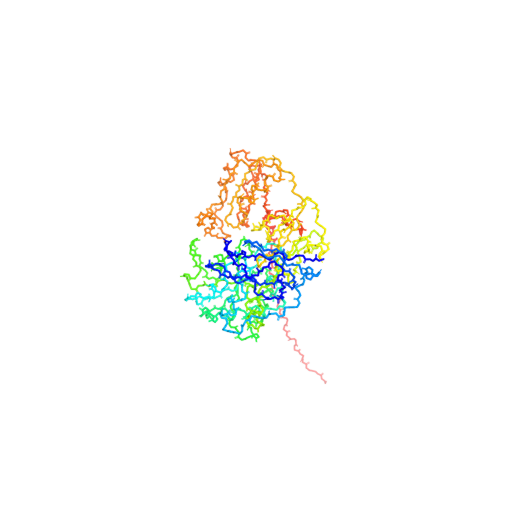 . THR A 1 411 ? -8.131 -3.596 13.388 1.00 91.69 411 THR A O 1
ATOM 2948 N N . SER A 1 412 ? -7.270 -2.015 14.733 1.00 91.25 412 SER A N 1
ATOM 2949 C CA . SER A 1 412 ? -5.859 -2.378 14.589 1.00 91.25 412 SER A CA 1
ATOM 2950 C C . SER A 1 412 ? -5.321 -3.203 15.758 1.00 91.25 412 SER A C 1
ATOM 2952 O O . SER A 1 412 ? -4.172 -3.618 15.689 1.00 91.25 412 SER A O 1
ATOM 2954 N N . ASP A 1 413 ? -6.088 -3.399 16.832 1.00 91.12 413 ASP A N 1
ATOM 29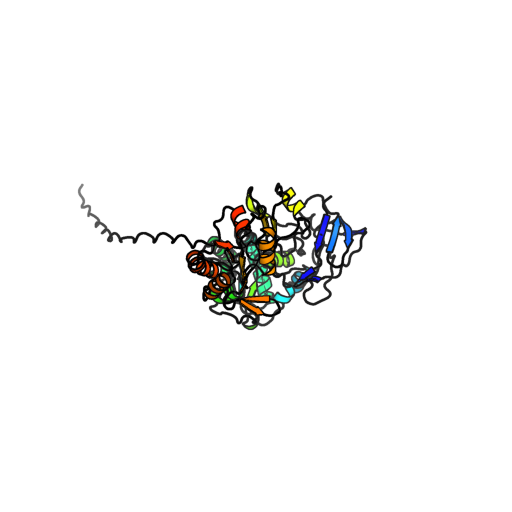55 C CA . ASP A 1 413 ? -5.574 -3.981 18.079 1.00 91.12 413 ASP A CA 1
ATOM 2956 C C . ASP A 1 413 ? -5.004 -5.372 17.894 1.00 91.12 413 ASP A C 1
ATOM 2958 O O . ASP A 1 413 ? -3.852 -5.603 18.245 1.00 91.12 413 ASP A O 1
ATOM 2962 N N . ASP A 1 414 ? -5.795 -6.267 17.300 1.00 89.56 414 ASP A N 1
ATOM 2963 C CA . ASP A 1 414 ? -5.389 -7.654 17.093 1.00 89.56 414 ASP A CA 1
ATOM 2964 C C . ASP A 1 414 ? -4.100 -7.726 16.281 1.00 89.56 414 ASP A C 1
ATOM 2966 O O . ASP A 1 414 ? -3.210 -8.498 16.610 1.00 89.56 414 ASP A O 1
ATOM 2970 N N . ALA A 1 415 ? -3.995 -6.889 15.243 1.00 91.06 415 ALA A N 1
ATOM 2971 C CA . ALA A 1 415 ? -2.836 -6.833 14.367 1.00 91.06 415 ALA A CA 1
ATOM 2972 C C . ALA A 1 415 ? -1.593 -6.319 15.107 1.00 91.06 415 ALA A C 1
ATOM 2974 O O . ALA A 1 415 ? -0.533 -6.925 15.018 1.00 91.06 415 ALA A O 1
ATOM 2975 N N . LEU A 1 416 ? -1.718 -5.230 15.868 1.00 91.50 416 LEU A N 1
ATOM 2976 C CA . LEU A 1 416 ? -0.604 -4.649 16.625 1.00 91.50 416 LEU A CA 1
ATOM 2977 C C . LEU A 1 416 ? -0.131 -5.565 17.757 1.00 91.50 416 LEU A C 1
ATOM 2979 O O . LEU A 1 416 ? 1.07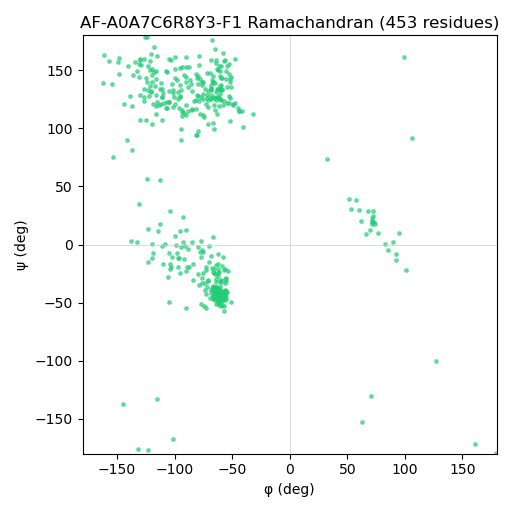2 -5.661 18.003 1.00 91.50 416 LEU A O 1
ATOM 2983 N N . ALA A 1 417 ? -1.059 -6.279 18.395 1.00 90.19 417 ALA A N 1
ATOM 2984 C CA . ALA A 1 417 ? -0.746 -7.246 19.437 1.00 90.19 417 ALA A CA 1
ATOM 2985 C C . ALA A 1 417 ? 0.161 -8.379 18.927 1.00 90.19 417 ALA A C 1
ATOM 2987 O O . ALA A 1 417 ? 1.010 -8.839 19.687 1.00 90.19 417 ALA A O 1
ATOM 2988 N N . VAL A 1 418 ? 0.055 -8.770 17.645 1.00 88.19 418 VAL A N 1
ATOM 2989 C CA . VAL A 1 418 ? 0.950 -9.768 17.015 1.00 88.19 418 VAL A CA 1
ATOM 2990 C C . VAL A 1 418 ? 2.418 -9.386 17.167 1.00 88.19 418 VAL A C 1
ATOM 2992 O O . VAL A 1 418 ? 3.255 -10.239 17.434 1.00 88.19 418 VAL A O 1
ATOM 2995 N N . ALA A 1 419 ? 2.731 -8.101 17.014 1.00 86.81 419 ALA A N 1
ATOM 2996 C CA . ALA A 1 419 ? 4.092 -7.584 17.092 1.00 86.81 419 ALA A CA 1
ATOM 2997 C C . ALA A 1 419 ? 4.450 -7.041 18.487 1.00 86.81 419 ALA A C 1
ATOM 2999 O O . ALA A 1 419 ? 5.441 -6.325 18.630 1.00 86.81 419 ALA A O 1
ATOM 3000 N N . GLY A 1 420 ? 3.626 -7.306 19.509 1.00 87.38 420 GLY A N 1
ATOM 3001 C CA . GLY A 1 420 ? 3.811 -6.750 20.852 1.00 87.38 420 GLY A CA 1
ATOM 3002 C C . GLY A 1 420 ? 3.735 -5.219 20.902 1.00 87.38 420 GLY A C 1
ATOM 3003 O O . GLY A 1 420 ? 4.247 -4.607 21.841 1.00 87.38 420 GLY A O 1
ATOM 3004 N N . MET A 1 421 ? 3.126 -4.582 19.896 1.00 88.06 421 MET A N 1
ATOM 3005 C CA . MET A 1 421 ? 2.991 -3.130 19.848 1.00 88.06 421 MET A CA 1
ATOM 3006 C C . MET A 1 421 ? 1.856 -2.667 20.768 1.00 88.06 421 MET A C 1
ATOM 3008 O O . MET A 1 421 ? 0.811 -3.323 20.843 1.00 88.06 421 MET A O 1
ATOM 3012 N N . PRO A 1 422 ? 2.015 -1.520 21.453 1.00 86.12 422 PRO A N 1
ATOM 3013 C CA . PRO A 1 422 ? 0.938 -0.963 22.254 1.00 86.12 422 PRO A CA 1
ATOM 3014 C C . PRO A 1 422 ? -0.265 -0.605 21.364 1.00 86.12 422 PRO A C 1
ATOM 3016 O O . PRO A 1 422 ? -0.083 -0.228 20.200 1.00 86.12 422 PRO A O 1
ATOM 3019 N N . PRO A 1 423 ? -1.499 -0.667 21.897 1.00 85.44 423 PRO A N 1
ATOM 3020 C CA . PRO A 1 423 ? -2.670 -0.186 21.180 1.00 85.44 423 PRO A CA 1
ATOM 3021 C C . PRO A 1 423 ? -2.492 1.272 20.748 1.00 85.44 423 PRO A C 1
ATOM 3023 O O . PRO A 1 423 ? -1.917 2.081 21.474 1.00 85.44 423 PRO A O 1
ATOM 3026 N N . MET A 1 424 ? -3.101 1.659 19.624 1.00 79.06 424 MET A N 1
ATOM 3027 C CA . MET A 1 424 ? -3.090 3.053 19.133 1.00 79.06 424 MET A CA 1
ATOM 3028 C C . MET A 1 424 ? -3.866 4.032 20.032 1.00 79.06 424 MET A C 1
ATOM 3030 O O . MET A 1 424 ? -4.081 5.187 19.664 1.00 79.06 424 MET A O 1
ATOM 3034 N N . ARG A 1 425 ? -4.343 3.563 21.187 1.00 74.50 425 ARG A N 1
ATOM 3035 C CA . ARG A 1 425 ? -5.138 4.296 22.161 1.00 74.50 425 ARG A CA 1
ATOM 3036 C C . ARG A 1 425 ? -4.480 4.182 23.530 1.00 74.50 425 ARG A C 1
ATOM 3038 O O . ARG A 1 425 ? -4.111 3.098 23.963 1.00 74.50 425 ARG A O 1
ATOM 3045 N N . GLY A 1 426 ? -4.372 5.310 24.212 1.00 53.41 426 GLY A N 1
ATOM 3046 C CA . GLY A 1 426 ? -3.392 5.481 25.277 1.00 53.41 426 GLY A CA 1
ATOM 3047 C C . GLY A 1 426 ? -2.335 6.375 24.679 1.00 53.41 426 GLY A C 1
ATOM 3048 O O . GLY A 1 426 ? -1.483 5.901 23.937 1.00 53.41 426 GLY A O 1
ATOM 3049 N N . GLY A 1 427 ? -2.518 7.685 24.876 1.00 40.16 427 GLY A N 1
ATOM 3050 C CA . GLY A 1 427 ? -1.665 8.696 24.268 1.00 40.16 427 GLY A CA 1
ATOM 3051 C C . GLY A 1 427 ? -0.202 8.342 24.466 1.00 40.16 427 GLY A C 1
ATOM 3052 O O . GLY A 1 427 ? 0.117 7.578 25.380 1.00 40.16 427 GLY A O 1
ATOM 3053 N N . HIS A 1 428 ? 0.674 8.920 23.639 1.00 34.31 428 HIS A N 1
ATOM 3054 C CA . HIS A 1 428 ? 2.075 9.056 24.008 1.00 34.31 428 HIS A CA 1
ATOM 3055 C C . HIS A 1 428 ? 2.127 9.232 25.518 1.00 34.31 428 HIS A C 1
ATOM 3057 O O . HIS A 1 428 ? 1.585 10.216 26.038 1.00 34.31 428 HIS A O 1
ATOM 3063 N N . ALA A 1 429 ? 2.673 8.231 26.222 1.00 27.78 429 ALA A N 1
ATOM 3064 C CA . ALA A 1 429 ? 3.199 8.474 27.543 1.00 27.78 429 ALA A CA 1
ATOM 3065 C C . ALA A 1 429 ? 3.960 9.770 27.347 1.00 27.78 429 ALA A C 1
ATOM 3067 O O . ALA A 1 429 ? 4.810 9.821 26.453 1.00 27.78 429 ALA A O 1
ATOM 3068 N N . ALA A 1 430 ? 3.495 10.833 28.013 1.00 26.86 430 ALA A N 1
ATOM 3069 C CA . ALA A 1 430 ? 4.120 12.130 27.929 1.00 26.86 430 ALA A CA 1
ATOM 3070 C C . ALA A 1 430 ? 5.609 11.837 27.971 1.00 26.86 430 ALA A C 1
ATOM 3072 O O . ALA A 1 430 ? 6.063 11.224 28.942 1.00 26.86 430 ALA A O 1
ATOM 3073 N N . THR A 1 431 ? 6.325 12.130 26.881 1.00 24.38 431 THR A N 1
ATOM 3074 C CA . THR A 1 431 ? 7.779 12.105 26.910 1.00 24.38 431 THR A CA 1
ATOM 3075 C C . THR A 1 431 ? 8.106 12.825 28.204 1.00 24.38 431 THR A C 1
ATOM 3077 O O . THR A 1 431 ? 7.600 13.947 28.357 1.00 24.38 431 THR A O 1
ATOM 3080 N N . PRO A 1 432 ? 8.758 12.180 29.193 1.00 25.52 432 PRO A N 1
ATOM 3081 C CA . PRO A 1 432 ? 8.992 12.848 30.455 1.00 25.52 432 PRO A CA 1
ATOM 3082 C C . PRO A 1 432 ? 9.654 14.152 30.064 1.00 25.52 432 PRO A C 1
ATOM 3084 O O . PRO A 1 432 ? 10.618 14.134 29.291 1.00 25.52 432 PRO A O 1
ATOM 3087 N N . ALA A 1 433 ? 9.026 15.264 30.458 1.00 27.98 433 ALA A N 1
ATOM 3088 C CA . ALA A 1 433 ? 9.575 16.581 30.228 1.00 27.98 433 ALA A CA 1
ATOM 3089 C C . ALA A 1 433 ? 11.045 16.460 30.601 1.00 27.98 433 ALA A C 1
ATOM 3091 O O . ALA A 1 433 ? 11.351 16.081 31.736 1.00 27.98 433 ALA A O 1
ATOM 3092 N N . SER A 1 434 ? 11.922 16.630 29.607 1.00 26.53 434 SER A N 1
ATOM 3093 C CA . SER A 1 434 ? 13.359 16.581 29.831 1.00 26.53 434 SER A CA 1
ATOM 3094 C C . SER A 1 434 ? 13.598 17.464 31.051 1.00 26.53 434 SER A C 1
ATOM 3096 O O . SER A 1 434 ? 13.096 18.597 31.037 1.00 26.53 434 SER A O 1
ATOM 3098 N N . PRO A 1 435 ? 14.186 16.945 32.147 1.00 29.23 435 PRO A N 1
ATOM 3099 C CA . PRO A 1 435 ? 14.289 17.711 33.372 1.00 29.23 435 PRO A CA 1
ATOM 3100 C C . PRO A 1 435 ? 14.974 19.004 32.979 1.00 29.23 435 PRO A C 1
ATOM 3102 O O . PRO A 1 435 ? 16.038 18.968 32.363 1.00 29.23 435 PRO A O 1
ATOM 3105 N N . SER A 1 436 ? 14.285 20.115 33.235 1.00 32.66 436 SER A N 1
ATOM 3106 C CA . SER A 1 436 ? 14.760 21.467 33.002 1.00 32.66 436 SER A CA 1
ATOM 3107 C C . SER A 1 436 ? 16.221 21.525 33.420 1.00 32.66 436 SER A C 1
ATOM 3109 O O . SER A 1 436 ? 16.528 21.529 34.614 1.00 32.66 436 SER A O 1
ATOM 3111 N N . GLY A 1 437 ? 17.107 21.473 32.426 1.00 29.33 437 GLY A N 1
ATOM 3112 C CA . GLY A 1 437 ? 18.534 21.547 32.628 1.00 29.33 437 GLY A CA 1
ATOM 3113 C C . GLY A 1 437 ? 18.806 22.938 33.150 1.00 29.33 437 GLY A C 1
ATOM 3114 O O . GLY A 1 437 ? 18.829 23.903 32.393 1.00 29.33 437 GLY A O 1
ATOM 3115 N N . THR A 1 438 ? 18.965 23.046 34.463 1.00 32.19 438 THR A N 1
ATOM 3116 C CA . THR A 1 438 ? 19.668 24.155 35.082 1.00 32.19 438 THR A CA 1
ATOM 3117 C C . THR A 1 438 ? 21.014 24.256 34.380 1.00 32.19 438 THR A C 1
ATOM 3119 O O . THR A 1 438 ? 21.871 23.389 34.555 1.00 32.19 438 THR A O 1
ATOM 3122 N N . HIS A 1 439 ? 21.164 25.269 33.528 1.00 32.44 439 HIS A N 1
ATOM 3123 C CA . HIS A 1 439 ? 22.439 25.633 32.933 1.00 32.44 439 HIS A CA 1
ATOM 3124 C C . HIS A 1 439 ? 23.497 25.721 34.043 1.00 32.44 439 HIS A C 1
ATOM 3126 O O . HIS A 1 439 ? 23.341 26.541 34.952 1.00 32.44 439 HIS A O 1
ATOM 3132 N N . PRO A 1 440 ? 24.582 24.931 33.996 1.00 31.69 440 PRO A N 1
ATOM 3133 C CA . PRO A 1 440 ? 25.767 25.270 34.755 1.00 31.69 440 PRO A CA 1
ATOM 3134 C C . PRO A 1 440 ? 26.362 26.527 34.115 1.00 31.69 440 PRO A C 1
ATOM 3136 O O . PRO A 1 440 ? 26.548 26.588 32.898 1.00 31.69 440 PRO A O 1
ATOM 3139 N N . ALA A 1 441 ? 26.626 27.540 34.938 1.00 34.09 441 ALA A N 1
ATOM 3140 C CA . ALA A 1 441 ? 27.331 28.748 34.535 1.00 34.09 441 ALA A CA 1
ATOM 3141 C C . ALA A 1 441 ? 28.655 28.399 33.815 1.00 34.09 441 ALA A C 1
ATOM 3143 O O . ALA A 1 441 ? 29.308 27.419 34.191 1.00 34.09 441 ALA A O 1
ATOM 3144 N N . PRO A 1 442 ? 29.068 29.175 32.798 1.00 34.59 442 PRO A N 1
ATOM 3145 C CA . PRO A 1 442 ? 30.294 28.903 32.058 1.00 34.59 442 PRO A CA 1
ATOM 3146 C C . PRO A 1 442 ? 31.502 28.963 32.999 1.00 34.59 442 PRO A C 1
ATOM 3148 O O . PRO A 1 442 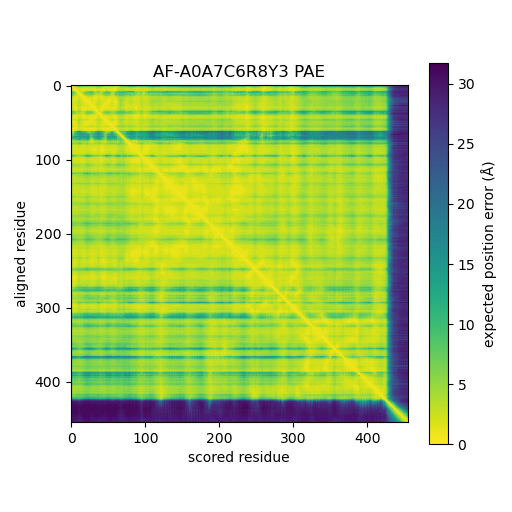? 31.778 29.990 33.620 1.00 34.59 442 PRO A O 1
ATOM 3151 N N . GLN A 1 443 ? 32.217 27.841 33.108 1.00 33.66 443 GLN A N 1
ATOM 3152 C CA . GLN A 1 443 ? 33.491 27.775 33.812 1.00 33.66 443 GLN A CA 1
ATOM 3153 C C . GLN A 1 443 ? 34.514 28.631 33.060 1.00 33.66 443 GLN A C 1
ATOM 3155 O O . GLN A 1 443 ? 34.796 28.406 31.884 1.00 33.66 443 GLN A O 1
ATOM 3160 N N . ALA A 1 444 ? 35.047 29.634 33.753 1.00 34.16 444 ALA A N 1
ATOM 3161 C CA . ALA A 1 444 ? 36.130 30.470 33.270 1.00 34.16 444 ALA A CA 1
ATOM 3162 C C . ALA A 1 444 ? 37.390 29.620 33.038 1.00 34.16 444 ALA A C 1
ATOM 3164 O O . ALA A 1 444 ? 37.850 28.911 33.933 1.00 34.16 444 ALA A O 1
ATOM 3165 N N . HIS A 1 445 ? 37.955 29.709 31.835 1.00 36.28 445 HIS A N 1
ATOM 3166 C CA . HIS A 1 445 ? 39.269 29.152 31.529 1.00 36.28 445 HIS A CA 1
ATOM 3167 C C . HIS A 1 445 ? 40.349 29.832 32.391 1.00 36.28 445 HIS A C 1
ATOM 3169 O O . HIS A 1 445 ? 40.368 31.065 32.463 1.00 36.28 445 HIS A O 1
ATOM 3175 N N . PRO A 1 446 ? 41.273 29.084 33.019 1.00 34.53 446 PRO A N 1
ATOM 3176 C CA . PRO A 1 446 ? 42.416 29.689 33.683 1.00 34.53 446 PRO A CA 1
ATOM 3177 C C . PRO A 1 446 ? 43.423 30.201 32.643 1.00 34.53 446 PRO A C 1
ATOM 3179 O O . PRO A 1 446 ? 43.748 29.519 31.670 1.00 34.53 446 PRO A O 1
ATOM 3182 N N . ALA A 1 447 ? 43.898 31.427 32.860 1.00 37.47 447 ALA A N 1
ATOM 3183 C CA . ALA A 1 447 ? 44.917 32.089 32.054 1.00 37.47 447 ALA A CA 1
ATOM 3184 C C . ALA A 1 447 ? 46.253 31.310 32.053 1.00 37.47 447 ALA A C 1
ATOM 3186 O O . ALA A 1 447 ? 46.593 30.679 33.058 1.00 37.47 447 ALA A O 1
ATOM 3187 N N . PRO A 1 448 ? 47.040 31.371 30.962 1.00 36.84 448 PRO A N 1
ATOM 3188 C CA . PRO A 1 448 ? 48.330 30.695 30.883 1.00 36.84 448 PRO A CA 1
ATOM 3189 C C . PRO A 1 448 ? 49.346 31.334 31.838 1.00 36.84 448 PRO A C 1
ATOM 3191 O O . PRO A 1 448 ? 49.594 32.540 31.791 1.00 36.84 448 PRO A O 1
ATOM 3194 N N . GLN A 1 449 ? 49.949 30.514 32.703 1.00 37.62 449 GLN A N 1
ATOM 3195 C CA . GLN A 1 449 ? 51.069 30.923 33.546 1.00 37.62 449 GLN A CA 1
ATOM 3196 C C . GLN A 1 449 ? 52.335 31.086 32.699 1.00 37.62 449 GLN A C 1
ATOM 3198 O O . GLN A 1 449 ? 52.747 30.183 31.971 1.00 37.62 449 GLN A O 1
ATOM 3203 N N . ALA A 1 450 ? 52.939 32.265 32.820 1.00 35.72 450 ALA A N 1
ATOM 3204 C CA . ALA A 1 450 ? 54.227 32.609 32.250 1.00 35.72 450 ALA A CA 1
ATOM 3205 C C . ALA A 1 450 ? 55.345 31.778 32.898 1.00 35.72 450 ALA A C 1
ATOM 3207 O O . ALA A 1 450 ? 55.505 31.781 34.119 1.00 35.72 450 ALA A O 1
ATOM 3208 N N . VAL A 1 451 ? 56.147 31.110 32.071 1.00 44.88 451 VAL A N 1
ATOM 3209 C CA . VAL A 1 451 ? 57.438 30.543 32.472 1.00 44.88 451 VAL A CA 1
ATOM 3210 C C . VAL A 1 451 ? 58.504 31.587 32.150 1.00 44.88 451 VAL A C 1
ATOM 3212 O O . VAL A 1 451 ? 58.760 31.876 30.983 1.00 44.88 451 VAL A O 1
ATOM 3215 N N . HIS A 1 452 ? 59.099 32.173 33.189 1.00 36.88 452 HIS A N 1
ATOM 3216 C CA . HIS A 1 452 ? 60.337 32.944 33.080 1.00 36.88 452 HIS A CA 1
ATOM 3217 C C . HIS A 1 452 ? 61.562 32.031 33.288 1.00 36.88 452 HIS A C 1
ATOM 3219 O O . HIS A 1 452 ? 61.449 30.997 33.947 1.00 36.88 452 HIS A O 1
ATOM 3225 N N . PRO A 1 453 ? 62.717 32.390 32.701 1.00 51.00 453 PRO A N 1
ATOM 3226 C CA . PRO A 1 453 ? 63.836 31.485 32.446 1.00 51.00 453 PRO A CA 1
ATOM 3227 C C . PRO A 1 453 ? 64.863 31.514 33.580 1.00 51.00 453 PRO A C 1
ATOM 3229 O O . PRO A 1 453 ? 65.029 32.563 34.185 1.00 51.00 453 PRO A O 1
ATOM 3232 N N . HIS A 1 454 ? 65.613 30.428 33.798 1.00 40.56 454 HIS A N 1
ATOM 3233 C CA . HIS A 1 454 ? 66.983 30.492 34.324 1.00 40.56 454 HIS A CA 1
ATOM 3234 C C . HIS A 1 454 ? 67.762 29.188 34.078 1.00 40.56 454 HIS A C 1
ATOM 3236 O O . HIS A 1 454 ? 67.238 28.104 34.323 1.00 40.56 454 HIS A O 1
ATOM 3242 N N . ALA A 1 455 ? 69.032 29.404 33.704 1.00 36.84 455 ALA A N 1
ATOM 3243 C CA . ALA A 1 455 ? 70.177 28.499 33.529 1.00 36.84 455 ALA A CA 1
ATOM 3244 C C . ALA A 1 455 ? 70.259 27.712 32.213 1.00 36.84 455 ALA A C 1
ATOM 3246 O O . ALA A 1 455 ? 69.554 26.693 32.057 1.00 36.84 455 ALA A O 1
#

Nearest PDB structures (foldseek):
  8rb9-assembly1_C  TM=8.884E-01  e=1.261E-25  Azotobacter vinelandii DJ
  8rbm-assembly1_C  TM=8.730E-01  e=9.567E-25  Azotobacter vinelandii DJ
  7zc6-assembly1_C  TM=9.036E-01  e=2.441E-22  Clostridium tetanomorphum
  6vw7-assembly1_B  TM=8.414E-01  e=2.082E-10  Cupriavidus necator
  8oh5-assembly1_B  TM=8.695E-01  e=7.277E-10  Sporomusa ovata DSM 2662

Secondary structure (DSSP, 8-state):
-EEEEEE-B-GGGPBPEE---TT-EE-TT-EEEE--STT---EE-SS-EEEEEE-SSEEEEEE-S-SSSPPP---PPPS--HHHHHHHTT-B-TTTT--BHHHHHT-SS--EEEEE----STT--HHHHHHHHHHHHHHHHHHHHHHHHT--EEEEEE-TT-HHHHHHHHHHHHHTT---EEEE--SSTTTTSHHHHHHHHHS----TT--GGGGTEEEEEHHHHHHHHHHHHT---S-EEEEEEEETTTEEEEEEEEETT-BHHHHHHHTT----TT-EEEES-TTT-EEE-TT-B--TT--EEEEEPPPPP--S-EEEEE-TTS--HHHHHHHHHHTT--EEEEEE-TTEEEETTEEEESSTT-----HHHHHHHHHTT-SEEEE---HHHHHHHHHHTGGGT-EEEETTHHHHHHTTPPPS-S------------PPPPPPPPPPPP-----

Mean predicted aligned error: 7.22 Å

pLDDT: mean 88.9, std 15.69, range [24.38, 98.88]

Solvent-accessible surface area (backbone atoms only — not comparable to full-atom values): 23576 Å² total; per-residue (Å²): 122,37,62,29,50,30,65,28,50,45,21,91,65,31,42,10,48,67,75,69,55,68,74,41,76,46,49,12,38,33,80,37,19,45,50,80,49,93,46,26,41,36,30,44,31,29,35,33,32,37,24,75,40,71,58,82,53,30,42,26,28,49,26,55,76,53,59,58,50,45,52,78,72,76,39,61,52,72,91,67,55,66,66,48,22,36,40,66,19,26,42,40,33,40,76,47,82,26,50,42,38,39,68,60,38,66,40,72,74,24,45,33,36,32,40,47,61,40,72,45,52,62,71,42,47,39,53,64,53,43,36,67,74,47,26,49,52,30,48,52,11,45,50,54,46,25,64,60,22,63,29,78,43,40,34,37,38,24,25,68,90,42,55,66,51,47,53,35,43,52,53,32,26,60,78,66,75,42,81,63,46,76,36,58,40,61,76,50,34,40,32,55,39,67,54,28,39,39,22,54,65,69,76,43,75,58,60,78,85,61,58,56,56,81,75,19,30,46,78,44,36,47,62,34,19,36,51,41,27,41,11,53,76,70,19,40,44,59,27,48,29,53,22,6,41,26,33,67,90,71,24,62,41,73,45,64,51,30,21,33,6,30,32,48,52,50,50,30,53,76,70,71,47,83,79,59,94,63,43,41,40,31,41,34,34,44,44,77,34,46,82,54,64,63,84,42,54,40,42,76,40,42,41,18,39,33,49,19,68,48,72,68,78,45,64,55,34,22,12,37,39,34,24,38,76,21,29,47,64,67,56,53,50,49,56,29,60,68,16,58,21,49,76,54,31,81,37,64,37,80,47,40,40,84,53,96,94,41,55,33,40,64,48,58,60,62,64,96,51,38,61,69,46,50,53,50,22,44,74,51,60,25,45,29,32,43,33,24,52,34,46,54,41,32,50,39,40,65,68,45,34,53,82,71,68,29,51,80,45,52,70,33,39,60,54,34,50,32,58,72,42,76,55,82,60,72,66,78,70,70,72,72,72,72,72,82,75,76,77,76,76,84,80,79,81,81,79,85,82,83,86,81,89,83,137

Sequence (455 aa):
MVQRSIPLAGYRGVTARACVRVGDHVQCGQLIGVPEAPGSVPVHASDAGEVIRVTADSVVIDGSPQALHPSACTVTLPPGSVADRVRDSGLVGMGGAGYPTAQKLASTGIHTLILNAVECEPLIEQNAAEITRDARAVLFGLRYAASLLGATTLIAAVKPSRPELGAALTRAAAQLGMGLDVRTVSDDYPAGDHRAVIRDALGTLLPVDARSSSIGVSVVNVETMLRVERAVTAGHPVITTDLTVTAPDFGPQVVRDVPVGTHLVDLCEALGVTIPPAAQVLVDGPFMGRRVELDAVVTKTTGGVIIAPAPQAHPEPVGLIVCACGASEQRMRQWAAERGAPVVAVEHCANAVPVGGGLRCKNPGVCPGQAKAVISARKAGAQELLIGHCVDCTNTVMRVAPAMGLTVHHTSDDALAVAGMPPMRGGHAATPASPSGTHPAPQAHPAPQAVHPHA